Protein AF-A0A5C9CLN5-F1 (afdb_monomer)

Sequence (464 aa):
MQNYGLLRIYGAKKSEPYAGTALLDWLVVFTWIAAVYLNNPNWSYRLQWSIYDMGLPFLPPQAFPTLATLALFAAAGSTLLHVLALIRQIKSGQPVSFLKYALLISNVVFFVVAFSVTNSVVFVAVIVEFLHDLQYYAVGWIFQVRLAEKQRERRPLMSLLFRPQPSMLLVYVGACLFYGVFVSDFGRTFLVAEGVLFKVTRGLLTAATIFHFYSDGFIWKVRQLRVRQYLGIEREATGAAPPVGPDAVTKRRSLVHFCCYAALLAVLLSEHRQRTPRNLEIAEHLVQEFPQLGAAHHTLGFELQSRGQHGQAIRELLLAKEFGVIDPVELRQRLGSSFQVVGEFDRAIAFLRESLAMAPDHKRPRVAGQLALLLAECPNPNLRNAAEAVRLAESALPAEGPLRPLFLDILASSYQSAGRTKEAQKTATLALQEARQLGQEQLCQHIAARLNQLTQSESSRQSP

Foldseek 3Di:
DVLLLVLQLLCLQQPHDNPPCSVLSVQLVVLLLQLLQLPQLLSVLVVQVVCVVLLHDRDALCVSVVSNVVSVVSNVVSVVVNVVVVVVCVVVVHTDRPVSVVSSVVVSVLSNCLSPVDPQPVSSVVSVVVVVCVSVLVLVLLLLLLVCVVCCPPCVPSVVLNHPDVVSVVVSVVVVVVLVCCPDPNVCVVPPDPDPVNVVVVVVSVVVVVVVVVCSVVLSPCVDPVSCSSSVRDDDDPDDDPPPPDDDVVVVVVVVVVVVVVVSVVSSVVSVVVPDCPQLVVLVSSCSSVVLALVSLQSNLVVCVVVVVLVSSLVSLVSSVVSDDPQLLVSLQSNLVSCVSVLVNVSSLVSLVVSLVPDDPVCNLVSLLVNLLCLLDPPDPVSHDLPSSLVSLVSSQDPDDDCNLVSLQSNLSSCVSVVVLVSSLVSLVVSLVSCVVVVVVVSNVVSVVVNVVSVVVVVVVVDD

Structure (mmCIF, N/CA/C/O backbone):
data_AF-A0A5C9CLN5-F1
#
_entry.id   AF-A0A5C9CLN5-F1
#
loop_
_atom_site.group_PDB
_atom_site.id
_atom_site.type_symbol
_atom_site.label_atom_id
_atom_site.label_alt_id
_atom_site.label_comp_id
_atom_site.label_asym_id
_atom_site.label_entity_id
_atom_site.label_seq_id
_atom_site.pdbx_PDB_ins_code
_atom_site.Cartn_x
_atom_site.Cartn_y
_atom_site.Cartn_z
_atom_site.occupancy
_atom_site.B_iso_or_equiv
_atom_site.auth_seq_id
_atom_site.auth_comp_id
_atom_site.auth_asym_id
_atom_site.auth_atom_id
_atom_site.pdbx_PDB_model_num
ATOM 1 N N . MET A 1 1 ? -12.757 -4.612 18.561 1.00 67.56 1 MET A N 1
ATOM 2 C CA . MET A 1 1 ? -13.164 -5.358 19.781 1.00 67.56 1 MET A CA 1
ATOM 3 C C . MET A 1 1 ? -12.349 -4.978 21.018 1.00 67.56 1 MET A C 1
ATOM 5 O O . MET A 1 1 ? -12.954 -4.790 22.067 1.00 67.56 1 MET A O 1
ATOM 9 N N . GLN A 1 2 ? -11.026 -4.809 20.910 1.00 79.06 2 GLN A N 1
ATOM 10 C CA . GLN A 1 2 ? -10.155 -4.394 22.023 1.00 79.06 2 GLN A CA 1
ATOM 11 C C . GLN A 1 2 ? -10.599 -3.108 22.733 1.00 79.06 2 GLN A C 1
ATOM 13 O O . GLN A 1 2 ? -10.821 -3.133 23.939 1.00 79.06 2 GLN A O 1
ATOM 18 N N . ASN A 1 3 ? -10.797 -2.010 21.992 1.00 84.62 3 ASN A N 1
ATOM 19 C CA . ASN A 1 3 ? -11.179 -0.719 22.582 1.00 84.62 3 ASN A CA 1
ATOM 20 C C . ASN A 1 3 ? -12.452 -0.835 23.422 1.00 84.62 3 ASN A C 1
ATOM 22 O O . ASN A 1 3 ? -12.473 -0.418 24.575 1.00 84.62 3 ASN A O 1
ATOM 26 N N . TYR A 1 4 ? -13.475 -1.508 22.889 1.00 87.00 4 TYR A N 1
ATOM 27 C CA . TYR A 1 4 ? -14.680 -1.843 23.644 1.00 87.00 4 TYR A CA 1
ATOM 28 C C . TYR A 1 4 ? -14.349 -2.626 24.926 1.00 87.00 4 TYR A C 1
ATOM 30 O O . TYR A 1 4 ? -14.784 -2.238 26.007 1.00 87.00 4 TYR A O 1
ATOM 38 N N . GLY A 1 5 ? -13.541 -3.688 24.834 1.00 83.62 5 GLY A N 1
ATOM 39 C CA . GLY A 1 5 ? -13.104 -4.479 25.985 1.00 83.62 5 GLY A CA 1
ATOM 40 C C . GLY A 1 5 ? -12.448 -3.637 27.085 1.00 83.62 5 GLY A C 1
ATOM 41 O O . GLY A 1 5 ? -12.822 -3.766 28.251 1.00 83.62 5 GLY A O 1
ATOM 42 N N . LEU A 1 6 ? -11.546 -2.722 26.724 1.00 85.88 6 LEU A N 1
ATOM 43 C CA . LEU A 1 6 ? -10.898 -1.810 27.669 1.00 85.88 6 LEU A CA 1
ATOM 44 C C . LEU A 1 6 ? -11.906 -0.886 28.366 1.00 85.88 6 LEU A C 1
ATOM 46 O O . LEU A 1 6 ? -11.877 -0.780 29.595 1.00 85.88 6 LEU A O 1
ATOM 50 N N . LEU A 1 7 ? -12.850 -0.287 27.626 1.00 88.75 7 LEU A N 1
ATOM 51 C CA . LEU A 1 7 ? -13.920 0.528 28.220 1.00 88.75 7 LEU A CA 1
ATOM 52 C C . LEU A 1 7 ? -14.709 -0.268 29.265 1.00 88.75 7 LEU A C 1
ATOM 54 O O . LEU A 1 7 ? -15.000 0.235 30.353 1.00 88.75 7 LEU A O 1
ATOM 58 N N . ARG A 1 8 ? -15.001 -1.543 28.973 1.00 86.81 8 ARG A N 1
ATOM 59 C CA . ARG A 1 8 ? -15.705 -2.437 29.901 1.00 86.81 8 ARG A CA 1
ATOM 60 C C . ARG A 1 8 ? -14.889 -2.768 31.147 1.00 86.81 8 ARG A C 1
ATOM 62 O O . ARG A 1 8 ? -15.485 -2.905 32.214 1.00 86.81 8 ARG A O 1
ATOM 69 N N . ILE A 1 9 ? -13.565 -2.893 31.045 1.00 84.81 9 ILE A N 1
ATOM 70 C CA . ILE A 1 9 ? -12.681 -3.120 32.202 1.00 84.81 9 ILE A CA 1
ATOM 71 C C . ILE A 1 9 ? -12.681 -1.894 33.118 1.00 84.81 9 ILE A C 1
ATOM 73 O O . ILE A 1 9 ? -12.890 -2.032 34.323 1.00 84.81 9 ILE A O 1
ATOM 77 N N . TYR A 1 10 ? -12.474 -0.698 32.564 1.00 87.62 10 TYR A N 1
ATOM 78 C CA . TYR A 1 10 ? -12.404 0.529 33.361 1.00 87.62 10 TYR A CA 1
ATOM 79 C C . TYR A 1 10 ? -13.754 0.944 33.945 1.00 87.62 10 TYR A C 1
ATOM 81 O O . TYR A 1 10 ? -13.784 1.448 35.068 1.00 87.62 10 TYR A O 1
ATOM 89 N N . GLY A 1 11 ? -14.859 0.685 33.240 1.00 87.06 11 GLY A N 1
ATOM 90 C CA . GLY A 1 11 ? -16.202 0.830 33.805 1.00 87.06 11 GLY A CA 1
ATOM 91 C C . GLY A 1 11 ? -16.438 -0.148 34.959 1.00 87.06 11 GLY A C 1
ATOM 92 O O . GLY A 1 11 ? -16.876 0.250 36.035 1.00 87.06 11 GLY A O 1
ATOM 93 N N . ALA A 1 12 ? -16.052 -1.420 34.793 1.00 84.56 12 ALA A N 1
ATOM 94 C CA . ALA A 1 12 ? -16.212 -2.433 35.838 1.00 84.56 12 ALA A CA 1
ATOM 95 C C . ALA A 1 12 ? -15.407 -2.134 37.111 1.00 84.56 12 ALA A C 1
ATOM 97 O O . ALA A 1 12 ? -15.893 -2.398 38.204 1.00 84.56 12 ALA A O 1
ATOM 98 N N . LYS A 1 13 ? -14.196 -1.574 36.988 1.00 86.31 13 LYS A N 1
ATOM 99 C CA . LYS A 1 13 ? -13.362 -1.165 38.137 1.00 86.31 13 LYS A CA 1
ATOM 100 C C . LYS A 1 13 ? -13.970 -0.033 38.971 1.00 86.31 13 LYS A C 1
ATOM 102 O O . LYS A 1 13 ? -13.522 0.199 40.086 1.00 86.31 13 LYS A O 1
ATOM 107 N N . LYS A 1 14 ? -14.945 0.691 38.423 1.00 87.38 14 LYS A N 1
ATOM 108 C CA . LYS A 1 14 ? -15.695 1.747 39.111 1.00 87.38 14 LYS A CA 1
ATOM 109 C C . LYS A 1 14 ? -17.149 1.353 39.363 1.00 87.38 14 LYS A C 1
ATOM 111 O O . LYS A 1 14 ? -17.960 2.225 39.636 1.00 87.38 14 LYS A O 1
ATOM 116 N N . SER A 1 15 ? -17.475 0.064 39.252 1.00 83.88 15 SER A N 1
ATOM 117 C CA . SER A 1 15 ? -18.830 -0.456 39.456 1.00 83.88 15 SER A CA 1
ATOM 118 C C . SER A 1 15 ? -19.894 0.237 38.592 1.00 83.88 15 SER A C 1
ATOM 120 O O . SER A 1 15 ? -21.042 0.370 39.003 1.00 83.88 15 SER A O 1
ATOM 122 N N . GLU A 1 16 ? -19.541 0.670 37.372 1.00 82.38 16 GLU A N 1
ATOM 123 C CA . GLU A 1 16 ? -20.529 1.237 36.450 1.00 82.38 16 GLU A CA 1
ATOM 124 C C . GLU A 1 16 ? -21.619 0.203 36.097 1.00 82.38 16 GLU A C 1
ATOM 126 O O . GLU A 1 16 ? -21.306 -0.982 35.892 1.00 82.38 16 GLU A O 1
ATOM 131 N N . PRO A 1 17 ? -22.887 0.629 35.932 1.00 71.00 17 PRO A N 1
ATOM 132 C CA . PRO A 1 17 ? -23.992 -0.265 35.606 1.00 71.00 17 PRO A CA 1
ATOM 133 C C . PRO A 1 17 ? -23.736 -1.025 34.297 1.00 71.00 17 PRO A C 1
ATOM 135 O O . PRO A 1 17 ? -23.688 -0.469 33.197 1.00 71.00 17 PRO A O 1
ATOM 138 N N . TYR A 1 18 ? -23.570 -2.344 34.425 1.00 63.19 18 TYR A N 1
ATOM 139 C CA . TYR A 1 18 ? -22.992 -3.169 33.367 1.00 63.19 18 TYR A CA 1
ATOM 140 C C . TYR A 1 18 ? -23.951 -3.413 32.187 1.00 63.19 18 TYR A C 1
ATOM 142 O O . TYR A 1 18 ? -23.502 -3.519 31.047 1.00 63.19 18 TYR A O 1
ATOM 150 N N . ALA A 1 19 ? -25.259 -3.513 32.428 1.00 63.56 19 ALA A N 1
ATOM 151 C CA . ALA A 1 19 ? -26.224 -3.911 31.400 1.00 63.56 19 ALA A CA 1
ATOM 152 C C . ALA A 1 19 ? -26.680 -2.753 30.491 1.00 63.56 19 ALA A C 1
ATOM 154 O O . ALA A 1 19 ? -26.868 -2.969 29.297 1.00 63.56 19 ALA A O 1
ATOM 155 N N . GLY A 1 20 ? -26.813 -1.532 31.026 1.00 67.12 20 GLY A N 1
ATOM 156 C CA . GLY A 1 20 ? -27.420 -0.405 30.302 1.00 67.12 20 GLY A CA 1
ATOM 157 C C . GLY A 1 20 ? -26.505 0.293 29.290 1.00 67.12 20 GLY A C 1
ATOM 158 O O . GLY A 1 20 ? -26.981 0.798 28.280 1.00 67.12 20 GLY A O 1
ATOM 159 N N . THR A 1 21 ? -25.189 0.300 29.522 1.00 79.50 21 THR A N 1
ATOM 160 C CA . THR A 1 21 ? -24.230 1.088 28.719 1.00 79.50 21 THR A CA 1
ATOM 161 C C . THR A 1 21 ? -23.398 0.255 27.748 1.00 79.50 21 THR A C 1
ATOM 163 O O . THR A 1 21 ? -22.732 0.812 26.884 1.00 79.50 21 THR A O 1
ATOM 166 N N . ALA A 1 22 ? -23.438 -1.080 27.841 1.00 83.50 22 ALA A N 1
ATOM 167 C CA . ALA A 1 22 ? -22.580 -1.954 27.036 1.00 83.50 22 ALA A CA 1
ATOM 168 C C . ALA A 1 22 ? -22.837 -1.822 25.529 1.00 83.50 22 ALA A C 1
ATOM 170 O O . ALA A 1 22 ? -21.894 -1.796 24.744 1.00 83.50 22 ALA A O 1
ATOM 171 N N . LEU A 1 23 ? -24.106 -1.714 25.126 1.00 86.88 23 LEU A N 1
ATOM 172 C CA . LEU A 1 23 ? -24.452 -1.496 23.725 1.00 86.88 23 LEU A CA 1
ATOM 173 C C . LEU A 1 23 ? -23.959 -0.128 23.242 1.00 86.88 23 LEU A C 1
ATOM 175 O O . LEU A 1 23 ? -23.413 -0.045 22.151 1.00 86.88 23 LEU A O 1
ATOM 179 N N . LEU A 1 24 ? -24.095 0.918 24.063 1.00 90.06 24 LEU A N 1
ATOM 180 C CA . LEU A 1 24 ? -23.633 2.266 23.724 1.00 90.06 24 LEU A CA 1
ATOM 181 C C . LEU A 1 24 ? -22.106 2.329 23.605 1.00 90.06 24 LEU A C 1
ATOM 183 O O . LEU A 1 24 ? -21.606 2.890 22.637 1.00 90.06 24 LEU A O 1
ATOM 187 N N . ASP A 1 25 ? -21.374 1.704 24.535 1.00 90.56 25 ASP A N 1
ATOM 188 C CA . ASP A 1 25 ? -19.910 1.576 24.480 1.00 90.56 25 ASP A CA 1
ATOM 189 C C . ASP A 1 25 ? -19.460 0.857 23.199 1.00 90.56 25 ASP A C 1
ATOM 191 O O . ASP A 1 25 ? -18.461 1.229 22.586 1.00 90.56 25 ASP A O 1
ATOM 195 N N . TRP A 1 26 ? -20.179 -0.194 22.795 1.00 89.56 26 TRP A N 1
ATOM 196 C CA . TRP A 1 26 ? -19.867 -0.931 21.574 1.00 89.56 26 TRP A CA 1
ATOM 197 C C . TRP A 1 26 ? -20.187 -0.114 20.324 1.00 89.56 26 TRP A C 1
ATOM 199 O O . TRP A 1 26 ? -19.339 -0.016 19.439 1.00 89.56 26 TRP A O 1
ATOM 209 N N . LEU A 1 27 ? -21.379 0.492 20.277 1.00 92.25 27 LEU A N 1
ATOM 210 C CA . LEU A 1 27 ? -21.839 1.303 19.155 1.00 92.25 27 LEU A CA 1
ATOM 211 C C . LEU A 1 27 ? -20.878 2.456 18.908 1.00 92.25 27 LEU A C 1
ATOM 213 O O . LEU A 1 27 ? -20.357 2.534 17.807 1.00 92.25 27 LEU A O 1
ATOM 217 N N . VAL A 1 28 ? -20.572 3.270 19.925 1.00 93.25 28 VAL A N 1
ATOM 218 C CA . VAL A 1 28 ? -19.713 4.450 19.749 1.00 93.25 28 VAL A CA 1
ATOM 219 C C . VAL A 1 28 ? -18.330 4.068 19.221 1.00 93.25 28 VAL A C 1
ATOM 221 O O . VAL A 1 28 ? -17.838 4.680 18.280 1.00 93.25 28 VAL A O 1
ATOM 224 N N . VAL A 1 29 ? -17.723 3.000 19.748 1.00 91.44 29 VAL A N 1
ATOM 225 C CA . VAL A 1 29 ? -16.419 2.521 19.268 1.00 91.44 29 VAL A CA 1
ATOM 226 C C . VAL A 1 29 ? -16.516 2.014 17.831 1.00 91.44 29 VAL A C 1
ATOM 228 O O . VAL A 1 29 ? -15.678 2.360 17.001 1.00 91.44 29 VAL A O 1
ATOM 231 N N . PHE A 1 30 ? -17.516 1.185 17.531 1.00 91.31 30 PHE A N 1
ATOM 232 C CA . PHE A 1 30 ? -17.675 0.582 16.212 1.00 91.31 30 PHE A CA 1
ATOM 233 C C . PHE A 1 30 ? -17.964 1.633 15.137 1.00 91.31 30 PHE A C 1
ATOM 235 O O . PHE A 1 30 ? -17.308 1.639 14.099 1.00 91.31 30 PHE A O 1
ATOM 242 N N . THR A 1 31 ? -18.901 2.545 15.394 1.00 94.19 31 THR A N 1
ATOM 243 C CA . THR A 1 31 ? -19.306 3.564 14.423 1.00 94.19 31 THR A CA 1
ATOM 244 C C . THR A 1 31 ? -18.204 4.579 14.169 1.00 94.19 31 THR A C 1
ATOM 246 O O . THR A 1 31 ? -18.040 4.982 13.026 1.00 94.19 31 THR A O 1
ATOM 249 N N . TRP A 1 32 ? -17.408 4.959 15.178 1.00 93.12 32 TRP A N 1
ATOM 250 C CA . TRP A 1 32 ? -16.262 5.848 14.951 1.00 93.12 32 TRP A CA 1
ATOM 251 C C . TRP A 1 32 ? -15.164 5.180 14.127 1.00 93.12 32 TRP A C 1
ATOM 253 O O . TRP A 1 32 ? -14.640 5.806 13.212 1.00 93.12 32 TRP A O 1
ATOM 263 N N . ILE A 1 33 ? -14.851 3.907 14.390 1.00 88.38 33 ILE A N 1
ATOM 264 C CA . ILE A 1 33 ? -13.896 3.160 13.557 1.00 88.38 33 ILE A CA 1
ATOM 265 C C . ILE A 1 33 ? -14.419 3.064 12.118 1.00 88.38 33 ILE A C 1
ATOM 267 O O . ILE A 1 33 ? -13.688 3.387 11.188 1.00 88.38 33 ILE A O 1
ATOM 271 N N . ALA A 1 34 ? -15.685 2.682 11.929 1.00 90.56 34 ALA A N 1
ATOM 272 C CA . ALA A 1 34 ? -16.292 2.603 10.603 1.00 90.56 34 ALA A CA 1
ATOM 273 C C . ALA A 1 34 ? -16.273 3.960 9.880 1.00 90.56 34 ALA A C 1
ATOM 275 O O . ALA A 1 34 ? -15.892 4.022 8.715 1.00 90.56 34 ALA A O 1
ATOM 276 N N . ALA A 1 35 ? -16.625 5.045 10.575 1.00 92.75 35 ALA A N 1
ATOM 277 C CA . ALA A 1 35 ? -16.622 6.391 10.016 1.00 92.75 35 ALA A CA 1
ATOM 278 C C . ALA A 1 35 ? -15.222 6.807 9.561 1.00 92.75 35 ALA A C 1
ATOM 280 O O . ALA A 1 35 ? -15.067 7.267 8.434 1.00 92.75 35 ALA A O 1
ATOM 281 N N . VAL A 1 36 ? -14.202 6.594 10.394 1.00 88.94 36 VAL A N 1
ATOM 282 C CA . VAL A 1 36 ? -12.812 6.933 10.065 1.00 88.94 36 VAL A CA 1
ATOM 283 C C . VAL A 1 36 ? -12.299 6.129 8.866 1.00 88.94 36 VAL A C 1
ATOM 285 O O . VAL A 1 36 ? -11.694 6.701 7.964 1.00 88.94 36 VAL A O 1
ATOM 288 N N . TYR A 1 37 ? -12.567 4.821 8.822 1.00 85.88 37 TYR A N 1
ATOM 289 C CA . TYR A 1 37 ? -12.132 3.966 7.714 1.00 85.88 37 TYR A CA 1
ATOM 290 C C . TYR A 1 37 ? -12.810 4.338 6.392 1.00 85.88 37 TYR A C 1
ATOM 292 O O . TYR A 1 37 ? -12.130 4.500 5.384 1.00 85.88 37 TYR A O 1
ATOM 300 N N . LEU A 1 38 ? -14.138 4.490 6.396 1.00 88.94 38 LEU A N 1
ATOM 301 C CA . LEU A 1 38 ? -14.917 4.737 5.178 1.00 88.94 38 LEU A CA 1
ATOM 302 C C . LEU A 1 38 ? -14.713 6.149 4.615 1.00 88.94 38 LEU A C 1
ATOM 304 O O . LEU A 1 38 ? -14.831 6.346 3.408 1.00 88.94 38 LEU A O 1
ATOM 308 N N . ASN A 1 39 ? -14.385 7.127 5.467 1.00 88.56 39 ASN A N 1
ATOM 309 C CA . ASN A 1 39 ? -14.077 8.492 5.029 1.00 88.56 39 ASN A CA 1
ATOM 310 C C . ASN A 1 39 ? -12.630 8.665 4.544 1.00 88.56 39 ASN A C 1
ATOM 312 O O . ASN A 1 39 ? -12.284 9.742 4.064 1.00 88.56 39 ASN A O 1
ATOM 316 N N . ASN A 1 40 ? -11.780 7.637 4.634 1.00 86.81 40 ASN A N 1
ATOM 317 C CA . ASN A 1 40 ? -10.442 7.689 4.061 1.00 86.81 40 ASN A CA 1
ATOM 318 C C . ASN A 1 40 ? -10.434 7.036 2.661 1.00 86.81 40 ASN A C 1
ATOM 320 O O . ASN A 1 40 ? -10.612 5.819 2.554 1.00 86.81 40 ASN A O 1
ATOM 324 N N . PRO A 1 41 ? -10.169 7.795 1.580 1.00 86.44 41 PRO A N 1
ATOM 325 C CA . PRO A 1 41 ? -10.266 7.279 0.215 1.00 86.44 41 PRO A CA 1
ATOM 326 C C . PRO A 1 41 ? -9.241 6.178 -0.090 1.00 86.44 41 PRO A C 1
ATOM 328 O O . PRO A 1 41 ? -9.549 5.267 -0.850 1.00 86.44 41 PRO A O 1
ATOM 331 N N . ASN A 1 42 ? -8.056 6.191 0.536 1.00 82.62 42 ASN A N 1
ATOM 332 C CA . ASN A 1 42 ? -7.057 5.131 0.353 1.00 82.62 42 ASN A CA 1
ATOM 333 C C . ASN A 1 42 ? -7.525 3.794 0.944 1.00 82.62 42 ASN A C 1
ATOM 335 O O . ASN A 1 42 ? -7.258 2.733 0.376 1.00 82.62 42 ASN A O 1
ATOM 339 N N . TRP A 1 43 ? -8.210 3.834 2.089 1.00 83.06 43 TRP A N 1
ATOM 340 C CA . TRP A 1 43 ? -8.758 2.636 2.725 1.00 83.06 43 TRP A CA 1
ATOM 341 C C . TRP A 1 43 ? -10.006 2.136 2.010 1.00 83.06 43 TRP A C 1
ATOM 343 O O . TRP A 1 43 ? -10.113 0.934 1.786 1.00 83.06 43 TRP A O 1
ATOM 353 N N . SER A 1 44 ? -10.893 3.036 1.586 1.00 87.44 44 SER A N 1
ATOM 354 C CA . SER A 1 44 ? -12.056 2.697 0.762 1.00 87.44 44 SER A CA 1
ATOM 355 C C . SER A 1 44 ? -11.641 2.047 -0.562 1.00 87.44 44 SER A C 1
ATOM 357 O O . SER A 1 44 ? -12.115 0.959 -0.877 1.00 87.44 44 SER A O 1
ATOM 359 N N . TYR A 1 45 ? -10.649 2.616 -1.256 1.00 86.75 45 TYR A N 1
ATOM 360 C CA . TYR A 1 45 ? -10.039 2.026 -2.452 1.00 86.75 45 TYR A CA 1
ATOM 361 C C . TYR A 1 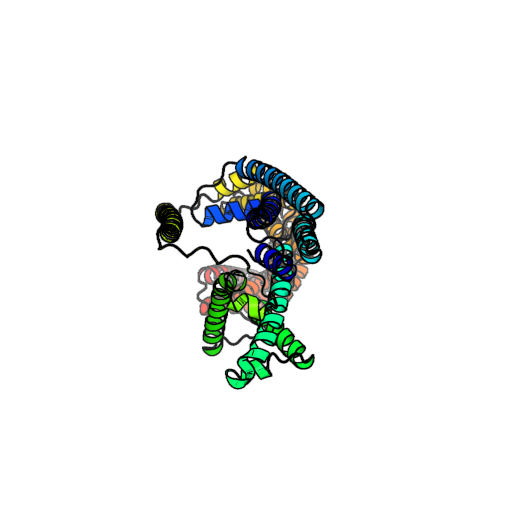45 ? -9.486 0.614 -2.200 1.00 86.75 45 TYR A C 1
ATOM 363 O O . TYR A 1 45 ? -9.766 -0.318 -2.952 1.00 86.75 45 TYR A O 1
ATOM 371 N N . ARG A 1 46 ? -8.733 0.414 -1.110 1.00 80.38 46 ARG A N 1
ATOM 372 C CA . ARG A 1 46 ? -8.197 -0.912 -0.753 1.00 80.38 46 ARG A CA 1
ATOM 373 C C . ARG A 1 46 ? -9.282 -1.900 -0.363 1.00 80.38 46 ARG A C 1
ATOM 375 O O . ARG A 1 46 ? -9.141 -3.083 -0.662 1.00 80.38 46 ARG A O 1
ATOM 382 N N . LEU A 1 47 ? -10.330 -1.447 0.321 1.00 83.56 47 LEU A N 1
ATOM 383 C CA . LEU A 1 47 ? -11.447 -2.303 0.691 1.00 83.56 47 LEU A CA 1
ATOM 384 C C . LEU A 1 47 ? -12.178 -2.764 -0.566 1.00 83.56 47 LEU A C 1
ATOM 386 O O . LEU A 1 47 ? -12.429 -3.955 -0.694 1.00 83.56 47 LEU A O 1
ATOM 390 N N . GLN A 1 48 ? -12.427 -1.858 -1.511 1.00 84.31 48 GLN A N 1
ATOM 391 C CA . GLN A 1 48 ? -13.006 -2.188 -2.810 1.00 84.31 48 GLN A CA 1
ATOM 392 C C . GLN A 1 48 ? -12.132 -3.202 -3.569 1.00 84.31 48 GLN A C 1
ATOM 394 O O . GLN A 1 48 ? -12.632 -4.225 -4.032 1.00 84.31 48 GLN A O 1
ATOM 399 N N . TRP A 1 49 ? -10.811 -2.988 -3.607 1.00 76.12 49 TRP A N 1
ATOM 400 C CA . TRP A 1 49 ? -9.871 -3.949 -4.193 1.00 76.12 49 TRP A CA 1
ATOM 401 C C . TRP A 1 49 ? -9.899 -5.309 -3.482 1.00 76.12 49 TRP A C 1
ATOM 403 O O . TRP A 1 49 ? -9.893 -6.348 -4.126 1.00 76.12 49 TRP A O 1
ATOM 413 N N . SER A 1 50 ? -9.987 -5.322 -2.151 1.00 76.31 50 SER A N 1
ATOM 414 C CA . SER A 1 50 ? -10.045 -6.561 -1.364 1.00 76.31 50 SER A CA 1
ATOM 415 C C . SER A 1 50 ? -11.350 -7.323 -1.588 1.00 76.31 50 SER A C 1
ATOM 417 O O . SER A 1 50 ? -11.335 -8.546 -1.669 1.00 76.31 50 SER A O 1
ATOM 419 N N . ILE A 1 51 ? -12.476 -6.610 -1.695 1.00 76.81 51 ILE A N 1
ATOM 420 C CA . ILE A 1 51 ? -13.783 -7.170 -2.064 1.00 76.81 51 ILE A CA 1
ATOM 421 C C . ILE A 1 51 ? -13.655 -7.863 -3.423 1.00 76.81 51 ILE A C 1
ATOM 423 O O . ILE A 1 51 ? -14.031 -9.028 -3.560 1.00 76.81 51 ILE A O 1
ATOM 427 N N . TYR A 1 52 ? -13.028 -7.195 -4.388 1.00 75.88 52 TYR A N 1
ATOM 428 C CA . TYR A 1 52 ? -12.781 -7.771 -5.700 1.00 75.88 52 TYR A CA 1
ATOM 429 C C . TYR A 1 52 ? -11.818 -8.969 -5.684 1.00 75.88 52 TYR A C 1
ATOM 431 O O . TYR A 1 52 ? -12.114 -9.987 -6.302 1.00 75.88 52 TYR A O 1
ATOM 439 N N . ASP A 1 53 ? -10.708 -8.912 -4.943 1.00 68.38 53 ASP A N 1
ATOM 440 C CA . ASP A 1 53 ? -9.757 -10.029 -4.815 1.00 68.38 53 ASP A CA 1
ATOM 441 C C . ASP A 1 53 ? -10.396 -11.263 -4.156 1.00 68.38 53 ASP A C 1
ATOM 443 O O . ASP A 1 53 ? -10.006 -12.406 -4.421 1.00 68.38 53 ASP A O 1
ATOM 447 N N . MET A 1 54 ? -11.408 -11.046 -3.311 1.00 67.56 54 MET A N 1
ATOM 448 C CA . MET A 1 54 ? -12.249 -12.116 -2.781 1.00 67.56 54 MET A CA 1
ATOM 449 C C . MET A 1 54 ? -13.172 -12.700 -3.870 1.00 67.56 54 MET A C 1
ATOM 451 O O . MET A 1 54 ? -13.609 -13.835 -3.754 1.00 67.56 54 MET A O 1
ATOM 455 N N . GLY A 1 55 ? -13.422 -12.010 -4.977 1.00 67.50 55 GLY A N 1
ATOM 456 C CA . GLY A 1 55 ? -14.380 -12.427 -6.005 1.00 67.50 55 GLY A CA 1
ATOM 457 C C . GLY A 1 55 ? -15.800 -11.972 -5.682 1.00 67.50 55 GLY A C 1
ATOM 458 O O . GLY A 1 55 ? -16.766 -12.624 -6.063 1.00 67.50 55 GLY A O 1
ATOM 459 N N . LEU A 1 56 ? -15.940 -10.891 -4.914 1.00 72.38 56 LEU A N 1
ATOM 460 C CA . LEU A 1 56 ? -17.204 -10.181 -4.762 1.00 72.38 56 LEU A CA 1
ATOM 461 C C . LEU A 1 56 ? -17.287 -9.066 -5.818 1.00 72.38 56 LEU A C 1
ATOM 463 O O . LEU A 1 56 ? -16.255 -8.504 -6.196 1.00 72.38 56 LEU A O 1
ATOM 467 N N . PRO A 1 57 ? -18.498 -8.708 -6.285 1.00 75.12 57 PRO A N 1
ATOM 468 C CA . PRO A 1 57 ? -18.656 -7.627 -7.248 1.00 75.12 57 PRO A CA 1
ATOM 469 C C . PRO A 1 57 ? -18.207 -6.288 -6.654 1.00 75.12 57 PRO A C 1
ATOM 471 O O . PRO A 1 57 ? -18.367 -6.042 -5.454 1.00 75.12 57 PRO A O 1
ATOM 474 N N . PHE A 1 58 ? -17.701 -5.404 -7.519 1.00 78.38 58 PHE A N 1
ATOM 475 C CA . PHE A 1 58 ? -17.435 -4.012 -7.160 1.00 78.38 58 PHE A CA 1
ATOM 476 C C . PHE A 1 58 ? -18.708 -3.357 -6.622 1.00 78.38 58 PHE A C 1
ATOM 478 O O . PHE A 1 58 ? -19.794 -3.489 -7.195 1.00 78.38 58 PHE A O 1
ATOM 485 N N . LEU A 1 59 ? -18.575 -2.636 -5.509 1.00 82.56 59 LEU A N 1
ATOM 486 C CA . LEU A 1 59 ? -19.651 -1.783 -5.025 1.00 82.56 59 LEU A CA 1
ATOM 487 C C . LEU A 1 59 ? -19.887 -0.630 -6.016 1.00 82.56 59 LEU A C 1
ATOM 489 O O . LEU A 1 59 ? -18.925 -0.151 -6.612 1.00 82.56 59 LEU A O 1
ATOM 493 N N . PRO A 1 60 ? -21.134 -0.155 -6.189 1.00 81.94 60 PRO A N 1
ATOM 494 C CA . PRO A 1 60 ? -21.418 0.937 -7.116 1.00 81.94 60 PRO A CA 1
ATOM 495 C C . PRO A 1 60 ? -20.684 2.229 -6.705 1.00 81.94 60 PRO A C 1
ATOM 497 O O . PRO A 1 60 ? -20.466 2.426 -5.509 1.00 81.94 60 PRO A O 1
ATOM 500 N N . PRO A 1 61 ? -20.399 3.168 -7.632 1.00 74.19 61 PRO A N 1
ATOM 501 C CA . PRO A 1 61 ? -19.568 4.352 -7.357 1.00 74.19 61 PRO A CA 1
ATOM 502 C C . PRO A 1 61 ? -20.033 5.232 -6.181 1.00 74.19 61 PRO A C 1
ATOM 504 O O . PRO A 1 61 ? -19.239 5.918 -5.546 1.00 74.19 61 PRO A O 1
ATOM 507 N N . GLN A 1 62 ? -21.330 5.213 -5.852 1.00 83.12 62 GLN A N 1
ATOM 508 C CA . GLN A 1 62 ? -21.891 5.969 -4.724 1.00 83.12 62 GLN A CA 1
ATOM 509 C C . GLN A 1 62 ? -21.895 5.198 -3.396 1.00 83.12 62 GLN A C 1
ATOM 511 O O . GLN A 1 62 ? -22.263 5.765 -2.366 1.00 83.12 62 GLN A O 1
ATOM 516 N N . ALA A 1 63 ? -21.496 3.925 -3.382 1.00 87.06 63 ALA A N 1
ATOM 517 C CA . ALA A 1 63 ? -21.555 3.084 -2.195 1.00 87.06 63 ALA A CA 1
ATOM 518 C C . ALA A 1 63 ? -20.663 3.620 -1.078 1.00 87.06 63 ALA A C 1
ATOM 520 O O . ALA A 1 63 ? -21.164 3.872 0.013 1.00 87.06 63 ALA A O 1
ATOM 521 N N . PHE A 1 64 ? -19.372 3.845 -1.333 1.00 88.50 64 PHE A N 1
ATOM 522 C CA . PHE A 1 64 ? -18.457 4.324 -0.296 1.00 88.50 64 PHE A CA 1
ATOM 523 C C . PHE A 1 64 ? -18.802 5.724 0.218 1.00 88.50 64 PHE A C 1
ATOM 525 O O . PHE A 1 64 ? -18.891 5.861 1.437 1.00 88.50 64 PHE A O 1
ATOM 532 N N . PRO A 1 65 ? -19.094 6.737 -0.624 1.00 88.50 65 PRO A N 1
ATOM 533 C CA . PRO A 1 65 ? -19.569 8.036 -0.140 1.00 88.50 65 PRO A CA 1
ATOM 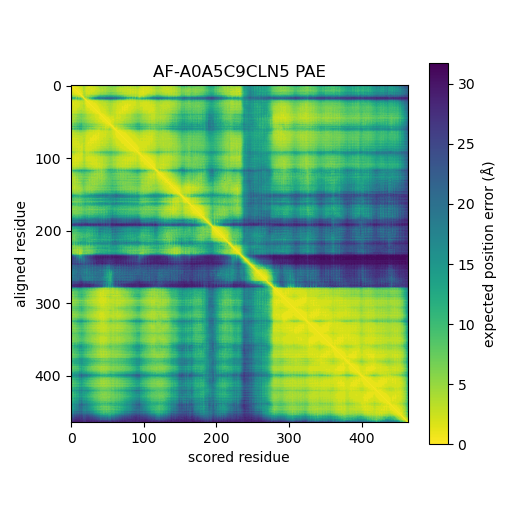534 C C . PRO A 1 65 ? -20.842 7.937 0.718 1.00 88.50 65 PRO A C 1
ATOM 536 O O . PRO A 1 65 ? -20.953 8.585 1.765 1.00 88.50 65 PRO A O 1
ATOM 539 N N . THR A 1 66 ? -21.790 7.082 0.320 1.00 91.50 66 THR A N 1
ATOM 540 C CA . THR A 1 66 ? -23.031 6.857 1.076 1.00 91.50 66 THR A CA 1
ATOM 541 C C . THR A 1 66 ? -22.743 6.173 2.410 1.00 91.50 66 THR A C 1
ATOM 543 O O . THR A 1 66 ? -23.187 6.644 3.455 1.00 91.50 66 THR A O 1
ATOM 546 N N . LEU A 1 67 ? -21.960 5.093 2.403 1.00 92.38 67 LEU A N 1
ATOM 547 C CA . LEU A 1 67 ? -21.562 4.358 3.603 1.00 92.38 67 LEU A CA 1
ATOM 548 C C . LEU A 1 67 ? -20.753 5.238 4.561 1.00 92.38 67 LEU A C 1
ATOM 550 O O . LEU A 1 67 ? -20.993 5.196 5.764 1.00 92.38 67 LEU A O 1
ATOM 554 N N . ALA A 1 68 ? -19.845 6.064 4.044 1.00 92.00 68 ALA A N 1
ATOM 555 C CA . ALA A 1 68 ? -19.056 7.022 4.810 1.00 92.00 68 ALA A CA 1
ATOM 556 C C . ALA A 1 68 ? -19.946 8.056 5.512 1.00 92.00 68 ALA A C 1
ATOM 558 O O . ALA A 1 68 ? -19.781 8.311 6.708 1.00 92.00 68 ALA A O 1
ATOM 559 N N . THR A 1 69 ? -20.941 8.586 4.797 1.00 95.00 69 THR A N 1
ATOM 560 C CA . THR A 1 69 ? -21.927 9.532 5.337 1.00 95.00 69 THR A CA 1
ATOM 561 C C . THR A 1 69 ? -22.801 8.878 6.406 1.00 95.00 69 THR A C 1
ATOM 563 O O . THR A 1 69 ? -22.952 9.406 7.509 1.00 95.00 69 THR A O 1
ATOM 566 N N . LEU A 1 70 ? -23.336 7.687 6.124 1.00 96.06 70 LEU A N 1
ATOM 567 C CA . LEU A 1 70 ? -24.126 6.915 7.084 1.00 96.06 70 LEU A CA 1
ATOM 568 C C . LEU A 1 70 ? -23.314 6.570 8.336 1.00 96.06 70 LEU A C 1
ATOM 570 O O . LEU A 1 70 ? -23.830 6.666 9.449 1.00 96.06 70 LEU A O 1
ATOM 574 N N . ALA A 1 71 ? -22.040 6.211 8.176 1.00 95.31 71 ALA A N 1
ATOM 575 C CA . ALA A 1 71 ? -21.148 5.918 9.287 1.00 95.31 71 ALA A CA 1
ATOM 576 C C . ALA A 1 71 ? -20.882 7.160 10.152 1.00 95.31 71 ALA A C 1
ATOM 578 O O . ALA A 1 71 ? -20.883 7.040 11.376 1.00 95.31 71 ALA A O 1
ATOM 579 N N . LEU A 1 72 ? -20.738 8.350 9.555 1.00 95.38 72 LEU A N 1
ATOM 580 C CA . LEU A 1 72 ? -20.630 9.613 10.297 1.00 95.38 72 LEU A CA 1
ATOM 581 C C . LEU A 1 72 ? -21.905 9.933 11.083 1.00 95.38 72 LEU A C 1
ATOM 583 O O . LEU A 1 72 ? -21.819 10.253 12.268 1.00 95.38 72 LEU A O 1
ATOM 587 N N . PHE A 1 73 ? -23.087 9.791 10.475 1.00 97.50 73 PHE A N 1
ATOM 588 C CA . PHE A 1 73 ? -24.353 9.972 11.192 1.00 97.50 73 PHE A CA 1
ATOM 589 C C . PHE A 1 73 ? -24.514 8.962 12.332 1.00 97.50 73 PHE A C 1
ATOM 591 O O . PHE A 1 73 ? -24.926 9.330 13.433 1.00 97.50 73 PHE A O 1
ATOM 598 N N . ALA A 1 74 ? -24.139 7.701 12.108 1.00 96.50 74 ALA A N 1
ATOM 599 C CA . ALA A 1 74 ? -24.149 6.674 13.143 1.00 96.50 74 ALA A CA 1
ATOM 600 C C . ALA A 1 74 ? -23.142 6.978 14.269 1.00 96.50 74 ALA A C 1
ATOM 602 O O . ALA A 1 74 ? -23.446 6.749 15.443 1.00 96.50 74 ALA A O 1
ATOM 603 N N . ALA A 1 75 ? -21.968 7.527 13.943 1.00 95.50 75 ALA A N 1
ATOM 604 C CA . ALA A 1 75 ? -20.969 7.961 14.917 1.00 95.50 75 ALA A CA 1
ATOM 605 C C . ALA A 1 75 ? -21.468 9.146 15.752 1.00 95.50 75 ALA A C 1
ATOM 607 O O . ALA A 1 75 ? -21.440 9.081 16.979 1.00 95.50 75 ALA A O 1
ATOM 608 N N . ALA A 1 76 ? -22.019 10.178 15.113 1.00 96.50 76 ALA A N 1
ATOM 609 C CA . ALA A 1 76 ? -22.607 11.323 15.801 1.00 96.50 76 ALA A CA 1
ATOM 610 C C . ALA A 1 76 ? -23.789 10.907 16.695 1.00 96.50 76 ALA A C 1
ATOM 612 O O . ALA A 1 76 ? -23.853 11.284 17.867 1.00 96.50 76 ALA A O 1
ATOM 613 N N . GLY A 1 77 ? -24.698 10.079 16.170 1.00 97.00 77 GLY A N 1
ATOM 614 C CA . GLY A 1 77 ? -25.862 9.582 16.900 1.00 97.00 77 GLY A CA 1
ATOM 615 C C . GLY A 1 77 ? -25.482 8.710 18.096 1.00 97.00 77 GLY A C 1
ATOM 616 O O . GLY A 1 77 ? -25.992 8.914 19.198 1.00 97.00 77 GLY A O 1
ATOM 617 N N . SER A 1 78 ? -24.548 7.771 17.922 1.00 95.31 78 SER A N 1
ATOM 618 C CA . SER A 1 78 ? -24.073 6.934 19.029 1.00 95.31 78 SER A CA 1
ATOM 619 C C . SER A 1 78 ? -23.315 7.745 20.083 1.00 95.31 78 SER A C 1
ATOM 621 O O . SER A 1 78 ? -23.518 7.500 21.272 1.00 95.31 78 SER A O 1
ATOM 623 N N . THR A 1 79 ? -22.523 8.752 19.693 1.00 95.12 79 THR A N 1
ATOM 624 C CA . THR A 1 79 ? -21.886 9.688 20.630 1.00 95.12 79 THR A CA 1
ATOM 625 C C . THR A 1 79 ? -22.918 10.495 21.407 1.00 95.12 79 THR A C 1
ATOM 627 O O . THR A 1 79 ? -22.804 10.578 22.627 1.00 95.12 79 THR A O 1
ATOM 630 N N . LEU A 1 80 ? -23.952 11.033 20.753 1.00 95.94 80 LEU A N 1
ATOM 631 C CA . LEU A 1 80 ? -25.023 11.761 21.437 1.00 95.94 80 LEU A CA 1
ATOM 632 C C . LEU A 1 80 ? -25.735 10.870 22.462 1.00 95.94 80 LEU A C 1
ATOM 634 O O . LEU A 1 80 ? -25.905 11.267 23.613 1.00 95.94 80 LEU A O 1
ATOM 638 N N . LEU A 1 81 ? -26.103 9.645 22.077 1.00 94.38 81 LEU A N 1
ATOM 639 C CA . LEU A 1 81 ? -26.716 8.682 22.994 1.00 94.38 81 LEU A CA 1
ATOM 640 C C . LEU A 1 81 ? -25.789 8.334 24.166 1.00 94.38 81 LEU A C 1
ATOM 642 O O . LEU A 1 81 ? -26.258 8.208 25.298 1.00 94.38 81 LEU A O 1
ATOM 646 N N . HIS A 1 82 ? -24.483 8.215 23.913 1.00 92.88 82 HIS A N 1
ATOM 647 C CA . HIS A 1 82 ? -23.475 7.953 24.942 1.00 92.88 82 HIS A CA 1
ATOM 648 C C . HIS A 1 82 ? -23.357 9.120 25.930 1.00 92.88 82 HIS A C 1
ATOM 650 O O . HIS A 1 82 ? -23.426 8.913 27.140 1.00 92.88 82 HIS A O 1
ATOM 656 N N . VAL A 1 83 ? -23.305 10.359 25.432 1.00 93.31 83 VAL A N 1
ATOM 657 C CA . VAL A 1 83 ? -23.284 11.580 26.254 1.00 93.31 83 VAL A CA 1
ATOM 658 C C . VAL A 1 83 ? -24.568 11.719 27.073 1.00 93.31 83 VAL A C 1
ATOM 660 O O . VAL A 1 83 ? -24.505 11.992 28.269 1.00 93.31 83 VAL A O 1
ATOM 663 N N . LEU A 1 84 ? -25.740 11.478 26.480 1.00 94.06 84 LEU A N 1
ATOM 664 C CA . LEU A 1 84 ? -27.015 11.504 27.204 1.00 94.06 84 LEU A CA 1
ATOM 665 C C . LEU A 1 84 ? -27.076 10.429 28.298 1.00 94.06 84 LEU A C 1
ATOM 667 O O . LEU A 1 84 ? -27.602 10.686 29.385 1.00 94.06 84 LEU A O 1
ATOM 671 N N . ALA A 1 85 ? -26.528 9.239 28.038 1.00 90.44 85 ALA A N 1
ATOM 672 C CA . ALA A 1 85 ? -26.411 8.184 29.039 1.00 90.44 85 ALA A CA 1
ATOM 673 C C . ALA A 1 85 ? -25.459 8.583 30.174 1.00 90.44 85 ALA A C 1
ATOM 675 O O . ALA A 1 85 ? -25.806 8.384 31.337 1.00 90.44 85 ALA A O 1
ATOM 676 N N . LEU A 1 86 ? -24.325 9.214 29.859 1.00 91.56 86 LEU A N 1
ATOM 677 C CA . LEU A 1 86 ? -23.397 9.749 30.854 1.00 91.56 86 LEU A CA 1
ATOM 678 C C . LEU A 1 86 ? -24.051 10.848 31.707 1.00 91.56 86 LEU A C 1
ATOM 680 O O . LEU A 1 86 ? -23.959 10.806 32.931 1.00 91.56 86 LEU A O 1
ATOM 684 N N . ILE A 1 87 ? -24.767 11.796 31.094 1.00 93.19 87 ILE A N 1
ATOM 685 C CA . ILE A 1 87 ? -25.496 12.849 31.819 1.00 93.19 87 ILE A CA 1
ATOM 686 C C . ILE A 1 87 ? -26.543 12.230 32.749 1.00 93.19 87 ILE A C 1
ATOM 688 O O . ILE A 1 87 ? -26.650 12.637 33.905 1.00 93.19 87 ILE A O 1
ATOM 692 N N . ARG A 1 88 ? -27.306 11.234 32.275 1.00 91.62 88 ARG A N 1
ATOM 693 C CA . ARG A 1 88 ? -28.257 10.495 33.122 1.00 91.62 88 ARG A CA 1
ATOM 694 C C . ARG A 1 88 ? -27.552 9.799 34.282 1.00 91.62 88 ARG A C 1
ATOM 696 O O . ARG A 1 88 ? -28.029 9.906 35.405 1.00 91.62 88 ARG A O 1
ATOM 703 N N . GLN A 1 89 ? -26.423 9.142 34.026 1.00 89.81 89 GLN A N 1
ATOM 704 C CA . GLN A 1 89 ? -25.624 8.452 35.038 1.00 89.81 89 GLN A CA 1
ATOM 705 C C . GLN A 1 89 ? -25.164 9.423 36.135 1.00 89.81 89 GLN A C 1
ATOM 707 O O . GLN A 1 89 ? -25.438 9.174 37.309 1.00 89.81 89 GLN A O 1
ATOM 712 N N . ILE A 1 90 ? -24.594 10.571 35.749 1.00 91.25 90 ILE A N 1
ATOM 713 C CA . ILE A 1 90 ? -24.182 11.643 36.670 1.00 91.25 90 ILE A CA 1
ATOM 714 C C . ILE A 1 90 ? -25.381 12.158 37.476 1.00 91.25 90 ILE A C 1
ATOM 716 O O . ILE A 1 90 ? -25.319 12.208 38.702 1.00 91.25 90 ILE A O 1
ATOM 720 N N . LYS A 1 91 ? -26.499 12.490 36.813 1.00 93.31 91 LYS A N 1
ATOM 721 C CA . LYS A 1 91 ? -27.717 12.987 37.483 1.00 93.31 91 LYS A CA 1
ATOM 722 C C . LYS A 1 91 ? -28.325 11.973 38.453 1.00 93.31 91 LYS A C 1
ATOM 724 O O . LYS A 1 91 ? -28.926 12.369 39.442 1.00 93.31 91 LYS A O 1
ATOM 729 N N . SER A 1 92 ? -28.173 10.681 38.175 1.00 91.00 92 SER A N 1
ATOM 730 C CA . SER A 1 92 ? -28.655 9.593 39.032 1.00 91.00 92 SER A CA 1
ATOM 731 C C . SER A 1 92 ? -27.713 9.234 40.189 1.00 91.00 92 SER A C 1
ATOM 733 O O . SER A 1 92 ? -27.997 8.285 40.914 1.00 91.00 92 SER A O 1
ATOM 735 N N . GLY A 1 93 ? -26.583 9.937 40.351 1.00 89.69 93 GLY A N 1
ATOM 736 C CA . GLY A 1 93 ? -25.594 9.654 41.400 1.00 89.69 93 GLY A CA 1
ATOM 737 C C . GLY A 1 93 ? -24.841 8.330 41.218 1.00 89.69 93 GLY A C 1
ATOM 738 O O . GLY A 1 93 ? -24.194 7.854 42.146 1.00 89.69 93 GLY A O 1
ATOM 739 N N . GLN A 1 94 ? -24.927 7.717 40.035 1.00 88.00 94 GLN A N 1
ATOM 740 C CA . GLN A 1 94 ? -24.241 6.464 39.722 1.00 88.00 94 GLN A CA 1
ATOM 741 C C . GLN A 1 94 ? -22.737 6.718 39.533 1.00 88.00 94 GLN A C 1
ATOM 743 O O . GLN A 1 94 ? -22.355 7.765 39.002 1.00 88.00 94 GLN A O 1
ATOM 748 N N . PRO A 1 95 ? -21.862 5.769 39.912 1.00 88.12 95 PRO A N 1
ATOM 749 C CA . PRO A 1 95 ? -20.422 5.959 39.801 1.00 88.12 95 PRO A CA 1
ATOM 750 C C . PRO A 1 95 ? -20.001 6.062 38.333 1.00 88.12 95 PRO A C 1
ATOM 752 O O . PRO A 1 95 ? -20.525 5.340 37.488 1.00 88.12 95 PRO A O 1
ATOM 755 N N . VAL A 1 96 ? -19.046 6.945 38.029 1.00 90.00 96 VAL A N 1
ATOM 756 C CA . VAL A 1 96 ? -18.544 7.210 36.669 1.00 90.00 96 VAL A CA 1
ATOM 757 C C . VAL A 1 96 ? -17.033 6.994 36.618 1.00 90.00 96 VAL A C 1
ATOM 759 O O . VAL A 1 96 ? -16.283 7.479 37.466 1.00 90.00 96 VAL A O 1
ATOM 762 N N . SER A 1 97 ? -16.561 6.277 35.601 1.00 90.94 97 SER A N 1
ATOM 763 C CA . SER A 1 97 ? -15.144 6.013 35.379 1.00 90.94 97 SER A CA 1
ATOM 764 C C . SER A 1 97 ? -14.514 7.063 34.473 1.00 90.94 97 SER A C 1
ATOM 766 O O . SER A 1 97 ? -14.572 6.951 33.253 1.00 90.94 97 SER A O 1
ATOM 768 N N . PHE A 1 98 ? -13.834 8.057 35.051 1.00 90.75 98 PHE A N 1
ATOM 769 C CA . PHE A 1 98 ? -13.075 9.053 34.277 1.00 90.75 98 PHE A CA 1
ATOM 770 C C . PHE A 1 98 ? -12.144 8.406 33.234 1.00 90.75 98 PHE A C 1
ATOM 772 O O . PHE A 1 98 ? -12.129 8.801 32.071 1.00 90.75 98 PHE A O 1
ATOM 779 N N . LEU A 1 99 ? -11.427 7.349 33.630 1.00 90.19 99 LEU A N 1
ATOM 780 C CA . LEU A 1 99 ? -10.445 6.680 32.776 1.00 90.19 99 LEU A CA 1
ATOM 781 C C . LEU A 1 99 ? -11.083 5.968 31.572 1.00 90.19 99 LEU A C 1
ATOM 783 O O . LEU A 1 99 ? -10.462 5.885 30.517 1.00 90.19 99 LEU A O 1
ATOM 787 N N . LYS A 1 100 ? -12.336 5.506 31.694 1.00 91.00 100 LYS A N 1
ATOM 788 C CA . LYS A 1 100 ? -13.108 4.962 30.567 1.00 91.00 100 LYS A CA 1
ATOM 789 C C . LYS A 1 100 ? -13.333 6.032 29.497 1.00 91.00 100 LYS A C 1
ATOM 791 O O . LYS A 1 100 ? -13.052 5.789 28.329 1.00 91.00 100 LYS A O 1
ATOM 796 N N . TYR A 1 101 ? -13.826 7.206 29.887 1.00 92.06 101 TYR A N 1
ATOM 797 C CA . TYR A 1 101 ? -14.129 8.282 28.939 1.00 92.06 101 TYR A CA 1
ATOM 798 C C . TYR A 1 101 ? -12.861 8.917 28.369 1.00 92.06 101 TYR A C 1
ATOM 800 O O . TYR A 1 101 ? -12.805 9.162 27.168 1.00 92.06 101 TYR A O 1
ATOM 808 N N . ALA A 1 102 ? -11.817 9.088 29.186 1.00 92.69 102 ALA A N 1
ATOM 809 C CA . ALA A 1 102 ? -10.507 9.524 28.710 1.00 92.69 102 ALA A CA 1
ATOM 810 C C . ALA A 1 102 ? -9.953 8.572 27.636 1.00 92.69 102 ALA A C 1
ATOM 812 O O . ALA A 1 102 ? -9.483 9.033 26.601 1.00 92.69 102 ALA A O 1
ATOM 813 N N . LEU A 1 103 ? -10.077 7.253 27.842 1.00 90.69 103 LEU A N 1
ATOM 814 C CA . LEU A 1 103 ? -9.660 6.246 26.866 1.00 90.69 103 LEU A CA 1
ATOM 815 C C . LEU A 1 103 ? -10.532 6.236 25.602 1.00 90.69 103 LEU A C 1
ATOM 817 O O . LEU A 1 103 ? -10.022 6.024 24.505 1.00 90.69 103 LEU A O 1
ATOM 821 N N . LEU A 1 104 ? -11.848 6.425 25.733 1.00 91.69 104 LEU A N 1
ATOM 822 C CA . LEU A 1 104 ? -12.737 6.528 24.575 1.00 91.69 104 LEU A CA 1
ATOM 823 C C . LEU A 1 104 ? -12.341 7.725 23.704 1.00 91.69 104 LEU A C 1
ATOM 825 O O . LEU A 1 104 ? -12.145 7.562 22.503 1.00 91.69 104 LEU A O 1
ATOM 829 N N . ILE A 1 105 ? -12.189 8.900 24.319 1.00 92.19 105 ILE A N 1
ATOM 830 C CA . ILE A 1 105 ? -11.823 10.137 23.624 1.00 92.19 105 ILE A CA 1
ATOM 831 C C . ILE A 1 105 ? -10.439 9.996 22.996 1.00 92.19 105 ILE A C 1
ATOM 833 O O . ILE A 1 105 ? -10.293 10.270 21.809 1.00 92.19 105 ILE A O 1
ATOM 837 N N . SER A 1 106 ? -9.439 9.524 23.749 1.00 90.88 106 SER A N 1
ATOM 838 C CA . SER A 1 106 ? -8.081 9.382 23.220 1.00 90.88 106 SER A CA 1
ATOM 839 C C . SER A 1 106 ? -8.017 8.397 22.056 1.00 90.88 106 SER A C 1
ATOM 841 O O . SER A 1 106 ? -7.352 8.692 21.071 1.00 90.88 106 SER A O 1
ATOM 843 N N . ASN A 1 107 ? -8.754 7.281 22.112 1.00 88.88 107 ASN A N 1
ATOM 844 C CA . ASN A 1 107 ? -8.842 6.346 20.993 1.00 88.88 107 ASN A CA 1
ATOM 845 C C . ASN A 1 107 ? -9.511 6.991 19.775 1.00 88.88 107 ASN A C 1
ATOM 847 O O . ASN A 1 107 ? -8.965 6.906 18.682 1.00 88.88 107 ASN A O 1
ATOM 851 N N . VAL A 1 108 ? -10.668 7.641 19.933 1.00 89.56 108 VAL A N 1
ATOM 852 C CA . VAL A 1 108 ? -11.360 8.286 18.801 1.00 89.56 108 VAL A CA 1
ATOM 853 C C . VAL A 1 108 ? -10.475 9.357 18.166 1.00 89.56 108 VAL A C 1
ATOM 855 O O . VAL A 1 108 ? -10.283 9.337 16.954 1.00 89.56 108 VAL A O 1
ATOM 858 N N . VAL A 1 109 ? -9.877 10.237 18.975 1.00 90.06 109 VAL A N 1
ATOM 859 C CA . VAL A 1 109 ? -8.939 11.267 18.504 1.00 90.06 109 VAL A CA 1
ATOM 860 C C . VAL A 1 109 ? -7.756 10.628 17.793 1.00 90.06 109 VAL A C 1
ATOM 862 O O . VAL A 1 109 ? -7.408 11.054 16.698 1.00 90.06 109 VAL A O 1
ATOM 865 N N . PHE A 1 110 ? -7.172 9.581 18.368 1.00 88.62 110 PHE A N 1
ATOM 866 C CA . PHE A 1 110 ? -6.074 8.858 17.747 1.00 88.62 110 PHE A CA 1
ATOM 867 C C . PHE A 1 110 ? -6.457 8.295 16.377 1.00 88.62 110 PHE A C 1
ATOM 869 O O . PHE A 1 110 ? -5.712 8.505 15.430 1.00 88.62 110 PHE A O 1
ATOM 876 N N . PHE A 1 111 ? -7.604 7.622 16.242 1.00 86.44 111 PHE A N 1
ATOM 877 C CA . PHE A 1 111 ? -8.038 7.078 14.951 1.00 86.44 111 PHE A CA 1
ATOM 878 C C . PHE A 1 111 ? -8.294 8.193 13.938 1.00 86.44 111 PHE A C 1
ATOM 880 O O . PHE A 1 111 ? -7.826 8.097 12.808 1.00 86.44 111 PHE A O 1
ATOM 887 N N . VAL A 1 112 ? -8.967 9.274 14.337 1.00 87.38 112 VAL A N 1
ATOM 888 C CA . VAL A 1 112 ? -9.185 10.429 13.455 1.00 87.38 112 VAL A CA 1
ATOM 889 C C . VAL A 1 112 ? -7.849 11.006 12.992 1.00 87.38 112 VAL A C 1
ATOM 891 O O . VAL A 1 112 ? -7.637 11.155 11.793 1.00 87.38 112 VAL A O 1
ATOM 894 N N . VAL A 1 113 ? -6.921 11.273 13.912 1.00 85.94 113 VAL A N 1
ATOM 895 C CA . VAL A 1 113 ? -5.603 11.842 13.599 1.00 85.94 113 VAL A CA 1
ATOM 896 C C . VAL A 1 113 ? -4.791 10.884 12.731 1.00 85.94 113 VAL A C 1
ATOM 898 O O . VAL A 1 113 ? -4.309 11.289 11.679 1.00 85.94 113 VAL A O 1
ATOM 901 N N . ALA A 1 114 ? -4.679 9.612 13.115 1.00 82.50 114 ALA A N 1
ATOM 902 C CA . ALA A 1 114 ? -3.903 8.616 12.384 1.00 82.50 114 ALA A CA 1
ATOM 903 C C . ALA A 1 114 ? -4.366 8.509 10.926 1.00 82.50 114 ALA A C 1
ATOM 905 O O . ALA A 1 114 ? -3.537 8.509 10.025 1.00 82.50 114 ALA A O 1
ATOM 906 N N . PHE A 1 115 ? -5.677 8.504 10.681 1.00 82.00 115 PHE A N 1
ATOM 907 C CA . PHE A 1 115 ? -6.238 8.367 9.337 1.00 82.00 115 PHE A CA 1
ATOM 908 C C . PHE A 1 115 ? -6.405 9.695 8.582 1.00 82.00 115 PHE A C 1
ATOM 910 O O . PHE A 1 115 ? -6.685 9.649 7.386 1.00 82.00 115 PHE A O 1
ATOM 917 N N . SER A 1 116 ? -6.239 10.852 9.235 1.00 77.94 116 SER A N 1
ATOM 918 C CA . SER A 1 116 ? -6.353 12.175 8.591 1.00 77.94 116 SER A CA 1
ATOM 919 C C . SER A 1 116 ? -5.002 12.844 8.331 1.00 77.94 116 SER A C 1
ATOM 921 O O . SER A 1 116 ? -4.886 13.644 7.411 1.00 77.94 116 SER A O 1
ATOM 923 N N . VAL A 1 117 ? -3.972 12.546 9.131 1.00 71.56 117 VAL A N 1
ATOM 924 C CA . VAL A 1 117 ? -2.656 13.209 9.045 1.00 71.56 117 VAL A CA 1
ATOM 925 C C . VAL A 1 117 ? -1.798 12.654 7.911 1.00 71.56 117 VAL A C 1
ATOM 927 O O . VAL A 1 117 ? -0.880 13.324 7.442 1.00 71.56 117 VAL A O 1
ATOM 930 N N . THR A 1 118 ? -2.068 11.434 7.451 1.00 68.44 118 THR A N 1
ATOM 931 C CA . THR A 1 118 ? -1.255 10.800 6.416 1.00 68.44 118 THR A CA 1
ATOM 932 C C . THR A 1 118 ? -2.078 9.944 5.466 1.00 68.44 118 THR A C 1
ATOM 934 O O . THR A 1 118 ? -2.978 9.207 5.861 1.00 68.44 118 THR A O 1
ATOM 937 N N . ASN A 1 119 ? -1.701 9.998 4.191 1.00 67.06 119 ASN A N 1
ATOM 938 C CA . ASN A 1 119 ? -2.196 9.086 3.161 1.00 67.06 119 ASN A CA 1
ATOM 939 C C . ASN A 1 119 ? -1.398 7.770 3.125 1.00 67.06 119 ASN A C 1
ATOM 941 O O . ASN A 1 119 ? -1.736 6.850 2.379 1.00 67.06 119 ASN A O 1
ATOM 945 N N . SER A 1 120 ? -0.332 7.651 3.930 1.00 68.25 120 SER A N 1
ATOM 946 C CA . SER A 1 120 ? 0.459 6.427 4.019 1.00 68.25 120 SER A CA 1
ATOM 947 C C . SER A 1 120 ? -0.285 5.371 4.827 1.00 68.25 120 SER A C 1
ATOM 949 O O . SER A 1 120 ? -0.201 5.321 6.052 1.00 68.25 120 SER A O 1
ATOM 951 N N . VAL A 1 121 ? -0.970 4.472 4.123 1.00 65.69 121 VAL A N 1
ATOM 952 C CA . VAL A 1 121 ? -1.657 3.317 4.722 1.00 65.69 121 VAL A CA 1
ATOM 953 C C . VAL A 1 121 ? -0.717 2.490 5.601 1.00 65.69 121 VAL A C 1
ATOM 955 O O . VAL A 1 121 ? -1.127 2.025 6.658 1.00 65.69 121 VAL A O 1
ATOM 958 N N . VAL A 1 122 ? 0.550 2.343 5.199 1.00 62.94 122 VAL A N 1
ATOM 959 C CA . VAL A 1 122 ? 1.561 1.616 5.982 1.00 62.94 122 VAL A CA 1
ATOM 960 C C . VAL A 1 122 ? 1.823 2.318 7.306 1.00 62.94 122 VAL A C 1
ATOM 962 O O . VAL A 1 122 ? 1.828 1.672 8.345 1.00 62.94 122 VAL A O 1
ATOM 965 N N . PHE A 1 123 ? 2.001 3.637 7.289 1.00 69.06 123 PHE A N 1
ATOM 966 C CA . PHE A 1 123 ? 2.222 4.398 8.513 1.00 69.06 123 PHE A CA 1
ATOM 967 C C . PHE A 1 123 ? 1.006 4.340 9.440 1.00 69.06 123 PHE A C 1
ATOM 969 O O . PHE A 1 123 ? 1.166 4.119 10.638 1.00 69.06 123 PHE A O 1
ATOM 976 N N . VAL A 1 124 ? -0.206 4.470 8.885 1.00 70.88 124 VAL A N 1
ATOM 977 C CA . VAL A 1 124 ? -1.451 4.319 9.650 1.00 70.88 124 VAL A CA 1
ATOM 978 C C . VAL A 1 124 ? -1.535 2.932 10.277 1.00 70.88 124 VAL A C 1
ATOM 980 O O . VAL A 1 124 ? -1.788 2.832 11.473 1.00 70.88 124 VAL A O 1
ATOM 983 N N . ALA A 1 125 ? -1.278 1.876 9.501 1.00 66.69 125 ALA A N 1
ATOM 984 C CA . ALA A 1 125 ? -1.260 0.509 10.004 1.00 66.69 125 ALA A CA 1
ATOM 985 C C . ALA A 1 125 ? -0.237 0.360 11.137 1.00 66.69 125 ALA A C 1
ATOM 987 O O . ALA A 1 125 ? -0.612 -0.040 12.228 1.00 66.69 125 ALA A O 1
ATOM 988 N N . VAL A 1 126 ? 1.015 0.782 10.936 1.00 68.94 126 VAL A N 1
ATOM 989 C CA . VAL A 1 126 ? 2.074 0.700 11.957 1.00 68.94 126 VAL A CA 1
ATOM 990 C C . VAL A 1 126 ? 1.685 1.425 13.242 1.00 68.94 126 VAL A C 1
ATOM 992 O O . VAL A 1 126 ? 1.876 0.886 14.326 1.00 68.94 126 VAL A O 1
ATOM 995 N N . ILE A 1 127 ? 1.129 2.632 13.144 1.00 76.50 127 ILE A N 1
ATOM 996 C CA . ILE A 1 127 ? 0.728 3.402 14.322 1.00 76.50 127 ILE A CA 1
ATOM 997 C C . ILE A 1 127 ? -0.456 2.748 15.042 1.00 76.50 127 ILE A C 1
ATOM 999 O O . ILE A 1 127 ? -0.443 2.662 16.270 1.00 76.50 127 ILE A O 1
ATOM 1003 N N . VAL A 1 128 ? -1.461 2.265 14.306 1.00 77.06 128 VAL A N 1
ATOM 1004 C CA . VAL A 1 128 ? -2.621 1.565 14.879 1.00 77.06 128 VAL A CA 1
ATOM 1005 C C . VAL A 1 128 ? -2.199 0.264 15.555 1.00 77.06 128 VAL A C 1
ATOM 1007 O O . VAL A 1 128 ? -2.607 0.036 16.692 1.00 77.06 128 VAL A O 1
ATOM 1010 N N . GLU A 1 129 ? -1.368 -0.544 14.895 1.00 74.88 129 GLU A N 1
ATOM 1011 C CA . GLU A 1 129 ? -0.796 -1.774 15.453 1.00 74.88 129 GLU A CA 1
ATOM 1012 C C . GLU A 1 129 ? 0.046 -1.457 16.692 1.00 74.88 129 GLU A C 1
ATOM 1014 O O . GLU A 1 129 ? -0.122 -2.083 17.729 1.00 74.88 129 GLU A O 1
ATOM 1019 N N . PHE A 1 130 ? 0.865 -0.402 16.656 1.00 78.44 130 PHE A N 1
ATOM 1020 C CA . PHE A 1 130 ? 1.642 0.023 17.819 1.00 78.44 130 PHE A CA 1
ATOM 1021 C C . PHE A 1 130 ? 0.753 0.392 19.013 1.00 78.44 130 PHE A C 1
ATOM 1023 O O . PHE A 1 130 ? 1.019 -0.036 20.137 1.00 78.44 130 PHE A O 1
ATOM 1030 N N . LEU A 1 131 ? -0.313 1.174 18.800 1.00 81.69 131 LEU A N 1
ATOM 1031 C CA . LEU A 1 131 ? -1.244 1.511 19.879 1.00 81.69 131 LEU A CA 1
ATOM 1032 C C . LEU A 1 131 ? -1.978 0.262 20.389 1.00 81.69 131 LEU A C 1
ATOM 1034 O O . LEU A 1 131 ? -2.150 0.108 21.601 1.00 81.69 131 LEU A O 1
ATOM 1038 N N . HIS A 1 132 ? -2.410 -0.607 19.474 1.00 78.31 132 HIS A N 1
ATOM 1039 C CA . HIS A 1 132 ? -3.070 -1.871 19.780 1.00 78.31 132 HIS A CA 1
ATOM 1040 C C . HIS A 1 132 ? -2.187 -2.744 20.679 1.00 78.31 132 HIS A C 1
ATOM 1042 O O . HIS A 1 132 ? -2.604 -3.107 21.784 1.00 78.31 132 HIS A O 1
ATOM 1048 N N . ASP A 1 133 ? -0.951 -2.974 20.251 1.00 77.75 133 ASP A N 1
ATOM 1049 C CA . ASP A 1 133 ? 0.064 -3.760 20.940 1.00 77.75 133 ASP A CA 1
ATOM 1050 C C . ASP A 1 133 ? 0.419 -3.160 22.294 1.00 77.75 133 ASP A C 1
ATOM 1052 O O . ASP A 1 133 ? 0.433 -3.862 23.303 1.00 77.75 133 ASP A O 1
ATOM 1056 N N . LEU A 1 134 ? 0.651 -1.847 22.363 1.00 81.44 134 LEU A N 1
ATOM 1057 C CA . LEU A 1 134 ? 1.001 -1.176 23.613 1.00 81.44 134 LEU A CA 1
ATOM 1058 C C . LEU A 1 134 ? -0.097 -1.355 24.667 1.00 81.44 134 LEU A C 1
ATOM 1060 O O . LEU A 1 134 ? 0.177 -1.720 25.813 1.00 81.44 134 LEU A O 1
ATOM 1064 N N . GLN A 1 135 ? -1.352 -1.119 24.279 1.00 80.56 135 GLN A N 1
ATOM 1065 C CA . GLN A 1 135 ? -2.503 -1.315 25.157 1.00 80.56 135 GLN A CA 1
ATOM 1066 C C . GLN A 1 135 ? -2.649 -2.785 25.570 1.00 80.56 135 GLN A C 1
ATOM 1068 O O . GLN A 1 135 ? -2.935 -3.075 26.737 1.00 80.56 135 GLN A O 1
ATOM 1073 N N . TYR A 1 136 ? -2.448 -3.711 24.631 1.00 77.50 136 TYR A N 1
ATOM 1074 C CA . TYR A 1 136 ? -2.607 -5.139 24.864 1.00 77.50 136 TYR A CA 1
ATOM 1075 C C . TYR A 1 136 ? -1.515 -5.692 25.781 1.00 77.50 136 TYR A C 1
ATOM 1077 O O . TYR A 1 136 ? -1.826 -6.286 26.815 1.00 77.50 136 TYR A O 1
ATOM 1085 N N . TYR A 1 137 ? -0.242 -5.449 25.465 1.00 80.25 137 TYR A N 1
ATOM 1086 C CA . TYR A 1 137 ? 0.900 -5.907 26.253 1.00 80.25 137 TYR A CA 1
ATOM 1087 C C . TYR A 1 137 ? 0.901 -5.309 27.661 1.00 80.25 137 TYR A C 1
ATOM 1089 O O . TYR A 1 137 ? 1.206 -6.016 28.621 1.00 80.25 137 TYR A O 1
ATOM 1097 N N . ALA A 1 138 ? 0.466 -4.057 27.833 1.00 81.81 138 ALA A N 1
ATOM 1098 C CA . ALA A 1 138 ? 0.312 -3.466 29.162 1.00 81.81 138 ALA A CA 1
ATOM 1099 C C . ALA A 1 138 ? -0.742 -4.202 30.011 1.00 81.81 138 ALA A C 1
ATOM 1101 O O . ALA A 1 138 ? -0.497 -4.532 31.176 1.00 81.81 138 ALA A O 1
ATOM 1102 N N . VAL A 1 139 ? -1.916 -4.501 29.440 1.00 79.06 139 VAL A N 1
ATOM 1103 C CA . VAL A 1 139 ? -2.965 -5.259 30.144 1.00 79.06 139 VAL A CA 1
ATOM 1104 C C . VAL A 1 139 ? -2.539 -6.707 30.378 1.00 79.06 139 VAL A C 1
ATOM 1106 O O . VAL A 1 139 ? -2.761 -7.234 31.470 1.00 79.06 139 VAL A O 1
ATOM 1109 N N . GLY A 1 140 ? -1.898 -7.329 29.388 1.00 78.25 140 GLY A N 1
ATOM 1110 C CA . GLY A 1 140 ? -1.339 -8.674 29.466 1.00 78.25 140 GLY A CA 1
ATOM 1111 C C . GLY A 1 140 ? -0.320 -8.797 30.594 1.00 78.25 140 GLY A C 1
ATOM 1112 O O . GLY A 1 140 ? -0.444 -9.692 31.425 1.00 78.25 140 GLY A O 1
ATO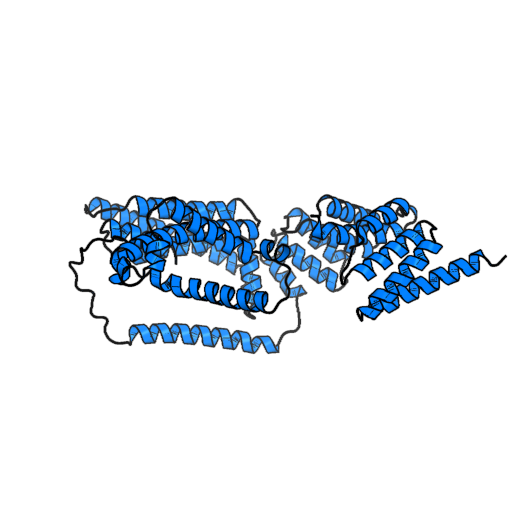M 1113 N N . TRP A 1 141 ? 0.615 -7.853 30.702 1.00 83.50 141 TRP A N 1
ATOM 1114 C CA . TRP A 1 141 ? 1.574 -7.787 31.804 1.00 83.50 141 TRP A CA 1
ATOM 1115 C C . TRP A 1 141 ? 0.876 -7.734 33.167 1.00 83.50 141 TRP A C 1
ATOM 1117 O O . TRP A 1 141 ? 1.113 -8.591 34.017 1.00 83.50 141 TRP A O 1
ATOM 1127 N N . ILE A 1 142 ? -0.049 -6.785 33.367 1.00 82.00 142 ILE A N 1
ATOM 1128 C CA . ILE A 1 142 ? -0.779 -6.633 34.639 1.00 82.00 142 ILE A CA 1
ATOM 1129 C C . ILE A 1 142 ? -1.553 -7.910 34.989 1.00 82.00 142 ILE A C 1
ATOM 1131 O O . ILE A 1 142 ? -1.575 -8.336 36.148 1.00 82.00 142 ILE A O 1
ATOM 1135 N N . PHE A 1 143 ? -2.202 -8.519 33.997 1.00 81.62 143 PHE A N 1
ATOM 1136 C CA . PHE A 1 143 ? -2.938 -9.763 34.174 1.00 81.62 143 PHE A CA 1
ATOM 1137 C C . PHE A 1 143 ? -2.009 -10.900 34.608 1.00 81.62 143 PHE A C 1
ATOM 1139 O O . PHE A 1 143 ? -2.315 -11.607 35.570 1.00 81.62 143 PHE A O 1
ATOM 1146 N N . GLN A 1 144 ? -0.867 -11.051 33.936 1.00 82.50 144 GLN A N 1
ATOM 1147 C CA . GLN A 1 144 ? 0.082 -12.129 34.194 1.00 82.50 144 GLN A CA 1
ATOM 1148 C C . GLN A 1 144 ? 0.797 -11.967 35.534 1.00 82.50 144 GLN A C 1
ATOM 1150 O O . GLN A 1 144 ? 0.953 -12.963 36.234 1.00 82.50 144 GLN A O 1
ATOM 1155 N N . VAL A 1 145 ? 1.136 -10.741 35.949 1.00 84.25 145 VAL A N 1
ATOM 1156 C CA . VAL A 1 145 ? 1.689 -10.459 37.287 1.00 84.25 145 VAL A CA 1
ATOM 1157 C C . VAL A 1 145 ? 0.719 -10.918 38.377 1.00 84.25 145 VAL A C 1
ATOM 1159 O O . VAL A 1 145 ? 1.076 -11.684 39.269 1.00 84.25 145 VAL A O 1
ATOM 1162 N N . ARG A 1 146 ? -0.557 -10.544 38.263 1.00 82.88 146 ARG A N 1
ATOM 1163 C CA . ARG A 1 146 ? -1.581 -10.927 39.248 1.00 82.88 146 ARG A CA 1
ATOM 1164 C C . ARG A 1 146 ? -1.915 -12.414 39.212 1.00 82.88 146 ARG A C 1
ATOM 1166 O O . ARG A 1 146 ? -2.265 -13.003 40.236 1.00 82.88 146 ARG A O 1
ATOM 1173 N N . LEU A 1 147 ? -1.843 -13.036 38.037 1.00 80.56 147 LEU A N 1
ATOM 1174 C CA . LEU A 1 147 ? -1.986 -14.482 37.907 1.00 80.56 147 LEU A CA 1
ATOM 1175 C C . LEU A 1 147 ? -0.813 -15.207 38.580 1.00 80.56 147 LEU A C 1
ATOM 1177 O O . LEU A 1 147 ? -1.038 -16.168 39.317 1.00 80.56 147 LEU A O 1
ATOM 1181 N N . ALA A 1 148 ? 0.410 -14.724 38.363 1.00 82.69 148 ALA A N 1
ATOM 1182 C CA . ALA A 1 148 ? 1.639 -15.238 38.952 1.00 82.69 148 ALA A CA 1
ATOM 1183 C C . ALA A 1 148 ? 1.653 -15.135 40.482 1.00 82.69 148 ALA A C 1
ATOM 1185 O O . ALA A 1 148 ? 2.108 -16.074 41.137 1.00 82.69 148 ALA A O 1
ATOM 1186 N N . GLU A 1 149 ? 1.128 -14.046 41.045 1.00 81.75 149 GLU A N 1
ATOM 1187 C CA . GLU A 1 149 ? 0.952 -13.875 42.492 1.00 81.75 149 GLU A CA 1
ATOM 1188 C C . GLU A 1 149 ? -0.024 -14.910 43.067 1.00 81.75 149 GLU A C 1
ATOM 1190 O O . GLU A 1 149 ? 0.271 -15.555 44.070 1.00 81.75 149 GLU A O 1
ATOM 1195 N N . LYS A 1 150 ? -1.168 -15.130 42.403 1.00 79.19 150 LYS A N 1
ATOM 1196 C CA . LYS A 1 150 ? -2.216 -16.047 42.889 1.00 79.19 150 LYS A CA 1
ATOM 1197 C C . LYS A 1 150 ? -1.934 -17.531 42.638 1.00 79.19 150 LYS A C 1
ATOM 1199 O O . LYS A 1 150 ? -2.543 -18.372 43.291 1.00 79.19 150 LYS A O 1
ATOM 1204 N N . GLN A 1 151 ? -1.084 -17.876 41.671 1.00 80.19 151 GLN A N 1
ATOM 1205 C CA . GLN A 1 151 ? -0.782 -19.267 41.289 1.00 80.19 151 GLN A CA 1
ATOM 1206 C C . GLN A 1 151 ? 0.699 -19.625 41.457 1.00 80.19 151 GLN A C 1
ATOM 1208 O O . GLN A 1 151 ? 1.203 -20.511 40.762 1.00 80.19 151 GLN A O 1
ATOM 1213 N N . ARG A 1 152 ? 1.387 -18.956 42.390 1.00 73.06 152 ARG A N 1
ATOM 1214 C CA . ARG A 1 152 ? 2.841 -19.054 42.577 1.00 73.06 152 ARG A CA 1
ATOM 1215 C C . ARG A 1 152 ? 3.362 -20.486 42.696 1.00 73.06 152 ARG A C 1
ATOM 1217 O O . ARG A 1 152 ? 4.375 -20.817 42.090 1.00 73.06 152 ARG A O 1
ATOM 1224 N N . GLU A 1 153 ? 2.630 -21.335 43.408 1.00 73.69 153 GLU A N 1
ATOM 1225 C CA . GLU A 1 153 ? 2.993 -22.740 43.638 1.00 73.69 153 GLU A CA 1
ATOM 1226 C C . GLU A 1 153 ? 2.741 -23.643 42.423 1.00 73.69 153 GLU A C 1
ATOM 1228 O O . GLU A 1 153 ? 3.436 -24.633 42.227 1.00 73.69 153 GLU A O 1
ATOM 1233 N N . ARG A 1 154 ? 1.767 -23.302 41.569 1.00 77.44 154 ARG A N 1
ATOM 1234 C CA . ARG A 1 154 ? 1.379 -24.135 40.417 1.00 77.44 154 ARG A CA 1
ATOM 1235 C C . ARG A 1 154 ? 2.169 -23.819 39.149 1.00 77.44 154 ARG A C 1
ATOM 1237 O O . ARG A 1 154 ? 2.162 -24.623 38.221 1.00 77.44 154 ARG A O 1
ATOM 1244 N N . ARG A 1 155 ? 2.782 -22.632 39.058 1.00 78.50 155 ARG A N 1
ATOM 1245 C CA . ARG A 1 155 ? 3.466 -22.143 37.846 1.00 78.50 155 ARG A CA 1
ATOM 1246 C C . ARG A 1 155 ? 4.770 -21.402 38.181 1.00 78.50 155 ARG A C 1
ATOM 1248 O O . ARG A 1 155 ? 4.865 -20.201 37.929 1.00 78.50 155 ARG A O 1
ATOM 1255 N N . PRO A 1 156 ? 5.801 -22.097 38.691 1.00 81.62 156 PRO A N 1
ATOM 1256 C CA . PRO A 1 156 ? 7.005 -21.463 39.236 1.00 81.62 156 PRO A CA 1
ATOM 1257 C C . PRO A 1 156 ? 7.759 -20.600 38.214 1.00 81.62 156 PRO A C 1
ATOM 1259 O O . PRO A 1 156 ? 8.201 -19.504 38.548 1.00 81.62 156 PRO A O 1
ATOM 1262 N N . LEU A 1 157 ? 7.845 -21.050 36.956 1.00 82.75 157 LEU A N 1
ATOM 1263 C CA . LEU A 1 157 ? 8.500 -20.307 35.875 1.00 82.75 157 LEU A CA 1
ATOM 1264 C C . LEU A 1 157 ? 7.739 -19.026 35.500 1.00 82.75 157 LEU A C 1
ATOM 1266 O O . LEU A 1 157 ? 8.335 -17.958 35.404 1.00 82.75 157 LEU A O 1
ATOM 1270 N N . MET A 1 158 ? 6.413 -19.096 35.356 1.00 78.88 158 MET A N 1
ATOM 1271 C CA . MET A 1 158 ? 5.606 -17.900 35.068 1.00 78.88 158 MET A CA 1
ATOM 1272 C C . MET A 1 158 ? 5.652 -16.916 36.238 1.00 78.88 158 MET A C 1
ATOM 1274 O O . MET A 1 158 ? 5.746 -15.711 36.033 1.00 78.88 158 MET A O 1
ATOM 1278 N N . SER A 1 159 ? 5.680 -17.423 37.469 1.00 84.12 159 SER A N 1
ATOM 1279 C CA . SER A 1 159 ? 5.834 -16.603 38.667 1.00 84.12 159 SER A CA 1
ATOM 1280 C C . SER A 1 159 ? 7.254 -16.103 38.921 1.00 84.12 159 SER A C 1
ATOM 1282 O O . SER A 1 159 ? 7.458 -15.337 39.861 1.00 84.12 159 SER A O 1
ATOM 1284 N N . LEU A 1 160 ? 8.241 -16.526 38.130 1.00 86.06 160 LEU A N 1
ATOM 1285 C CA . LEU A 1 160 ? 9.558 -15.900 38.049 1.00 86.06 160 LEU A CA 1
ATOM 1286 C C . LEU A 1 160 ? 9.539 -14.763 37.023 1.00 86.06 160 LEU A C 1
ATOM 1288 O O . LEU A 1 160 ? 9.924 -13.647 37.356 1.00 86.06 160 LEU A O 1
ATOM 1292 N N . LEU A 1 161 ? 9.040 -15.051 35.817 1.00 84.00 161 LEU A N 1
ATOM 1293 C CA . LEU A 1 161 ? 9.030 -14.123 34.683 1.00 84.00 161 LEU A CA 1
ATOM 1294 C C . LEU A 1 161 ? 8.108 -12.916 34.886 1.00 84.00 161 LEU A C 1
ATOM 1296 O O . LEU A 1 161 ? 8.438 -11.820 34.456 1.00 84.00 161 LEU A O 1
ATOM 1300 N N . PHE A 1 162 ? 6.967 -13.092 35.553 1.00 85.00 162 PHE A N 1
ATOM 1301 C CA . PHE A 1 162 ? 5.978 -12.029 35.772 1.00 85.00 162 PHE A CA 1
ATOM 1302 C C . PHE A 1 162 ? 5.986 -11.511 37.212 1.00 85.00 162 PHE A C 1
ATOM 1304 O O . PHE A 1 162 ? 4.943 -11.214 37.790 1.00 85.00 162 PHE A O 1
ATOM 1311 N N . ARG A 1 163 ? 7.163 -11.414 37.836 1.00 85.06 163 ARG A N 1
ATOM 1312 C CA . ARG A 1 163 ? 7.282 -10.712 39.122 1.00 85.06 163 ARG A CA 1
ATOM 1313 C C . ARG A 1 163 ? 7.175 -9.204 38.896 1.00 85.06 163 ARG A C 1
ATOM 1315 O O . ARG A 1 163 ? 7.693 -8.720 37.890 1.00 85.06 163 ARG A O 1
ATOM 1322 N N . PRO A 1 164 ? 6.582 -8.441 39.831 1.00 80.81 164 PRO A N 1
ATOM 1323 C CA . PRO A 1 164 ? 6.500 -6.984 39.748 1.00 80.81 164 PRO A CA 1
ATOM 1324 C C . PRO A 1 164 ? 7.864 -6.332 40.053 1.00 80.81 164 PRO A C 1
ATOM 1326 O O . PRO A 1 164 ? 8.015 -5.580 41.009 1.00 80.81 164 PRO A O 1
ATOM 1329 N N . GLN A 1 165 ? 8.886 -6.660 39.261 1.00 87.56 165 GLN A N 1
ATOM 1330 C CA . GLN A 1 165 ? 10.236 -6.107 39.338 1.00 87.56 165 GLN A CA 1
ATOM 1331 C C . GLN A 1 165 ? 10.572 -5.388 38.023 1.00 87.56 165 GLN A C 1
ATOM 1333 O O . GLN A 1 165 ? 10.277 -5.932 36.955 1.00 87.56 165 GLN A O 1
ATOM 1338 N N . PRO A 1 166 ? 11.232 -4.212 38.059 1.00 87.00 166 PRO A N 1
ATOM 1339 C CA . PRO A 1 166 ? 11.595 -3.475 36.846 1.00 87.00 166 PRO A CA 1
ATOM 1340 C C . PRO A 1 166 ? 12.444 -4.292 35.864 1.00 87.00 166 PRO A C 1
ATOM 1342 O O . PRO A 1 166 ? 12.261 -4.186 34.657 1.00 87.00 166 PRO A O 1
ATOM 1345 N N . SER A 1 167 ? 13.324 -5.161 36.370 1.00 89.94 167 SER A N 1
ATOM 1346 C CA . SER A 1 167 ? 14.140 -6.059 35.545 1.00 89.94 167 SER A CA 1
ATOM 1347 C C . SER A 1 167 ? 13.294 -7.038 34.730 1.00 89.94 167 SER A C 1
ATOM 1349 O O . SER A 1 167 ? 13.565 -7.247 33.553 1.00 89.94 167 SER A O 1
ATOM 1351 N N . MET A 1 168 ? 12.239 -7.603 35.318 1.00 89.44 168 MET A N 1
ATOM 1352 C CA . MET A 1 168 ? 11.334 -8.511 34.612 1.00 89.44 168 MET A CA 1
ATOM 1353 C C . MET A 1 168 ? 10.456 -7.771 33.600 1.00 89.44 168 MET A C 1
ATOM 1355 O O . MET A 1 168 ? 10.191 -8.301 32.523 1.00 89.44 168 MET A O 1
ATOM 1359 N N . LEU A 1 169 ? 10.068 -6.525 33.895 1.00 86.62 169 LEU A N 1
ATOM 1360 C CA . LEU A 1 169 ? 9.403 -5.666 32.914 1.00 86.62 169 LEU A CA 1
ATOM 1361 C C . LEU A 1 169 ? 10.317 -5.400 31.708 1.00 86.62 169 LEU A C 1
ATOM 1363 O O . LEU A 1 169 ? 9.860 -5.498 30.574 1.00 86.62 169 LEU A O 1
ATOM 1367 N N . LEU A 1 170 ? 11.608 -5.128 31.934 1.00 88.69 170 LEU A N 1
ATOM 1368 C CA . LEU A 1 170 ? 12.587 -4.970 30.853 1.00 88.69 170 LEU A CA 1
ATOM 1369 C C . LEU A 1 170 ? 12.763 -6.258 30.041 1.00 88.69 170 LEU A C 1
ATOM 1371 O O . LEU A 1 170 ? 12.799 -6.191 28.817 1.00 88.69 170 LEU A O 1
ATOM 1375 N N . VAL A 1 171 ? 12.813 -7.426 30.692 1.00 88.50 171 VAL A N 1
ATOM 1376 C CA . VAL A 1 171 ? 12.848 -8.728 30.000 1.00 88.50 171 VAL A CA 1
ATOM 1377 C C . VAL A 1 171 ? 11.597 -8.922 29.141 1.00 88.50 171 VAL A C 1
ATOM 1379 O O . VAL A 1 171 ? 11.702 -9.351 27.996 1.00 88.50 171 VAL A O 1
ATOM 1382 N N . TYR A 1 172 ? 10.417 -8.571 29.655 1.00 85.38 172 TYR A N 1
ATOM 1383 C CA . TYR A 1 172 ? 9.160 -8.670 28.917 1.00 85.38 172 TYR A CA 1
ATOM 1384 C C . TYR A 1 172 ? 9.107 -7.724 27.713 1.00 85.38 172 TYR A C 1
ATOM 1386 O O . TYR A 1 172 ? 8.778 -8.158 26.610 1.00 85.38 172 TYR A O 1
ATOM 1394 N N . VAL A 1 173 ? 9.483 -6.456 27.899 1.00 85.25 173 VAL A N 1
ATOM 1395 C CA . VAL A 1 173 ? 9.582 -5.475 26.807 1.00 85.25 173 VAL A CA 1
ATOM 1396 C C . VAL A 1 173 ? 10.602 -5.943 25.768 1.00 85.25 173 VAL A C 1
ATOM 1398 O O . VAL A 1 173 ? 10.304 -5.930 24.578 1.00 85.25 173 VAL A O 1
ATOM 1401 N N . GLY A 1 174 ? 11.763 -6.437 26.207 1.00 86.31 174 GLY A N 1
ATOM 1402 C CA . GLY A 1 174 ? 12.784 -7.013 25.334 1.00 86.31 174 GLY A CA 1
ATOM 1403 C C . GLY A 1 174 ? 12.270 -8.208 24.531 1.00 86.31 174 GLY A C 1
ATOM 1404 O O . GLY A 1 174 ? 12.515 -8.282 23.332 1.00 86.31 174 GLY A O 1
ATOM 1405 N N . ALA A 1 175 ? 11.494 -9.102 25.149 1.00 83.00 175 ALA A N 1
ATOM 1406 C CA . ALA A 1 175 ? 10.872 -10.232 24.461 1.00 83.00 175 ALA A CA 1
ATOM 1407 C C . ALA A 1 175 ? 9.818 -9.787 23.430 1.00 83.00 175 ALA A C 1
ATOM 1409 O O . ALA A 1 175 ? 9.769 -10.350 22.337 1.00 83.00 175 ALA A O 1
ATOM 1410 N N . CYS A 1 176 ? 9.010 -8.765 23.739 1.00 79.00 176 CYS A N 1
ATOM 1411 C CA . CYS A 1 176 ? 8.034 -8.203 22.798 1.00 79.00 176 CYS A CA 1
ATOM 1412 C C . CYS A 1 176 ? 8.728 -7.537 21.601 1.00 79.00 176 CYS A C 1
ATOM 1414 O O . CYS A 1 176 ? 8.352 -7.783 20.457 1.00 79.00 176 CYS A O 1
ATOM 1416 N N . LEU A 1 177 ? 9.778 -6.744 21.849 1.00 80.69 177 LEU A N 1
ATOM 1417 C CA . LEU A 1 177 ? 10.585 -6.122 20.795 1.00 80.69 177 LEU A CA 1
ATOM 1418 C C . LEU A 1 177 ? 11.293 -7.173 19.937 1.00 80.69 177 LEU A C 1
ATOM 1420 O O . LEU A 1 177 ? 11.272 -7.074 18.714 1.00 80.69 177 LEU A O 1
ATOM 1424 N N . PHE A 1 178 ? 11.872 -8.201 20.564 1.00 78.44 178 PHE A N 1
ATOM 1425 C CA . PHE A 1 178 ? 12.490 -9.321 19.860 1.00 78.44 178 PHE A CA 1
ATOM 1426 C C . PHE A 1 178 ? 11.478 -10.037 18.962 1.00 78.44 178 PHE A C 1
ATOM 1428 O O . PHE A 1 178 ? 11.760 -10.253 17.788 1.00 78.44 178 PHE A O 1
ATOM 1435 N N . TYR A 1 179 ? 10.284 -10.344 19.479 1.00 74.56 179 TYR A N 1
ATOM 1436 C CA . TYR A 1 179 ? 9.199 -10.930 18.693 1.00 74.56 179 TYR A CA 1
ATOM 1437 C C . TYR A 1 179 ? 8.822 -10.038 17.501 1.00 74.56 179 TYR A C 1
ATOM 1439 O O . TYR A 1 179 ? 8.789 -10.520 16.370 1.00 74.56 179 TYR A O 1
ATOM 1447 N N . GLY A 1 180 ? 8.614 -8.737 17.728 1.00 70.56 180 GLY A N 1
ATOM 1448 C CA . GLY A 1 180 ? 8.275 -7.780 16.671 1.00 70.56 180 GLY A CA 1
ATOM 1449 C C . GLY A 1 180 ? 9.343 -7.703 15.577 1.00 70.56 180 GLY A C 1
ATOM 1450 O O . GLY A 1 180 ? 9.031 -7.837 14.395 1.00 70.56 180 GLY A O 1
ATOM 1451 N N . VAL A 1 181 ? 10.617 -7.574 15.960 1.00 69.81 181 VAL A N 1
ATOM 1452 C CA . VAL A 1 181 ? 11.752 -7.565 15.024 1.00 69.81 181 VAL A CA 1
ATOM 1453 C C . VAL A 1 181 ? 11.832 -8.875 14.241 1.00 69.81 181 VAL A C 1
ATOM 1455 O O . VAL A 1 181 ? 11.987 -8.841 13.023 1.00 69.81 181 VAL A O 1
ATOM 1458 N N . PHE A 1 182 ? 11.673 -10.019 14.906 1.00 67.12 182 PHE A N 1
ATOM 1459 C CA . PHE A 1 182 ? 11.790 -11.340 14.289 1.00 67.12 182 PHE A CA 1
ATOM 1460 C C . PHE A 1 182 ? 10.670 -11.634 13.278 1.00 67.12 182 PHE A C 1
ATOM 1462 O O . PHE A 1 182 ? 10.922 -12.245 12.241 1.00 67.12 182 PHE A O 1
ATOM 1469 N N . VAL A 1 183 ? 9.435 -11.201 13.558 1.00 62.66 183 VAL A N 1
ATOM 1470 C CA . VAL A 1 183 ? 8.296 -11.347 12.630 1.00 62.66 183 VAL A CA 1
ATOM 1471 C C . VAL A 1 183 ? 8.388 -10.352 11.464 1.00 62.66 183 VAL A C 1
ATOM 1473 O O . VAL A 1 183 ? 7.896 -10.639 10.369 1.00 62.66 183 VAL A O 1
ATOM 1476 N N . SER A 1 184 ? 9.007 -9.188 11.683 1.00 62.81 184 SER A N 1
ATOM 1477 C CA . SER A 1 184 ? 9.096 -8.121 10.682 1.00 62.81 184 SER A CA 1
ATOM 1478 C C . SER A 1 184 ? 10.006 -8.458 9.497 1.00 62.81 184 SER A C 1
ATOM 1480 O O . SER A 1 184 ? 10.917 -9.286 9.582 1.00 62.81 184 SER A O 1
ATOM 1482 N N . ASP A 1 185 ? 9.816 -7.729 8.395 1.00 52.72 185 ASP A N 1
ATOM 1483 C CA . ASP A 1 185 ? 10.697 -7.789 7.223 1.00 52.72 185 ASP A CA 1
ATOM 1484 C C . ASP A 1 185 ? 12.157 -7.437 7.560 1.00 52.72 185 ASP A C 1
ATOM 1486 O O . ASP A 1 185 ? 13.067 -7.944 6.914 1.00 52.72 185 ASP A O 1
ATOM 1490 N N . PHE A 1 186 ? 12.404 -6.652 8.616 1.00 52.44 186 PHE A N 1
ATOM 1491 C CA . PHE A 1 186 ? 13.752 -6.344 9.104 1.00 52.44 186 PHE A CA 1
ATOM 1492 C C . PHE A 1 186 ? 14.460 -7.578 9.693 1.00 52.44 186 PHE A C 1
ATOM 1494 O O . PHE A 1 186 ? 15.650 -7.787 9.452 1.00 52.44 186 PHE A O 1
ATOM 1501 N N . GLY A 1 187 ? 13.729 -8.451 10.397 1.00 52.03 187 GLY A N 1
ATOM 1502 C CA . GLY A 1 187 ? 14.252 -9.730 10.886 1.00 52.03 187 GLY A CA 1
ATOM 1503 C C . GLY A 1 187 ? 14.636 -10.689 9.755 1.00 52.03 187 GLY A C 1
ATOM 1504 O O . GLY A 1 187 ? 15.590 -11.452 9.901 1.00 52.03 187 GLY A O 1
ATOM 1505 N N . ARG A 1 188 ? 13.959 -10.601 8.598 1.00 53.25 188 ARG A N 1
ATOM 1506 C CA . ARG A 1 188 ? 14.251 -11.432 7.412 1.00 53.25 188 ARG A CA 1
ATOM 1507 C C . ARG A 1 188 ? 15.650 -11.189 6.850 1.00 53.25 188 ARG A C 1
ATOM 1509 O O . ARG A 1 188 ? 16.266 -12.126 6.359 1.00 53.25 188 ARG A O 1
ATOM 1516 N N . THR A 1 189 ? 16.147 -9.957 6.938 1.00 54.00 189 THR A N 1
ATOM 1517 C CA . THR A 1 189 ? 17.452 -9.564 6.384 1.00 54.00 189 THR A CA 1
ATOM 1518 C C . THR A 1 189 ? 18.617 -9.918 7.311 1.00 54.00 189 THR A C 1
ATOM 1520 O O . THR A 1 189 ? 19.717 -10.172 6.837 1.00 54.00 189 THR A O 1
ATOM 1523 N N . PHE A 1 190 ? 18.391 -9.954 8.630 1.00 51.47 190 PHE A N 1
ATOM 1524 C CA . PHE A 1 190 ? 19.427 -10.282 9.621 1.00 51.47 190 PHE A CA 1
ATOM 1525 C C . PHE A 1 190 ? 19.529 -11.780 9.932 1.00 51.47 190 PHE A C 1
ATOM 1527 O O . PHE A 1 190 ? 20.597 -12.261 10.300 1.00 51.47 190 PHE A O 1
ATOM 1534 N N . LEU A 1 191 ? 18.432 -12.528 9.789 1.00 53.34 191 LEU A N 1
ATOM 1535 C CA . LEU A 1 191 ? 18.356 -13.955 10.109 1.00 53.34 191 LEU A CA 1
ATOM 1536 C C . LEU A 1 191 ? 18.265 -14.803 8.837 1.00 53.34 191 LEU A C 1
ATOM 1538 O O . LEU A 1 191 ? 17.414 -15.686 8.722 1.00 53.34 191 LEU A O 1
ATOM 1542 N N . VAL A 1 192 ? 19.150 -14.525 7.876 1.00 46.34 192 VAL A N 1
ATOM 1543 C CA . VAL A 1 192 ? 19.310 -15.319 6.651 1.00 46.34 192 VAL A CA 1
ATOM 1544 C C . VAL A 1 192 ? 19.912 -16.677 7.019 1.00 46.34 192 VAL A C 1
ATOM 1546 O O . VAL A 1 192 ? 21.113 -16.908 6.936 1.00 46.34 192 VAL A O 1
ATOM 1549 N N . ALA A 1 193 ? 19.058 -17.589 7.464 1.00 52.19 193 ALA A N 1
ATOM 1550 C CA . ALA A 1 193 ? 19.348 -19.009 7.499 1.00 52.19 193 ALA A CA 1
ATOM 1551 C C . ALA A 1 193 ? 18.139 -19.736 6.907 1.00 52.19 193 ALA A C 1
ATOM 1553 O O . ALA A 1 193 ? 17.135 -19.945 7.586 1.00 52.19 193 ALA A O 1
ATOM 1554 N N . GLU A 1 194 ? 18.228 -20.152 5.642 1.00 53.22 194 GLU A N 1
ATOM 1555 C CA . GLU A 1 194 ? 17.214 -20.983 4.971 1.00 53.22 194 GLU A CA 1
ATOM 1556 C C . GLU A 1 194 ? 17.209 -22.444 5.484 1.00 53.22 194 GLU A C 1
ATOM 1558 O O . GLU A 1 194 ? 17.146 -23.410 4.727 1.00 53.22 194 GLU A O 1
ATOM 1563 N N . GLY A 1 195 ? 17.293 -22.635 6.801 1.00 60.72 195 GLY A N 1
ATOM 1564 C CA . GLY A 1 195 ? 17.318 -23.943 7.451 1.00 60.72 195 GLY A CA 1
ATOM 1565 C C . GLY A 1 195 ? 15.940 -24.422 7.914 1.00 60.72 195 GLY A C 1
ATOM 1566 O O . GLY A 1 195 ? 14.995 -23.649 8.087 1.00 60.72 195 GLY A O 1
ATOM 1567 N N . VAL A 1 196 ? 15.832 -25.720 8.209 1.00 65.06 196 VAL A N 1
ATOM 1568 C CA . VAL A 1 196 ? 14.633 -26.331 8.821 1.00 65.06 196 VAL A CA 1
ATOM 1569 C C . VAL A 1 196 ? 14.242 -25.616 10.120 1.00 65.06 196 VAL A C 1
ATOM 1571 O O . VAL A 1 196 ? 13.060 -25.374 10.351 1.00 65.06 196 VAL A O 1
ATOM 1574 N N . LEU A 1 197 ? 15.225 -25.192 10.924 1.00 59.75 197 LEU A N 1
ATOM 1575 C CA . LEU A 1 197 ? 14.999 -24.447 12.167 1.00 59.75 197 LEU A CA 1
ATOM 1576 C C . LEU A 1 197 ? 14.251 -23.124 11.934 1.00 59.75 197 LEU A C 1
ATOM 1578 O O . LEU A 1 197 ? 13.351 -22.792 12.704 1.00 59.75 197 LEU A O 1
ATOM 1582 N N . PHE A 1 198 ? 14.558 -22.404 10.851 1.00 61.66 198 PHE A N 1
ATOM 1583 C CA . PHE A 1 198 ? 13.861 -21.170 10.487 1.00 61.66 198 PHE A CA 1
ATOM 1584 C C . PHE A 1 198 ? 12.411 -21.451 10.080 1.00 61.66 198 PHE A C 1
ATOM 1586 O O . PHE A 1 198 ? 11.491 -20.802 10.575 1.00 61.66 198 PHE A O 1
ATOM 1593 N N . LYS A 1 199 ? 12.184 -22.477 9.246 1.00 58.22 199 LYS A N 1
ATOM 1594 C CA . LYS A 1 199 ? 10.834 -22.891 8.818 1.00 58.22 199 LYS A CA 1
ATOM 1595 C C . LYS A 1 199 ? 9.964 -23.327 10.003 1.00 58.22 199 LYS A C 1
ATOM 1597 O O . LYS A 1 199 ? 8.813 -22.906 10.094 1.00 58.22 199 LYS A O 1
ATOM 1602 N N . VAL A 1 200 ? 10.520 -24.116 10.926 1.00 65.75 200 VAL A N 1
ATOM 1603 C CA . VAL A 1 200 ? 9.833 -24.559 12.152 1.00 65.75 200 VAL A CA 1
ATOM 1604 C C . VAL A 1 200 ? 9.529 -23.373 13.064 1.00 65.75 200 VAL A C 1
ATOM 1606 O O . VAL A 1 200 ? 8.383 -23.204 13.473 1.00 65.75 200 VAL A O 1
ATOM 1609 N N . THR A 1 201 ? 10.518 -22.515 13.332 1.00 58.94 201 THR A N 1
ATOM 1610 C CA . THR A 1 201 ? 10.330 -21.320 14.173 1.00 58.94 201 THR A CA 1
ATOM 1611 C C . THR A 1 201 ? 9.249 -20.413 13.599 1.00 58.94 201 THR A C 1
ATOM 1613 O O . THR A 1 201 ? 8.350 -19.998 14.322 1.00 58.94 201 THR A O 1
ATOM 1616 N N . ARG A 1 202 ? 9.266 -20.172 12.284 1.00 59.41 202 ARG A N 1
ATOM 1617 C CA . ARG A 1 202 ? 8.240 -19.387 11.593 1.00 59.41 202 ARG A CA 1
ATOM 1618 C C . ARG A 1 202 ? 6.856 -20.029 11.695 1.00 59.41 202 ARG A C 1
ATOM 1620 O O . ARG A 1 202 ? 5.896 -19.323 11.980 1.00 59.41 202 ARG A O 1
ATOM 1627 N N . GLY A 1 203 ? 6.748 -21.343 11.498 1.00 62.12 203 GLY A N 1
ATOM 1628 C CA . GLY A 1 203 ? 5.484 -22.069 11.655 1.00 62.12 203 GLY A CA 1
ATOM 1629 C C . GLY A 1 203 ? 4.902 -21.925 13.064 1.00 62.12 203 GLY A C 1
ATOM 1630 O O . GLY A 1 203 ? 3.722 -21.611 13.214 1.00 62.12 203 GLY A O 1
ATOM 1631 N N . LEU A 1 204 ? 5.744 -22.065 14.092 1.00 63.59 204 LEU A N 1
ATOM 1632 C CA . LEU A 1 204 ? 5.359 -21.848 15.490 1.00 63.59 204 LEU A CA 1
ATOM 1633 C C . LEU A 1 204 ? 4.923 -20.403 15.749 1.00 63.59 204 LEU A C 1
ATOM 1635 O O . LEU A 1 204 ? 3.946 -20.174 16.457 1.00 63.59 204 LEU A O 1
ATOM 1639 N N . LEU A 1 205 ? 5.611 -19.431 15.152 1.00 59.28 205 LEU A N 1
ATOM 1640 C CA . LEU A 1 205 ? 5.313 -18.013 15.322 1.00 59.28 205 LEU A CA 1
ATOM 1641 C C . LEU A 1 205 ? 3.998 -17.616 14.651 1.00 59.28 205 LEU A C 1
ATOM 1643 O O . LEU A 1 205 ? 3.175 -16.948 15.266 1.00 59.28 205 LEU A O 1
ATOM 1647 N N . THR A 1 206 ? 3.750 -18.091 13.428 1.00 57.25 206 THR A N 1
ATOM 1648 C CA . THR A 1 206 ? 2.463 -17.914 12.744 1.00 57.25 206 THR A CA 1
ATOM 1649 C C . THR A 1 206 ? 1.329 -18.563 13.536 1.00 57.25 206 THR A C 1
ATOM 1651 O O . THR A 1 206 ? 0.283 -17.944 13.725 1.00 57.25 206 THR A O 1
ATOM 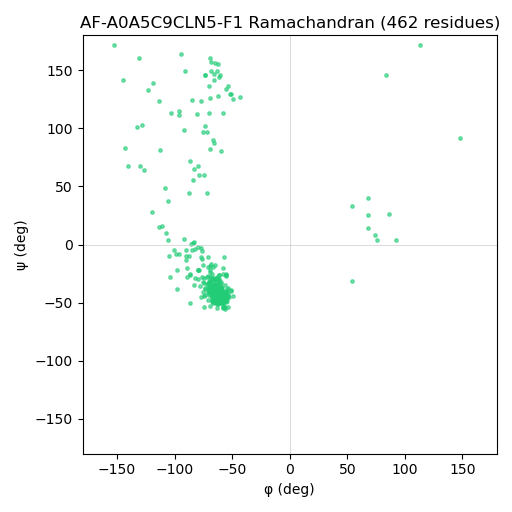1654 N N . ALA A 1 207 ? 1.539 -19.772 14.066 1.00 61.78 207 ALA A N 1
ATOM 1655 C CA . ALA A 1 207 ? 0.572 -20.413 14.951 1.00 61.78 207 ALA A CA 1
ATOM 1656 C C . ALA A 1 207 ? 0.322 -19.580 16.221 1.00 61.78 207 ALA A C 1
ATOM 1658 O O . ALA A 1 207 ? -0.830 -19.417 16.620 1.00 61.78 207 ALA A O 1
ATOM 1659 N N . ALA A 1 208 ? 1.367 -18.994 16.815 1.00 61.88 208 ALA A N 1
ATOM 1660 C CA . ALA A 1 208 ? 1.246 -18.090 17.957 1.00 61.88 208 ALA A CA 1
ATOM 1661 C C . ALA A 1 208 ? 0.477 -16.801 17.608 1.00 61.88 208 ALA A C 1
ATOM 1663 O O . ALA A 1 208 ? -0.369 -16.382 18.392 1.00 61.88 208 ALA A O 1
ATOM 1664 N N . THR A 1 209 ? 0.694 -16.214 16.425 1.00 59.31 209 THR A N 1
ATOM 1665 C CA . THR A 1 209 ? -0.059 -15.043 15.936 1.00 59.31 209 THR A CA 1
ATOM 1666 C C . THR A 1 209 ? -1.544 -15.367 15.747 1.00 59.31 209 THR A C 1
ATOM 1668 O O . THR A 1 209 ? -2.412 -14.625 16.199 1.00 59.31 209 THR A O 1
ATOM 1671 N N . ILE A 1 210 ? -1.869 -16.510 15.136 1.00 60.22 210 ILE A N 1
ATOM 1672 C CA . ILE A 1 210 ? -3.264 -16.956 14.980 1.00 60.22 210 ILE A CA 1
ATOM 1673 C C . ILE A 1 210 ? -3.896 -17.218 16.354 1.00 60.22 210 ILE A C 1
ATOM 1675 O O . ILE A 1 210 ? -5.035 -16.823 16.618 1.00 60.22 210 ILE A O 1
ATOM 1679 N N . PHE A 1 211 ? -3.149 -17.860 17.254 1.00 63.12 211 PHE A N 1
ATOM 1680 C CA . PHE A 1 211 ? -3.601 -18.128 18.613 1.00 63.12 211 PHE A CA 1
ATOM 1681 C C . PHE A 1 211 ? -3.819 -16.841 19.418 1.00 63.12 211 PHE A C 1
ATOM 1683 O O . PHE A 1 211 ? -4.754 -16.792 20.217 1.00 63.12 211 PHE A O 1
ATOM 1690 N N . HIS A 1 212 ? -3.017 -15.798 19.195 1.00 66.56 212 HIS A N 1
ATOM 1691 C CA . HIS A 1 212 ? -3.208 -14.472 19.780 1.00 66.56 212 HIS A CA 1
ATOM 1692 C C . HIS A 1 212 ? -4.581 -13.900 19.401 1.00 66.56 212 HIS A C 1
ATOM 1694 O O . HIS A 1 212 ? -5.398 -13.691 20.297 1.00 66.56 212 HIS A O 1
ATOM 1700 N N . PHE A 1 213 ? -4.917 -13.829 18.108 1.00 64.50 213 PHE A N 1
ATOM 1701 C CA . PHE A 1 213 ? -6.233 -13.344 17.663 1.00 64.50 213 PHE A CA 1
ATOM 1702 C C . PHE A 1 213 ? -7.410 -14.169 18.210 1.00 64.50 213 PHE A C 1
ATOM 1704 O O . PHE A 1 213 ? -8.463 -13.623 18.549 1.00 64.50 213 PHE A O 1
ATOM 1711 N N . TYR A 1 214 ? -7.251 -15.491 18.336 1.00 63.75 214 TYR 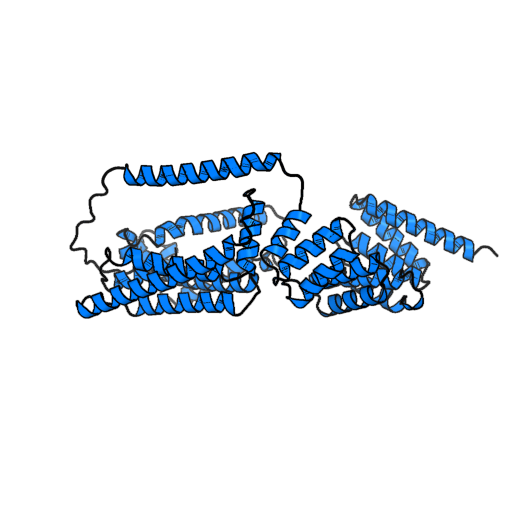A N 1
ATOM 1712 C CA . TYR A 1 214 ? -8.261 -16.341 18.974 1.00 63.75 214 TYR A CA 1
ATOM 1713 C C . TYR A 1 214 ? -8.411 -16.025 20.472 1.00 63.75 214 TYR A C 1
ATOM 1715 O O . TYR A 1 214 ? -9.529 -15.912 20.987 1.00 63.75 214 TYR A O 1
ATOM 1723 N N . SER A 1 215 ? -7.285 -15.861 21.167 1.00 59.56 215 SER A N 1
ATOM 1724 C CA . SER A 1 215 ? -7.207 -15.610 22.610 1.00 59.56 215 SER A CA 1
ATOM 1725 C C . SER A 1 215 ? -7.738 -14.233 23.001 1.00 59.56 215 SER A C 1
ATOM 1727 O O . SER A 1 215 ? -8.350 -14.096 24.067 1.00 59.56 215 SER A O 1
ATOM 1729 N N . ASP A 1 216 ? -7.598 -13.239 22.125 1.00 63.53 216 ASP A N 1
ATOM 1730 C CA . ASP A 1 216 ? -8.129 -11.891 22.321 1.00 63.53 216 ASP A CA 1
ATOM 1731 C C . ASP A 1 216 ? -9.628 -11.920 22.605 1.00 63.53 216 ASP A C 1
ATOM 1733 O O . ASP A 1 216 ? -10.119 -11.265 23.528 1.00 63.53 216 ASP A O 1
ATOM 1737 N N . GLY A 1 217 ? -10.374 -12.773 21.899 1.00 61.03 217 GLY A N 1
ATOM 1738 C CA . GLY A 1 217 ? -11.804 -12.963 22.129 1.00 61.03 217 GLY A CA 1
ATOM 1739 C C . GLY A 1 217 ? -12.161 -13.400 23.558 1.00 61.03 217 GLY A C 1
ATOM 1740 O O . GLY A 1 217 ? -13.310 -13.228 23.974 1.00 61.03 217 GLY A O 1
ATOM 1741 N N . PHE A 1 218 ? -11.215 -13.953 24.326 1.00 56.84 218 PHE A N 1
ATOM 1742 C CA . PHE A 1 218 ? -11.425 -14.448 25.689 1.00 56.84 218 PHE A CA 1
ATOM 1743 C C . PHE A 1 218 ? -11.009 -13.455 26.777 1.00 56.84 218 PHE A C 1
ATOM 1745 O O . PHE A 1 218 ? -11.744 -13.328 27.758 1.00 56.84 218 PHE A O 1
ATOM 1752 N N . ILE A 1 219 ? -9.908 -12.714 26.608 1.00 56.59 219 ILE A N 1
ATOM 1753 C CA . ILE A 1 219 ? -9.437 -11.731 27.608 1.00 56.59 219 ILE A CA 1
ATOM 1754 C C . ILE A 1 219 ? -10.472 -10.620 27.811 1.00 56.59 219 ILE A C 1
ATOM 1756 O O . ILE A 1 219 ? -10.747 -10.205 28.939 1.00 56.59 219 ILE A O 1
ATOM 1760 N N . TRP A 1 220 ? -11.140 -10.199 26.736 1.00 62.75 220 TRP A N 1
ATOM 1761 C CA . TRP A 1 220 ? -12.158 -9.148 26.797 1.00 62.75 220 TRP A CA 1
ATOM 1762 C C . TRP A 1 220 ? -13.508 -9.621 27.365 1.00 62.75 220 TRP A C 1
ATOM 1764 O O . TRP A 1 220 ? -14.416 -8.809 27.569 1.00 62.75 220 TRP A O 1
ATOM 1774 N N . LYS A 1 221 ? -13.672 -10.914 27.692 1.00 67.06 221 LYS A N 1
ATOM 1775 C CA . LYS A 1 221 ? -14.878 -11.436 28.358 1.00 67.06 221 LYS A CA 1
ATOM 1776 C C . LYS A 1 221 ? -14.829 -11.155 29.859 1.00 67.06 221 LYS A C 1
ATOM 1778 O O . LYS A 1 221 ? -14.848 -12.067 30.679 1.00 67.06 221 LYS A O 1
ATOM 1783 N N . VAL A 1 222 ? -14.922 -9.879 30.227 1.00 63.47 222 VAL A N 1
ATOM 1784 C CA . VAL A 1 222 ? -15.064 -9.395 31.616 1.00 63.47 222 VAL A CA 1
ATOM 1785 C C . VAL A 1 222 ? -16.297 -9.991 32.329 1.00 63.47 222 VAL A C 1
ATOM 1787 O O . VAL A 1 222 ? -16.421 -9.908 33.543 1.00 63.47 222 VAL A O 1
ATOM 1790 N N . ARG A 1 223 ? -17.204 -10.668 31.614 1.00 65.06 223 ARG A N 1
ATOM 1791 C CA . ARG A 1 223 ? -18.281 -11.478 32.211 1.00 65.06 223 ARG A C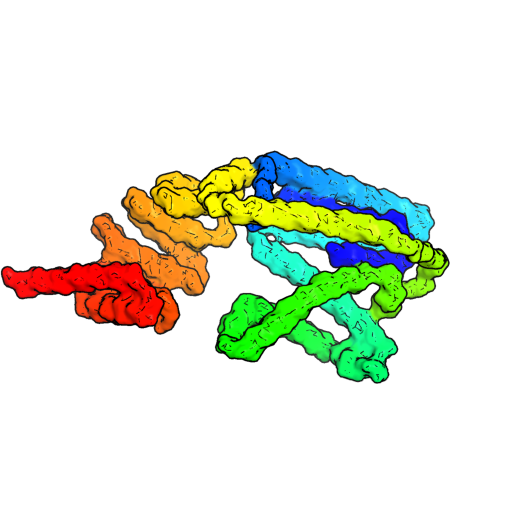A 1
ATOM 1792 C C . ARG A 1 223 ? -17.771 -12.730 32.941 1.00 65.06 223 ARG A C 1
ATOM 1794 O O . ARG A 1 223 ? -18.450 -13.219 33.836 1.00 65.06 223 ARG A O 1
ATOM 1801 N N . GLN A 1 224 ? -16.603 -13.260 32.576 1.00 72.12 224 GLN A N 1
ATOM 1802 C CA . GLN A 1 224 ? -16.039 -14.452 33.205 1.00 72.12 224 GLN A CA 1
ATOM 1803 C C . GLN A 1 224 ? -15.426 -14.112 34.569 1.00 72.12 224 GLN A C 1
ATOM 1805 O O . GLN A 1 224 ? -14.510 -13.298 34.673 1.00 72.12 224 GLN A O 1
ATOM 1810 N N . LEU A 1 225 ? -15.895 -14.794 35.617 1.00 68.56 225 LEU A N 1
ATOM 1811 C CA . LEU A 1 225 ? -15.461 -14.591 37.006 1.00 68.56 225 LEU A CA 1
ATOM 1812 C C . LEU A 1 225 ? -13.939 -14.671 37.187 1.00 68.56 225 LEU A C 1
ATOM 1814 O O . LEU A 1 225 ? -13.358 -13.798 37.827 1.00 68.56 225 LEU A O 1
ATOM 1818 N N . ARG A 1 226 ? -13.288 -15.674 36.584 1.00 70.94 226 ARG A N 1
ATOM 1819 C CA . ARG A 1 226 ? -11.825 -15.836 36.658 1.00 70.94 226 ARG A CA 1
ATOM 1820 C C . ARG A 1 226 ? -11.097 -14.620 36.077 1.00 70.94 226 ARG A C 1
ATOM 1822 O O . ARG A 1 226 ? -10.193 -14.095 36.710 1.00 70.94 226 ARG A O 1
ATOM 1829 N N . VAL A 1 227 ? -11.537 -14.118 34.923 1.00 71.56 227 VAL A N 1
ATOM 1830 C CA . VAL A 1 227 ? -10.932 -12.948 34.264 1.00 71.56 227 VAL A CA 1
ATOM 1831 C C . VAL A 1 227 ? -11.078 -11.688 35.131 1.00 71.56 227 VAL A C 1
ATOM 1833 O O . VAL A 1 227 ? -10.104 -10.965 35.328 1.00 71.56 227 VAL A O 1
ATOM 1836 N N . ARG A 1 228 ? -12.249 -11.461 35.748 1.00 76.12 228 ARG A N 1
ATOM 1837 C CA . ARG A 1 228 ? -12.478 -10.320 36.666 1.00 76.12 228 ARG A CA 1
ATOM 1838 C C . ARG A 1 228 ? -11.535 -10.328 37.868 1.00 76.12 228 ARG A C 1
ATOM 1840 O O . ARG A 1 228 ? -10.991 -9.285 38.227 1.00 76.12 228 ARG A O 1
ATOM 1847 N N . GLN A 1 229 ? -11.314 -11.506 38.455 1.00 75.50 229 GLN A N 1
ATOM 1848 C CA . GLN A 1 229 ? -10.447 -11.677 39.623 1.00 75.50 229 GLN A CA 1
ATOM 1849 C C . GLN A 1 229 ? -8.988 -11.307 39.347 1.00 75.50 229 GLN A C 1
ATOM 1851 O O . GLN A 1 229 ? -8.308 -10.830 40.257 1.00 75.50 229 GLN A O 1
ATOM 1856 N N . TYR A 1 230 ? -8.490 -11.544 38.134 1.00 75.19 230 TYR A N 1
ATOM 1857 C CA . TYR A 1 230 ? -7.123 -11.183 37.745 1.00 75.19 230 TYR A CA 1
ATOM 1858 C C . TYR A 1 230 ? -7.036 -9.740 37.222 1.00 75.19 230 TYR A C 1
ATOM 1860 O O . TYR A 1 230 ? -6.021 -9.074 37.395 1.00 75.19 230 TYR A O 1
ATOM 1868 N N . LEU A 1 231 ? -8.128 -9.178 36.696 1.00 76.81 231 LEU A N 1
ATOM 1869 C CA . LEU A 1 231 ? -8.203 -7.761 36.312 1.00 76.81 231 LEU A CA 1
ATOM 1870 C C . LEU A 1 231 ? -8.450 -6.800 37.488 1.00 76.81 231 LEU A C 1
ATOM 1872 O O . LEU A 1 231 ? -8.379 -5.580 37.303 1.00 76.81 231 LEU A O 1
ATOM 1876 N N . GLY A 1 232 ? -8.612 -7.317 38.711 1.00 73.50 232 GLY A N 1
ATOM 1877 C CA . GLY A 1 232 ? -8.768 -6.508 39.927 1.00 73.50 232 GLY A CA 1
ATOM 1878 C C . GLY A 1 232 ? -10.087 -5.742 39.932 1.00 73.50 232 GLY A C 1
ATOM 1879 O O . GLY A 1 232 ? -10.115 -4.561 40.251 1.00 73.50 232 GLY A O 1
ATOM 1880 N N . ILE A 1 233 ? -11.149 -6.403 39.475 1.00 77.81 233 ILE A N 1
ATOM 1881 C CA . ILE A 1 233 ? -12.523 -5.910 39.540 1.00 77.81 233 ILE A CA 1
ATOM 1882 C C . ILE A 1 233 ? -13.141 -6.540 40.794 1.00 77.81 233 ILE A C 1
ATOM 1884 O O . ILE A 1 233 ? -13.303 -7.763 40.839 1.00 77.81 233 ILE A O 1
ATOM 1888 N N . GLU A 1 234 ? -13.418 -5.724 41.814 1.00 63.88 234 GLU A N 1
ATOM 1889 C CA . GLU A 1 234 ? -13.954 -6.168 43.107 1.00 63.88 234 GLU A CA 1
ATOM 1890 C C . GLU A 1 234 ? -15.397 -6.688 42.998 1.00 63.88 234 GLU A C 1
ATOM 1892 O O . GLU A 1 234 ? -16.126 -6.415 42.039 1.00 63.88 234 GLU A O 1
ATOM 1897 N N . ARG A 1 235 ? -15.790 -7.530 43.961 1.00 57.06 235 ARG A N 1
ATOM 1898 C CA . ARG A 1 235 ? -17.121 -8.142 44.013 1.00 57.06 235 ARG A CA 1
ATOM 1899 C C . ARG A 1 235 ? -18.159 -7.096 44.425 1.00 57.06 235 ARG A C 1
ATOM 1901 O O . ARG A 1 235 ? -18.388 -6.910 45.607 1.00 57.06 235 ARG A O 1
ATOM 1908 N N . GLU A 1 236 ? -18.903 -6.587 43.455 1.00 47.81 236 GLU A N 1
ATOM 1909 C CA . GLU A 1 236 ? -20.334 -6.339 43.631 1.00 47.81 236 GLU A CA 1
ATOM 1910 C C . GLU A 1 236 ? -21.078 -6.993 42.467 1.00 47.81 236 GLU A C 1
ATOM 1912 O O . GLU A 1 236 ? -21.052 -6.550 41.319 1.00 47.81 236 GLU A O 1
ATOM 1917 N N . ALA A 1 237 ? -21.686 -8.136 42.761 1.00 44.06 237 ALA A N 1
ATOM 1918 C CA . ALA A 1 237 ? -22.712 -8.730 41.921 1.00 44.06 237 ALA A CA 1
ATOM 1919 C C . ALA A 1 237 ? -23.897 -9.064 42.827 1.00 44.06 237 ALA A C 1
ATOM 1921 O O . ALA A 1 237 ? -24.207 -10.226 43.079 1.00 44.06 237 ALA A O 1
ATOM 1922 N N . THR A 1 238 ? -24.544 -8.026 43.352 1.00 40.94 238 THR A N 1
ATOM 1923 C CA . THR A 1 238 ? -25.966 -8.089 43.692 1.00 40.94 238 THR A CA 1
ATOM 1924 C C . THR A 1 238 ? -26.724 -8.232 42.374 1.00 40.94 238 THR A C 1
ATOM 1926 O O . THR A 1 238 ? -27.014 -7.278 41.662 1.00 40.94 238 THR A O 1
ATOM 1929 N N . GLY A 1 239 ? -26.921 -9.484 41.980 1.00 40.38 239 GLY A N 1
ATOM 1930 C CA . GLY A 1 239 ? -27.527 -9.853 40.713 1.00 40.38 239 GLY A CA 1
ATOM 1931 C C . GLY A 1 239 ? -26.920 -11.158 40.246 1.00 40.38 239 GLY A C 1
ATOM 1932 O O . GLY A 1 239 ? -25.880 -11.164 39.585 1.00 40.38 239 GLY A O 1
ATOM 1933 N N . ALA A 1 240 ? -27.560 -12.264 40.628 1.00 37.22 240 ALA A N 1
ATOM 1934 C CA . ALA A 1 240 ? -27.304 -13.562 40.028 1.00 37.22 240 ALA A CA 1
ATOM 1935 C C . ALA A 1 240 ? -27.207 -13.380 38.507 1.00 37.22 240 ALA A C 1
ATOM 1937 O O . ALA A 1 240 ? -28.082 -12.764 37.894 1.00 37.22 240 ALA A O 1
ATOM 1938 N N . ALA A 1 241 ? -26.116 -13.863 37.906 1.00 42.50 241 ALA A N 1
ATOM 1939 C CA . ALA A 1 241 ? -26.044 -13.945 36.456 1.00 42.50 241 ALA A CA 1
ATOM 1940 C C . ALA A 1 241 ? -27.320 -14.664 35.987 1.00 42.50 241 ALA A C 1
ATOM 1942 O O . ALA A 1 241 ? -27.639 -15.708 36.568 1.00 42.50 241 ALA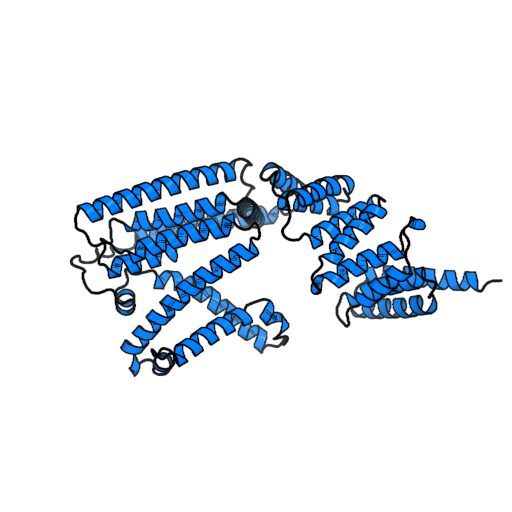 A O 1
ATOM 1943 N N . PRO A 1 242 ? -28.069 -14.124 35.006 1.00 41.69 242 PRO A N 1
ATOM 1944 C CA . PRO A 1 242 ? -29.234 -14.830 34.505 1.00 41.69 242 PRO A CA 1
ATOM 1945 C C . PRO A 1 242 ? -28.768 -16.229 34.097 1.00 41.69 242 PRO A C 1
ATOM 1947 O O . PRO A 1 242 ? -27.672 -16.346 33.526 1.00 41.69 242 PRO A O 1
ATOM 1950 N N . PRO A 1 243 ? -29.530 -17.283 34.435 1.00 40.69 243 PRO A N 1
ATOM 1951 C CA . PRO A 1 243 ? -29.154 -18.634 34.066 1.00 40.69 243 PRO A CA 1
ATOM 1952 C C . PRO A 1 243 ? -28.871 -18.631 32.568 1.00 40.69 243 PRO A C 1
ATOM 1954 O O . PRO A 1 243 ? -29.648 -18.087 31.778 1.00 40.69 243 PRO A O 1
ATOM 1957 N N . VAL A 1 244 ? -27.714 -19.168 32.180 1.00 49.41 244 VAL A N 1
ATOM 1958 C CA . VAL A 1 244 ? -27.416 -19.433 30.775 1.00 49.41 244 VAL A CA 1
ATOM 1959 C C . VAL A 1 244 ? -28.403 -20.517 30.355 1.00 49.41 244 VAL A C 1
ATOM 1961 O O . VAL A 1 244 ? -28.145 -21.704 30.520 1.00 49.41 244 VAL A O 1
ATOM 1964 N N . GLY A 1 245 ? -29.588 -20.085 29.922 1.00 42.25 245 GLY A N 1
ATOM 1965 C CA . GLY A 1 245 ? -30.620 -20.952 29.382 1.00 42.25 245 GLY A CA 1
ATOM 1966 C C . GLY A 1 245 ? -30.083 -21.668 28.141 1.00 42.25 245 GLY A C 1
ATOM 1967 O O . GLY A 1 245 ? -29.255 -21.101 27.417 1.00 42.25 245 GLY A O 1
ATOM 1968 N N . PRO A 1 246 ? -30.510 -22.915 27.907 1.00 45.16 246 PRO A N 1
ATOM 1969 C CA . PRO A 1 246 ? -29.856 -23.817 26.976 1.00 45.16 246 PRO A CA 1
ATOM 1970 C C . PRO A 1 246 ? -29.887 -23.267 25.546 1.00 45.16 246 PRO A C 1
ATOM 1972 O O . PRO A 1 246 ? -30.943 -22.931 25.016 1.00 45.16 246 PRO A O 1
ATOM 1975 N N . ASP A 1 247 ? -28.700 -23.218 24.937 1.00 52.44 247 ASP A N 1
ATOM 1976 C CA . ASP A 1 247 ? -28.364 -23.486 23.535 1.00 52.44 247 ASP A CA 1
ATOM 1977 C C . ASP A 1 247 ? -29.065 -22.768 22.367 1.00 52.44 247 ASP A C 1
ATOM 1979 O O . ASP A 1 247 ? -28.412 -22.552 21.349 1.00 52.44 247 ASP A O 1
ATOM 1983 N N . ALA A 1 248 ? -30.333 -22.371 22.433 1.00 46.16 248 ALA A N 1
ATOM 1984 C CA . ALA A 1 248 ? -31.098 -21.969 21.249 1.00 46.16 248 ALA A CA 1
ATOM 1985 C C . ALA A 1 248 ? -30.654 -20.618 20.656 1.00 46.16 248 ALA A C 1
ATOM 1987 O O . ALA A 1 248 ? -30.528 -20.486 19.440 1.00 46.16 248 ALA A O 1
ATOM 1988 N N . VAL A 1 249 ? -30.355 -19.618 21.495 1.00 48.50 249 VAL A N 1
ATOM 1989 C CA . VAL A 1 249 ? -29.894 -18.286 21.044 1.00 48.50 249 VAL A CA 1
ATOM 1990 C C . VAL A 1 249 ? -28.451 -18.341 20.538 1.00 48.50 249 VAL A C 1
ATOM 1992 O O . VAL A 1 249 ? -28.108 -17.692 19.548 1.00 48.50 249 VAL A O 1
ATOM 1995 N N . THR A 1 250 ? -27.608 -19.148 21.183 1.00 51.28 250 THR A N 1
ATOM 1996 C CA . THR A 1 250 ? -26.214 -19.371 20.783 1.00 51.28 250 THR A CA 1
ATOM 1997 C C . THR A 1 250 ? -26.146 -20.159 19.474 1.00 51.28 250 THR A C 1
ATOM 1999 O O . THR A 1 250 ? -25.402 -19.754 18.585 1.00 51.28 250 THR A O 1
ATOM 2002 N N . LYS A 1 251 ? -26.994 -21.190 19.310 1.00 49.78 251 LYS A N 1
ATOM 2003 C CA . LYS A 1 251 ? -27.155 -21.963 18.066 1.00 49.78 251 LYS A CA 1
ATOM 2004 C C . LYS A 1 251 ? -27.735 -21.126 16.926 1.00 49.78 251 LYS A C 1
ATOM 2006 O O . LYS A 1 251 ? -27.238 -21.214 15.811 1.00 49.78 251 LYS A O 1
ATOM 2011 N N . ARG A 1 252 ? -28.726 -20.256 17.182 1.00 53.16 252 ARG A N 1
ATOM 2012 C CA . ARG A 1 252 ? -29.240 -19.314 16.162 1.00 53.16 252 ARG A CA 1
ATOM 2013 C C . ARG A 1 252 ? -28.159 -18.352 15.695 1.00 53.16 252 ARG A C 1
ATOM 2015 O O . ARG A 1 252 ? -28.020 -18.125 14.500 1.00 53.16 252 ARG A O 1
ATOM 2022 N N . ARG A 1 253 ? -27.371 -17.804 16.626 1.00 51.47 253 ARG A N 1
ATOM 2023 C CA . ARG A 1 253 ? -26.245 -16.933 16.280 1.00 51.47 253 ARG A CA 1
ATOM 2024 C C . ARG A 1 253 ? -25.188 -17.703 15.497 1.00 51.47 253 ARG A C 1
ATOM 2026 O O . ARG A 1 253 ? -24.787 -17.215 14.452 1.00 51.47 253 ARG A O 1
ATOM 2033 N N . SER A 1 254 ? -24.766 -18.891 15.924 1.00 53.78 254 SER A N 1
ATOM 2034 C CA . SER A 1 254 ? -23.761 -19.673 15.188 1.00 53.78 254 SER A CA 1
ATOM 2035 C C . SER A 1 254 ? -24.250 -20.127 13.811 1.00 53.78 254 SER A C 1
ATOM 2037 O O . SER A 1 254 ? -23.457 -20.124 12.879 1.00 53.78 254 SER A O 1
ATOM 2039 N N . LEU A 1 255 ? -25.542 -20.438 13.658 1.00 63.75 255 LEU A N 1
ATOM 2040 C CA . LEU A 1 255 ? -26.155 -20.775 12.372 1.00 63.75 255 LEU A CA 1
ATOM 2041 C C . LEU A 1 255 ? -26.169 -19.574 11.419 1.00 63.75 255 LEU A C 1
ATOM 2043 O O . LEU A 1 255 ? -25.813 -19.730 10.261 1.00 63.75 255 LEU A O 1
ATOM 2047 N N . VAL A 1 256 ? -26.500 -18.371 11.903 1.00 67.62 256 VAL A N 1
ATOM 2048 C CA . VAL A 1 256 ? -26.421 -17.145 11.088 1.00 67.62 256 VAL A CA 1
ATOM 2049 C C . VAL A 1 256 ? -24.988 -16.903 10.613 1.00 67.62 256 VAL A C 1
ATOM 2051 O O . VAL A 1 256 ? -24.780 -16.672 9.428 1.00 67.62 256 VAL A O 1
ATOM 2054 N N . HIS A 1 257 ? -23.990 -17.025 11.496 1.00 56.47 257 HIS A N 1
ATOM 2055 C CA . HIS A 1 257 ? -22.587 -16.889 11.091 1.00 56.47 257 HIS A CA 1
ATOM 2056 C C . HIS A 1 257 ? -22.185 -17.980 10.086 1.00 56.47 257 HIS A C 1
ATOM 2058 O O . HIS A 1 257 ? -21.569 -17.663 9.077 1.00 56.47 257 HIS A O 1
ATOM 2064 N N . PHE A 1 258 ? -22.573 -19.240 10.315 1.00 70.19 258 PHE A N 1
ATOM 2065 C CA . PHE A 1 258 ? -22.312 -20.349 9.394 1.00 70.19 258 PHE A CA 1
ATOM 2066 C C . PHE A 1 258 ? -22.933 -20.109 8.013 1.00 70.19 258 PHE A C 1
ATOM 2068 O O . PHE A 1 258 ? -22.243 -20.263 7.013 1.00 70.19 258 PHE A O 1
ATOM 2075 N N . CYS A 1 259 ? -24.191 -19.665 7.947 1.00 68.50 259 CYS A N 1
ATOM 2076 C CA . CYS A 1 259 ? -24.855 -19.330 6.690 1.00 68.50 259 CYS A CA 1
ATOM 2077 C C . CYS A 1 259 ? -24.181 -18.147 5.983 1.00 68.50 259 CYS A C 1
ATOM 2079 O O . CYS A 1 259 ? -23.999 -18.208 4.773 1.00 68.50 259 CYS A O 1
ATOM 2081 N N . CYS A 1 260 ? -23.753 -17.109 6.713 1.00 63.00 260 CYS A N 1
ATOM 2082 C CA . CYS A 1 260 ? -22.993 -16.001 6.127 1.00 63.00 260 CYS A CA 1
ATOM 2083 C C . CYS A 1 260 ? -21.644 -16.469 5.561 1.00 63.00 260 CYS A C 1
ATOM 2085 O O . CYS A 1 260 ? -21.288 -16.085 4.451 1.00 63.00 260 CYS A O 1
ATOM 2087 N N . TYR A 1 261 ? -20.911 -17.325 6.282 1.00 60.03 261 TYR A N 1
ATOM 2088 C CA . TYR A 1 261 ? -19.638 -17.872 5.805 1.00 60.03 261 TYR A CA 1
ATOM 2089 C C . TYR A 1 261 ? -19.819 -18.839 4.628 1.00 60.03 261 TYR A C 1
ATOM 2091 O O . TYR A 1 261 ? -19.019 -18.812 3.700 1.00 60.03 261 TYR A O 1
ATOM 2099 N N . ALA A 1 262 ? -20.873 -19.659 4.634 1.00 67.25 262 ALA A N 1
ATOM 2100 C CA . ALA A 1 262 ? -21.194 -20.577 3.544 1.00 67.25 262 ALA A CA 1
ATOM 2101 C C . ALA A 1 262 ? -21.652 -19.831 2.280 1.00 67.25 262 ALA A C 1
ATOM 2103 O O . ALA A 1 262 ? -21.240 -20.193 1.182 1.00 67.25 262 ALA A O 1
ATOM 2104 N N . ALA A 1 263 ? -22.450 -18.769 2.430 1.00 69.06 263 ALA A N 1
ATOM 2105 C CA . ALA A 1 263 ? -22.852 -17.901 1.327 1.00 69.06 263 ALA A CA 1
ATOM 2106 C C . ALA A 1 263 ? -21.654 -17.142 0.747 1.00 69.06 263 ALA A C 1
ATOM 2108 O O . ALA A 1 263 ? -21.489 -17.120 -0.468 1.00 69.06 263 ALA A O 1
ATOM 2109 N N . LEU A 1 264 ? -20.781 -16.596 1.606 1.00 61.22 264 LEU A N 1
ATOM 2110 C CA . LEU A 1 264 ? -19.525 -15.984 1.176 1.00 61.22 264 LEU A CA 1
ATOM 2111 C C . LEU A 1 264 ? -18.706 -17.000 0.373 1.00 61.22 264 LEU A C 1
ATOM 2113 O O . LEU A 1 264 ? -18.427 -16.750 -0.791 1.00 61.22 264 LEU A O 1
ATOM 2117 N N . LEU A 1 265 ? -18.425 -18.179 0.939 1.00 61.16 265 LEU A N 1
ATOM 2118 C CA . LEU A 1 265 ? -17.664 -19.248 0.285 1.00 61.16 265 LEU A CA 1
ATOM 2119 C C . LEU A 1 265 ? -18.270 -19.682 -1.060 1.00 61.16 265 LEU A C 1
ATOM 2121 O O . LEU A 1 265 ? -17.526 -19.906 -2.009 1.00 61.16 265 LEU A O 1
ATOM 2125 N N . ALA A 1 266 ? -19.597 -19.776 -1.167 1.00 64.44 266 ALA A N 1
ATOM 2126 C CA . ALA A 1 266 ? -20.273 -20.111 -2.419 1.00 64.44 266 ALA A CA 1
ATOM 2127 C C . ALA A 1 266 ? -20.052 -19.044 -3.506 1.00 64.44 266 ALA A C 1
ATOM 2129 O O . ALA A 1 266 ? -19.804 -19.405 -4.656 1.00 64.44 266 ALA A O 1
ATOM 2130 N N . VAL A 1 267 ? -20.067 -17.754 -3.144 1.00 61.88 267 VAL A N 1
ATOM 2131 C CA . VAL A 1 267 ? -19.736 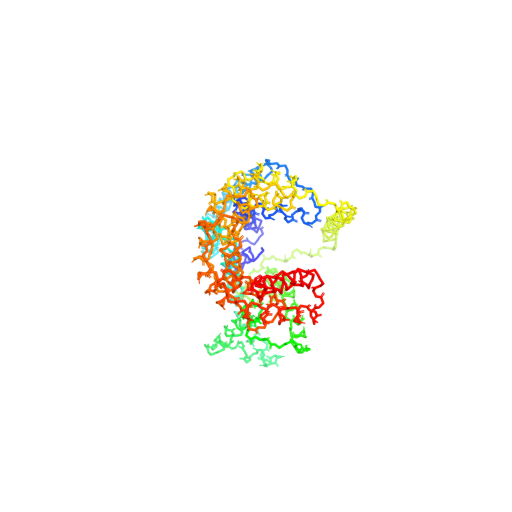-16.661 -4.072 1.00 61.88 267 VAL A CA 1
ATOM 2132 C C . VAL A 1 267 ? -18.266 -16.746 -4.498 1.00 61.88 267 VAL A C 1
ATOM 2134 O O . VAL A 1 267 ? -18.007 -16.815 -5.701 1.00 61.88 267 VAL A O 1
ATOM 2137 N N . LEU A 1 268 ? -17.328 -16.895 -3.544 1.00 53.00 268 LEU A N 1
ATOM 2138 C CA . LEU A 1 268 ? -15.887 -17.042 -3.836 1.00 53.00 268 LEU A CA 1
ATOM 2139 C C . LEU A 1 268 ? -15.617 -18.214 -4.810 1.00 53.00 268 LEU A C 1
ATOM 2141 O O . LEU A 1 268 ? -14.792 -18.113 -5.721 1.00 53.00 268 LEU A O 1
ATOM 2145 N N . LEU A 1 269 ? -16.311 -19.346 -4.624 1.00 57.75 269 LEU A N 1
ATOM 2146 C CA . LEU A 1 269 ? -16.153 -20.553 -5.446 1.00 57.75 269 LEU A CA 1
ATOM 2147 C C . LEU A 1 269 ? -16.803 -20.430 -6.833 1.00 57.75 269 LEU A C 1
ATOM 2149 O O . LEU A 1 269 ? -16.294 -21.013 -7.792 1.00 57.75 269 LEU A O 1
ATOM 2153 N N . SER A 1 270 ? -17.907 -19.688 -6.957 1.00 55.41 270 SER A N 1
ATOM 2154 C CA . SER A 1 270 ? -18.585 -19.470 -8.242 1.00 55.41 270 SER A CA 1
ATOM 2155 C C . SER A 1 270 ? -17.782 -18.571 -9.192 1.00 55.41 270 SER A C 1
ATOM 2157 O O . SER A 1 270 ? -17.749 -18.818 -10.398 1.00 55.41 270 SER A O 1
ATOM 2159 N N . GLU A 1 271 ? -17.051 -17.604 -8.639 1.00 49.88 271 GLU A N 1
ATOM 2160 C CA . GLU A 1 271 ? -16.282 -16.589 -9.372 1.00 49.88 271 GLU A CA 1
ATOM 2161 C C . GLU A 1 271 ? -14.863 -17.049 -9.741 1.00 49.88 271 GLU A C 1
ATOM 2163 O O . GLU A 1 271 ? -14.335 -16.668 -10.786 1.00 49.88 271 GLU A O 1
ATOM 2168 N N . HIS A 1 272 ? -14.264 -17.983 -8.987 1.00 44.44 272 HIS A N 1
ATOM 2169 C CA . HIS A 1 272 ? -12.994 -18.615 -9.383 1.00 44.44 272 HIS A CA 1
ATOM 2170 C C . HIS A 1 272 ? -13.071 -19.257 -10.788 1.00 44.44 272 HIS A C 1
ATOM 2172 O O . HIS A 1 272 ? -12.053 -19.375 -11.474 1.00 44.44 272 HIS A O 1
ATOM 2178 N N . ARG A 1 273 ? -14.267 -19.656 -11.248 1.00 44.81 273 ARG A N 1
ATOM 2179 C CA . ARG A 1 273 ? -14.492 -20.206 -12.596 1.00 44.81 273 ARG A CA 1
ATOM 2180 C C . ARG A 1 273 ? -14.478 -19.167 -13.723 1.00 44.81 273 ARG A C 1
ATOM 2182 O O . ARG A 1 273 ? -14.318 -19.577 -14.866 1.00 44.81 273 ARG A O 1
ATOM 2189 N N . GLN A 1 274 ? -14.625 -17.871 -13.436 1.00 45.34 274 GLN A N 1
ATOM 2190 C CA . GLN A 1 274 ? -14.725 -16.812 -14.455 1.00 45.34 274 GLN A CA 1
ATOM 2191 C C . GLN A 1 274 ? -13.480 -15.920 -14.562 1.00 45.34 274 GLN A C 1
ATOM 2193 O O . GLN A 1 274 ? -13.512 -14.919 -15.275 1.00 45.34 274 GLN A O 1
ATOM 2198 N N . ARG A 1 275 ? -12.373 -16.284 -13.894 1.00 49.00 275 ARG A N 1
ATOM 2199 C CA . ARG A 1 275 ? -11.108 -15.528 -13.846 1.00 49.00 275 ARG A CA 1
ATOM 2200 C C . ARG A 1 275 ? -10.476 -15.330 -15.230 1.00 49.00 275 ARG A C 1
ATOM 2202 O O . ARG A 1 275 ? -9.522 -16.005 -15.605 1.00 49.00 275 ARG A O 1
ATOM 2209 N N . THR A 1 276 ? -10.984 -14.346 -15.953 1.00 44.28 276 THR A N 1
ATOM 2210 C CA . THR A 1 276 ? -10.336 -13.713 -17.096 1.00 44.28 276 THR A CA 1
ATOM 2211 C C . THR A 1 276 ? -10.039 -12.280 -16.656 1.00 44.28 276 THR A C 1
ATOM 2213 O O . THR A 1 276 ? -10.959 -11.594 -16.212 1.00 44.28 276 THR A O 1
ATOM 2216 N N . PRO A 1 277 ? -8.783 -11.808 -16.704 1.00 50.00 277 PRO A N 1
ATOM 2217 C CA . PRO A 1 277 ? -8.414 -10.512 -16.154 1.00 50.00 277 PRO A CA 1
ATOM 2218 C C . PRO A 1 277 ? -8.979 -9.397 -17.036 1.00 50.00 277 PRO A C 1
ATOM 2220 O O . PRO A 1 277 ? -8.379 -8.991 -18.033 1.00 50.00 277 PRO A O 1
ATOM 2223 N N . ARG A 1 278 ? -10.139 -8.853 -16.663 1.00 54.72 278 ARG A N 1
ATOM 2224 C CA . ARG A 1 278 ? -10.639 -7.587 -17.215 1.00 54.72 278 ARG A CA 1
ATOM 2225 C C . ARG A 1 278 ? -10.100 -6.411 -16.396 1.00 54.72 278 ARG A C 1
ATOM 2227 O O . ARG A 1 278 ? -10.824 -5.478 -16.079 1.00 54.72 278 ARG A O 1
ATOM 2234 N N . ASN A 1 279 ? -8.803 -6.459 -16.074 1.00 71.56 279 ASN A N 1
ATOM 2235 C CA . ASN A 1 279 ? -8.134 -5.514 -15.177 1.00 71.56 279 ASN A CA 1
ATOM 2236 C C . ASN A 1 279 ? -8.298 -4.045 -15.606 1.00 71.56 279 ASN A C 1
ATOM 2238 O O . ASN A 1 279 ? -8.289 -3.163 -14.756 1.00 71.56 279 ASN A O 1
ATOM 2242 N N . LEU A 1 280 ? -8.490 -3.786 -16.907 1.00 82.88 280 LEU A N 1
ATOM 2243 C CA . LEU A 1 280 ? -8.717 -2.434 -17.416 1.00 82.88 280 LEU A CA 1
ATOM 2244 C C . LEU A 1 280 ? -10.062 -1.854 -16.967 1.00 82.88 280 LEU A C 1
ATOM 2246 O O . LEU A 1 280 ? -10.082 -0.754 -16.439 1.00 82.88 280 LEU A O 1
ATOM 2250 N N . GLU A 1 281 ? -11.163 -2.590 -17.113 1.00 82.19 281 GLU A N 1
ATOM 2251 C CA . GLU A 1 281 ? -12.493 -2.085 -16.726 1.00 82.19 281 GLU A CA 1
ATOM 2252 C C . GLU A 1 281 ? -12.603 -1.853 -15.227 1.00 82.19 281 GLU A C 1
ATOM 2254 O O . GLU A 1 281 ? -13.238 -0.912 -14.762 1.00 82.19 281 GLU A O 1
ATOM 2259 N N . ILE A 1 282 ? -11.932 -2.708 -14.464 1.00 79.88 282 ILE A N 1
ATOM 2260 C CA . ILE A 1 282 ? -11.804 -2.561 -13.022 1.00 79.88 282 ILE A CA 1
ATOM 2261 C C . ILE A 1 282 ? -11.036 -1.286 -12.686 1.00 79.88 282 ILE A C 1
ATOM 2263 O O . ILE A 1 282 ? -11.466 -0.505 -11.840 1.00 79.88 282 ILE A O 1
ATOM 2267 N N . ALA A 1 283 ? -9.912 -1.052 -13.360 1.00 86.81 283 ALA A N 1
ATOM 2268 C CA . ALA A 1 283 ? -9.130 0.152 -13.152 1.00 86.81 283 ALA A CA 1
ATOM 2269 C C . ALA A 1 283 ? -9.889 1.426 -13.577 1.00 86.81 283 ALA A C 1
ATOM 2271 O O . ALA A 1 283 ? -9.802 2.440 -12.889 1.00 86.81 283 ALA A O 1
ATOM 2272 N N . GLU A 1 284 ? -10.689 1.365 -14.645 1.00 89.81 284 GLU A N 1
ATOM 2273 C CA . GLU A 1 284 ? -11.587 2.448 -15.065 1.00 89.81 284 GLU A CA 1
ATOM 2274 C C . GLU A 1 284 ? -12.669 2.723 -14.012 1.00 89.81 284 GLU A C 1
ATOM 2276 O O . GLU A 1 284 ? -12.881 3.876 -13.633 1.00 89.81 284 GLU A O 1
ATOM 2281 N N . HIS A 1 285 ? -13.311 1.678 -13.479 1.00 85.06 285 HIS A N 1
ATOM 2282 C CA . HIS A 1 285 ? -14.300 1.814 -12.407 1.00 85.06 285 HIS A CA 1
ATOM 2283 C C . HIS A 1 285 ? -13.688 2.445 -11.148 1.00 85.06 285 HIS A C 1
ATOM 2285 O O . HIS A 1 285 ? -14.285 3.328 -10.537 1.00 85.06 285 HIS A O 1
ATOM 2291 N N . LEU A 1 286 ? -12.470 2.043 -10.776 1.00 87.06 286 LEU A N 1
ATOM 2292 C CA . LEU A 1 286 ? -11.758 2.614 -9.631 1.00 87.06 286 LEU A CA 1
ATOM 2293 C C . LEU A 1 286 ? -11.469 4.106 -9.803 1.00 87.06 286 LEU A C 1
ATOM 2295 O O . LEU A 1 286 ? -11.549 4.848 -8.828 1.00 87.06 286 LEU A O 1
ATOM 2299 N N . VAL A 1 287 ? -11.157 4.560 -11.017 1.00 91.88 287 VAL A N 1
ATOM 2300 C CA . VAL A 1 287 ? -10.988 5.993 -11.302 1.00 91.88 287 VAL A CA 1
ATOM 2301 C C . VAL A 1 287 ? -12.327 6.732 -11.245 1.00 91.88 287 VAL A C 1
ATOM 2303 O O . VAL A 1 287 ? -12.379 7.841 -10.724 1.00 91.88 287 VAL A O 1
ATOM 2306 N N . GLN A 1 288 ? -13.428 6.130 -11.705 1.00 89.12 288 GLN A N 1
ATOM 2307 C CA . GLN A 1 288 ? -14.764 6.735 -11.579 1.00 89.12 288 GLN A CA 1
ATOM 2308 C C . GLN A 1 288 ? -15.200 6.887 -10.117 1.00 89.12 288 GLN A C 1
ATOM 2310 O O . GLN A 1 288 ? -15.823 7.881 -9.748 1.00 89.12 288 GLN A O 1
ATOM 2315 N N . GLU A 1 289 ? -14.876 5.900 -9.288 1.00 85.38 289 GLU A N 1
ATOM 2316 C CA . GLU A 1 289 ? -15.223 5.873 -7.871 1.00 85.38 289 GLU A CA 1
ATOM 2317 C C . GLU A 1 289 ? -14.300 6.763 -7.023 1.00 85.38 289 GLU A C 1
ATOM 2319 O O . GLU A 1 289 ? -14.752 7.425 -6.086 1.00 85.38 289 GLU A O 1
ATOM 2324 N N . PHE A 1 290 ? -13.014 6.830 -7.377 1.00 90.12 290 PHE A N 1
ATOM 2325 C CA . PHE A 1 290 ? -11.987 7.586 -6.661 1.00 90.12 290 PHE A CA 1
ATOM 2326 C C . PHE A 1 290 ? -11.216 8.544 -7.599 1.00 90.12 290 PHE A C 1
ATOM 2328 O O . PHE A 1 290 ? -9.997 8.415 -7.743 1.00 90.12 290 PHE A O 1
ATOM 2335 N N . PRO A 1 291 ? -11.878 9.557 -8.199 1.00 91.25 291 PRO A N 1
ATOM 2336 C CA . PRO A 1 291 ? -11.313 10.378 -9.283 1.00 91.25 291 PRO A CA 1
ATOM 2337 C C . PRO A 1 291 ? -10.198 11.340 -8.860 1.00 91.25 291 PRO A C 1
ATOM 2339 O O . PRO A 1 291 ? -9.559 11.951 -9.703 1.00 91.25 291 PRO A O 1
ATOM 2342 N N . GLN A 1 292 ? -9.986 11.526 -7.557 1.00 91.94 292 GLN A N 1
ATOM 2343 C CA . GLN A 1 292 ? -8.911 12.365 -7.011 1.00 91.94 292 GLN A CA 1
ATOM 2344 C C . GLN A 1 292 ? -7.875 11.533 -6.251 1.00 91.94 292 GLN A C 1
ATOM 2346 O O . GLN A 1 292 ? -7.097 12.060 -5.458 1.00 91.94 292 GLN A O 1
ATOM 2351 N N . LEU A 1 293 ? -7.890 10.209 -6.435 1.00 90.31 293 LEU A N 1
ATOM 2352 C CA . LEU A 1 293 ? -6.965 9.310 -5.769 1.00 90.31 293 LEU A CA 1
ATOM 2353 C C . LEU A 1 293 ? -5.876 8.871 -6.744 1.00 90.31 293 LEU A C 1
ATOM 2355 O O . LEU A 1 293 ? -6.124 8.092 -7.665 1.00 90.31 293 LEU A O 1
ATOM 2359 N N . GLY A 1 294 ? -4.634 9.291 -6.496 1.00 92.56 294 GLY A N 1
ATOM 2360 C CA . GLY A 1 294 ? -3.521 8.943 -7.381 1.00 92.56 294 GLY A CA 1
ATOM 2361 C C . GLY A 1 294 ? -3.269 7.436 -7.488 1.00 92.56 294 GLY A C 1
ATOM 2362 O O . GLY A 1 294 ? -2.816 6.967 -8.527 1.00 92.56 294 GLY A O 1
ATOM 2363 N N . ALA A 1 295 ? -3.634 6.647 -6.470 1.00 89.19 295 ALA A N 1
ATOM 2364 C CA . ALA A 1 295 ? -3.571 5.186 -6.532 1.00 89.19 295 ALA A CA 1
ATOM 2365 C C . ALA A 1 295 ? -4.502 4.584 -7.604 1.00 89.19 295 ALA A C 1
ATOM 2367 O O . ALA A 1 295 ? -4.097 3.639 -8.275 1.00 89.19 295 ALA A O 1
ATOM 2368 N N . ALA A 1 296 ? -5.705 5.138 -7.803 1.00 91.62 296 ALA A N 1
ATOM 2369 C CA . ALA A 1 296 ? -6.636 4.660 -8.827 1.00 91.62 296 ALA A CA 1
ATOM 2370 C C . ALA A 1 296 ? -6.090 4.938 -10.235 1.00 91.62 296 ALA A C 1
ATOM 2372 O O . ALA A 1 296 ? -5.985 4.027 -11.057 1.00 91.62 296 ALA A O 1
ATOM 2373 N N . HIS A 1 297 ? -5.621 6.166 -10.466 1.00 96.00 297 HIS A N 1
ATOM 2374 C CA . HIS A 1 297 ? -4.970 6.557 -11.716 1.00 96.00 297 HIS A CA 1
ATOM 2375 C C . HIS A 1 297 ? -3.671 5.780 -11.984 1.00 96.00 297 HIS A C 1
ATOM 2377 O O . HIS A 1 297 ? -3.387 5.413 -13.122 1.00 96.00 297 HIS A O 1
ATOM 2383 N N . HIS A 1 298 ? -2.886 5.464 -10.949 1.00 93.81 298 HIS A N 1
ATOM 2384 C CA . HIS A 1 298 ? -1.686 4.638 -11.096 1.00 93.81 298 HIS A CA 1
ATOM 2385 C C . HIS A 1 298 ? -2.030 3.218 -11.561 1.00 93.81 298 HIS A C 1
ATOM 2387 O O . HIS A 1 298 ? -1.371 2.692 -12.457 1.00 93.81 298 HIS A O 1
ATOM 2393 N N . THR A 1 299 ? -3.072 2.615 -10.983 1.00 90.94 299 THR A N 1
ATOM 2394 C CA . THR A 1 299 ? -3.564 1.287 -11.372 1.00 90.94 299 THR A CA 1
ATOM 2395 C C . THR A 1 299 ? -4.056 1.279 -12.815 1.00 90.94 299 THR A C 1
ATOM 2397 O O . THR A 1 299 ? -3.650 0.412 -13.587 1.00 90.94 299 THR A O 1
ATOM 2400 N N . LEU A 1 300 ? -4.847 2.278 -13.219 1.00 94.50 300 LEU A N 1
ATOM 2401 C CA . LEU A 1 300 ? -5.293 2.406 -14.608 1.00 94.50 300 LEU A CA 1
ATOM 2402 C C . LEU A 1 300 ? -4.120 2.627 -15.565 1.00 94.50 300 LEU A C 1
ATOM 2404 O O . LEU A 1 300 ? -4.008 1.943 -16.581 1.00 94.50 300 LEU A O 1
ATOM 2408 N N . GLY A 1 301 ? -3.186 3.504 -15.203 1.00 95.62 301 GLY A N 1
ATOM 2409 C CA . GLY A 1 301 ? -1.956 3.720 -15.953 1.00 95.62 301 GLY A CA 1
ATOM 2410 C C . GLY A 1 301 ? -1.141 2.439 -16.137 1.00 95.62 301 GLY A C 1
ATOM 2411 O O . GLY A 1 301 ? -0.674 2.163 -17.241 1.00 95.62 301 GLY A O 1
ATOM 2412 N N . PHE A 1 302 ? -1.004 1.624 -15.090 1.00 92.06 302 PHE A N 1
ATOM 2413 C CA . PHE A 1 302 ? -0.320 0.333 -15.161 1.00 92.06 302 PHE A CA 1
ATOM 2414 C C . PHE A 1 302 ? -1.016 -0.655 -16.106 1.00 92.06 302 PHE A C 1
ATOM 2416 O O . PHE A 1 302 ? -0.351 -1.288 -16.927 1.00 92.06 302 PHE A O 1
ATOM 2423 N N . GLU A 1 303 ? -2.340 -0.767 -16.034 1.00 92.38 303 GLU A N 1
ATOM 2424 C CA . GLU A 1 303 ? -3.098 -1.677 -16.900 1.00 92.38 303 GLU A CA 1
ATOM 2425 C C . GLU A 1 303 ? -3.125 -1.220 -18.363 1.00 92.38 303 GLU A C 1
ATOM 2427 O O . GLU A 1 303 ? -3.089 -2.031 -19.288 1.00 92.38 303 GLU A O 1
ATOM 2432 N N . LEU A 1 304 ? -3.098 0.088 -18.607 1.00 94.88 304 LEU A N 1
ATOM 2433 C CA . LEU A 1 304 ? -2.914 0.632 -19.950 1.00 94.88 304 LEU A CA 1
ATOM 2434 C C . LEU A 1 304 ? -1.504 0.329 -20.484 1.00 94.88 304 LEU A C 1
ATOM 2436 O O . LEU A 1 304 ? -1.363 -0.027 -21.656 1.00 94.88 304 LEU A O 1
ATOM 2440 N N . GLN A 1 305 ? -0.464 0.405 -19.640 1.00 93.50 305 GLN A N 1
ATOM 2441 C CA . GLN A 1 305 ? 0.899 0.003 -20.019 1.00 93.50 305 GLN A CA 1
ATOM 2442 C C . GLN A 1 305 ? 0.986 -1.476 -20.389 1.00 93.50 305 GLN A C 1
ATOM 2444 O O . GLN A 1 305 ? 1.599 -1.802 -21.403 1.00 93.50 305 GLN A O 1
ATOM 2449 N N . SER A 1 306 ? 0.387 -2.368 -19.593 1.00 90.12 306 SER A N 1
ATOM 2450 C CA . SER A 1 306 ? 0.440 -3.819 -19.835 1.00 90.12 306 SER A CA 1
ATOM 2451 C C . SER A 1 306 ? -0.194 -4.207 -21.178 1.00 90.12 306 SER A C 1
ATOM 2453 O O . SER A 1 306 ? 0.207 -5.190 -21.799 1.00 90.12 306 SER A O 1
ATOM 2455 N N . ARG A 1 307 ? -1.132 -3.386 -21.666 1.00 91.56 307 ARG A N 1
ATOM 2456 C CA . ARG A 1 307 ? -1.807 -3.517 -22.965 1.00 91.56 307 ARG A CA 1
ATOM 2457 C C . ARG A 1 307 ? -1.126 -2.754 -24.106 1.00 91.56 307 ARG A C 1
ATOM 2459 O O . ARG A 1 307 ? -1.682 -2.684 -25.199 1.00 91.56 307 ARG A O 1
ATOM 2466 N N . GLY A 1 308 ? 0.033 -2.142 -23.861 1.00 93.12 308 GLY A N 1
ATOM 2467 C CA . GLY A 1 308 ? 0.771 -1.350 -24.850 1.00 93.12 308 GLY A CA 1
ATOM 2468 C C . GLY A 1 308 ? 0.158 0.021 -25.162 1.00 93.12 308 GLY A C 1
ATOM 2469 O O . GLY A 1 308 ? 0.625 0.723 -26.057 1.00 93.12 308 GLY A O 1
ATOM 2470 N N . GLN A 1 309 ? -0.867 0.458 -24.425 1.00 96.25 309 GLN A N 1
ATOM 2471 C CA . GLN A 1 309 ? -1.554 1.737 -24.634 1.00 96.25 309 GLN A CA 1
ATOM 2472 C C . GLN A 1 309 ? -0.814 2.894 -23.939 1.00 96.25 309 GLN A C 1
ATOM 2474 O O . GLN A 1 309 ? -1.377 3.637 -23.132 1.00 96.25 309 GLN A O 1
ATOM 2479 N N . HIS A 1 310 ? 0.472 3.067 -24.256 1.00 96.75 310 HIS A N 1
ATOM 2480 C CA . HIS A 1 310 ? 1.377 3.971 -23.536 1.00 96.75 310 HIS A CA 1
ATOM 2481 C C . HIS A 1 310 ? 0.942 5.442 -23.547 1.00 96.75 310 HIS A C 1
ATOM 2483 O O . HIS A 1 310 ? 1.111 6.126 -22.541 1.00 96.75 310 HIS A O 1
ATOM 2489 N N . GLY A 1 311 ? 0.324 5.922 -24.632 1.00 97.50 311 GLY A N 1
ATOM 2490 C CA . GLY A 1 311 ? -0.189 7.295 -24.701 1.00 97.50 311 GLY A CA 1
ATOM 2491 C C . GLY A 1 311 ? -1.328 7.569 -23.711 1.00 97.50 311 GLY A C 1
ATOM 2492 O O . GLY A 1 311 ? -1.377 8.641 -23.113 1.00 97.50 311 GLY A O 1
ATOM 2493 N N . GLN A 1 312 ? -2.223 6.596 -23.499 1.00 97.19 312 GLN A N 1
ATOM 2494 C CA . GLN A 1 312 ? -3.272 6.710 -22.480 1.00 97.19 312 GLN A CA 1
ATOM 2495 C C . GLN A 1 312 ? -2.680 6.553 -21.080 1.00 97.19 312 GLN A C 1
ATOM 2497 O O . GLN A 1 312 ? -2.960 7.363 -20.201 1.00 97.19 312 GLN A O 1
ATOM 2502 N N . ALA A 1 313 ? -1.780 5.580 -20.909 1.00 97.44 313 ALA A N 1
ATOM 2503 C CA . ALA A 1 313 ? -1.097 5.349 -19.645 1.00 97.44 313 ALA A CA 1
ATOM 2504 C C . ALA A 1 313 ? -0.366 6.596 -19.132 1.00 97.44 313 ALA A C 1
ATOM 2506 O O . ALA A 1 313 ? -0.416 6.880 -17.944 1.00 97.44 313 ALA A O 1
ATOM 2507 N N . ILE A 1 314 ? 0.293 7.363 -20.008 1.00 98.50 314 ILE A N 1
ATOM 2508 C CA . ILE A 1 314 ? 0.974 8.609 -19.624 1.00 98.50 314 ILE A CA 1
ATOM 2509 C C . ILE A 1 314 ? 0.000 9.602 -18.987 1.00 98.50 314 ILE A C 1
ATOM 2511 O O . ILE A 1 314 ? 0.348 10.197 -17.971 1.00 98.50 314 ILE A O 1
ATOM 2515 N N . ARG A 1 315 ? -1.204 9.777 -19.547 1.00 98.00 315 ARG A N 1
ATOM 2516 C CA . ARG A 1 315 ? -2.199 10.711 -18.993 1.00 98.00 315 ARG A CA 1
ATOM 2517 C C . ARG A 1 315 ? -2.599 10.309 -17.579 1.00 98.00 315 ARG A C 1
ATOM 2519 O O . ARG A 1 315 ? -2.519 11.126 -16.668 1.00 98.00 315 ARG A O 1
ATOM 2526 N N . GLU A 1 316 ? -2.926 9.036 -17.391 1.00 97.75 316 GLU A N 1
ATOM 2527 C CA . GLU A 1 316 ? -3.320 8.498 -16.087 1.00 97.75 316 GLU A CA 1
ATOM 2528 C C . GLU A 1 316 ? -2.168 8.548 -15.076 1.00 97.75 316 GLU A C 1
ATOM 2530 O O . GLU A 1 316 ? -2.333 8.998 -13.949 1.00 97.75 316 GLU A O 1
ATOM 2535 N N . LEU A 1 317 ? -0.949 8.189 -15.477 1.00 97.81 317 LEU A N 1
ATOM 2536 C CA . LEU A 1 317 ? 0.216 8.259 -14.593 1.00 97.81 317 LEU A CA 1
ATOM 2537 C C . LEU A 1 317 ? 0.600 9.712 -14.235 1.00 97.81 317 LEU A C 1
ATOM 2539 O O . LEU A 1 317 ? 1.128 9.955 -13.150 1.00 97.81 317 LEU A O 1
ATOM 2543 N N . LEU A 1 318 ? 0.333 10.695 -15.100 1.00 98.12 318 LEU A N 1
ATOM 2544 C CA . LEU A 1 318 ? 0.518 12.111 -14.764 1.00 98.12 318 LEU A CA 1
ATOM 2545 C C . LEU A 1 318 ? -0.520 12.588 -13.738 1.00 98.12 318 LEU A C 1
ATOM 2547 O O . LEU A 1 318 ? -0.131 13.249 -12.776 1.00 98.12 318 LEU A O 1
ATOM 2551 N N . LEU A 1 319 ? -1.788 12.182 -13.870 1.00 97.81 319 LEU A N 1
ATOM 2552 C CA . LEU A 1 319 ? -2.818 12.422 -12.846 1.00 97.81 319 LEU A CA 1
ATOM 2553 C C . LEU A 1 319 ? -2.454 11.741 -11.521 1.00 97.81 319 LEU A C 1
ATOM 2555 O O . LEU A 1 319 ? -2.566 12.337 -10.452 1.00 97.81 319 LEU A O 1
ATOM 2559 N N . ALA A 1 320 ? -1.914 10.521 -11.575 1.00 96.50 320 ALA A N 1
ATOM 2560 C CA . ALA A 1 320 ? -1.393 9.841 -10.394 1.00 96.50 320 ALA A CA 1
ATOM 2561 C C . ALA A 1 320 ? -0.261 10.632 -9.715 1.00 96.50 320 ALA A C 1
ATOM 2563 O O . ALA A 1 320 ? -0.196 10.687 -8.487 1.00 96.50 320 ALA A O 1
ATOM 2564 N N . LYS A 1 321 ? 0.622 11.273 -10.497 1.00 95.50 321 LYS A N 1
ATOM 2565 C CA . LYS A 1 321 ? 1.682 12.153 -9.973 1.00 95.50 321 LYS A CA 1
ATOM 2566 C C . LYS A 1 321 ? 1.094 13.393 -9.297 1.00 95.50 321 LYS A C 1
ATOM 2568 O O . LYS A 1 321 ? 1.603 13.777 -8.249 1.00 95.50 321 LYS A O 1
ATOM 2573 N N . GLU A 1 322 ? 0.054 13.989 -9.878 1.00 95.31 322 GLU A N 1
ATOM 2574 C CA . GLU A 1 322 ? -0.624 15.185 -9.361 1.00 95.31 322 GLU A CA 1
ATOM 2575 C C . GLU A 1 322 ? -1.359 14.916 -8.042 1.00 95.31 322 GLU A C 1
ATOM 2577 O O . GLU A 1 322 ? -1.125 15.608 -7.053 1.00 95.31 322 GLU A O 1
ATOM 2582 N N . PHE A 1 323 ? -2.181 13.865 -7.991 1.00 92.19 323 PHE A N 1
ATOM 2583 C CA . PHE A 1 323 ? -2.922 13.485 -6.783 1.00 92.19 323 PHE A CA 1
ATOM 2584 C C . PHE A 1 323 ? -2.056 12.795 -5.718 1.00 92.19 323 PHE A C 1
ATOM 2586 O O . PHE A 1 323 ? -2.476 12.637 -4.570 1.00 92.19 323 PHE A O 1
ATOM 2593 N N . GLY A 1 324 ? -0.840 12.392 -6.084 1.00 89.38 324 GLY A N 1
ATOM 2594 C CA . GLY A 1 324 ? 0.115 11.739 -5.202 1.00 89.38 324 GLY A CA 1
ATOM 2595 C C . GLY A 1 324 ? -0.107 10.230 -5.068 1.00 89.38 324 GLY A C 1
ATOM 2596 O O . GLY A 1 324 ? -1.224 9.714 -5.054 1.00 89.38 324 GLY A O 1
ATOM 2597 N N . VAL A 1 325 ? 1.002 9.503 -4.924 1.00 86.38 325 VAL A N 1
ATOM 2598 C CA . VAL A 1 325 ? 1.029 8.043 -4.759 1.00 86.38 325 VAL A CA 1
ATOM 2599 C C . VAL A 1 325 ? 1.908 7.640 -3.583 1.00 86.38 325 VAL A C 1
ATOM 2601 O O . VAL A 1 325 ? 2.796 8.381 -3.163 1.00 86.38 325 VAL A O 1
ATOM 2604 N N . ILE A 1 326 ? 1.693 6.418 -3.094 1.00 77.50 326 ILE A N 1
ATOM 2605 C CA . ILE A 1 326 ? 2.514 5.811 -2.039 1.00 77.50 326 ILE A CA 1
ATOM 2606 C C . ILE A 1 326 ? 3.940 5.538 -2.540 1.00 77.50 326 ILE A C 1
ATOM 2608 O O . ILE A 1 326 ? 4.891 5.734 -1.787 1.00 77.50 326 ILE A O 1
ATOM 2612 N N . ASP A 1 327 ? 4.094 5.102 -3.797 1.00 83.75 327 ASP A N 1
ATOM 2613 C CA . ASP A 1 327 ? 5.394 4.782 -4.398 1.00 83.75 327 ASP A CA 1
ATOM 2614 C C . ASP A 1 327 ? 5.768 5.762 -5.529 1.00 83.75 327 ASP A C 1
ATOM 2616 O O . ASP A 1 327 ? 5.578 5.475 -6.716 1.00 83.75 327 ASP A O 1
ATOM 2620 N N . PRO A 1 328 ? 6.301 6.950 -5.184 1.00 89.94 328 PRO A N 1
ATOM 2621 C CA . PRO A 1 328 ? 6.693 7.959 -6.165 1.00 89.94 328 PRO A CA 1
ATOM 2622 C C . PRO A 1 328 ? 7.874 7.530 -7.049 1.00 89.94 328 PRO A C 1
ATOM 2624 O O . PRO A 1 328 ? 8.079 8.133 -8.107 1.00 89.94 328 PRO A O 1
ATOM 2627 N N . VAL A 1 329 ? 8.659 6.534 -6.620 1.00 92.69 329 VAL A N 1
ATOM 2628 C CA . VAL A 1 329 ? 9.799 5.998 -7.377 1.00 92.69 329 VAL A CA 1
ATOM 2629 C C . VAL A 1 329 ? 9.273 5.140 -8.519 1.00 92.69 329 VAL A C 1
ATOM 2631 O O . VAL A 1 329 ? 9.594 5.426 -9.675 1.00 92.69 329 VAL A O 1
ATOM 2634 N N . GLU A 1 330 ? 8.414 4.161 -8.212 1.00 91.62 330 GLU A N 1
ATOM 2635 C CA . GLU A 1 330 ? 7.811 3.271 -9.211 1.00 91.62 330 GLU A CA 1
ATOM 2636 C C . GLU A 1 330 ? 6.994 4.056 -10.245 1.00 91.62 330 GLU A C 1
ATOM 2638 O O . GLU A 1 330 ? 7.177 3.863 -11.448 1.00 91.62 330 GLU A O 1
ATOM 2643 N N . LEU A 1 331 ? 6.162 5.004 -9.798 1.00 95.31 331 LEU A N 1
ATOM 2644 C CA . LEU A 1 331 ? 5.362 5.846 -10.690 1.00 95.31 331 LEU A CA 1
ATOM 2645 C C . LEU A 1 331 ? 6.222 6.545 -11.757 1.00 95.31 331 LEU A C 1
ATOM 2647 O O . LEU A 1 331 ? 5.877 6.565 -12.939 1.00 95.31 331 LEU A O 1
ATOM 2651 N N . ARG A 1 332 ? 7.370 7.100 -11.355 1.00 97.25 332 ARG A N 1
ATOM 2652 C CA . ARG A 1 332 ? 8.292 7.775 -12.278 1.00 97.25 332 ARG A CA 1
ATOM 2653 C C . ARG A 1 332 ? 9.012 6.806 -13.208 1.00 97.25 332 ARG A C 1
ATOM 2655 O O . ARG A 1 332 ? 9.204 7.142 -14.371 1.00 97.25 332 ARG A O 1
ATOM 2662 N N . GLN A 1 333 ? 9.353 5.599 -12.748 1.00 95.94 333 GLN A N 1
ATOM 2663 C CA . GLN A 1 333 ? 9.886 4.560 -13.641 1.00 95.94 333 GLN A CA 1
ATOM 2664 C C . GLN A 1 333 ? 8.875 4.186 -14.722 1.00 95.94 333 GLN A C 1
ATOM 2666 O O . GLN A 1 333 ? 9.242 4.008 -15.885 1.00 95.94 333 GLN A O 1
ATOM 2671 N N . ARG A 1 334 ? 7.593 4.092 -14.352 1.00 95.69 334 ARG A N 1
ATOM 2672 C CA . ARG A 1 334 ? 6.506 3.806 -15.291 1.00 95.69 334 ARG A CA 1
ATOM 2673 C C . ARG A 1 334 ? 6.332 4.932 -16.295 1.00 95.69 334 ARG A C 1
ATOM 2675 O O . ARG A 1 334 ? 6.315 4.648 -17.488 1.00 95.69 334 ARG A O 1
ATOM 2682 N N . LEU A 1 335 ? 6.285 6.187 -15.846 1.00 98.19 335 LEU A N 1
ATOM 2683 C CA . LEU A 1 335 ? 6.268 7.343 -16.750 1.00 98.19 335 LEU A CA 1
ATOM 2684 C C . LEU A 1 335 ? 7.462 7.309 -17.709 1.00 98.19 335 LEU A C 1
ATOM 2686 O O . LEU A 1 335 ? 7.261 7.396 -18.918 1.00 98.19 335 LEU A O 1
ATOM 2690 N N . GLY A 1 336 ? 8.671 7.082 -17.188 1.00 97.44 336 GLY A N 1
ATOM 2691 C CA . GLY A 1 336 ? 9.884 6.936 -17.991 1.00 97.44 336 GLY A CA 1
ATOM 2692 C C . GLY A 1 336 ? 9.758 5.855 -19.066 1.00 97.44 336 GLY A C 1
ATOM 2693 O O . GLY A 1 336 ? 9.997 6.114 -20.241 1.00 97.44 336 GLY A O 1
ATOM 2694 N N . SER A 1 337 ? 9.282 4.670 -18.678 1.00 96.31 337 SER A N 1
ATOM 2695 C CA . SER A 1 337 ? 9.081 3.539 -19.592 1.00 96.31 337 SER A CA 1
ATOM 2696 C C . SER A 1 337 ? 8.033 3.840 -20.670 1.00 96.31 337 SER A C 1
ATOM 2698 O O . SER A 1 337 ? 8.252 3.533 -21.837 1.00 96.31 337 SER A O 1
ATOM 2700 N N . SER A 1 338 ? 6.907 4.475 -20.323 1.00 97.75 338 SER A N 1
ATOM 2701 C CA . SER A 1 338 ? 5.898 4.841 -21.327 1.00 97.75 338 SER A CA 1
ATOM 2702 C C . SER A 1 338 ? 6.381 5.917 -22.293 1.00 97.75 338 SER A C 1
ATOM 2704 O O . SER A 1 338 ? 6.136 5.790 -23.490 1.00 97.75 338 SER A O 1
ATOM 2706 N N . PHE A 1 339 ? 7.061 6.960 -21.807 1.00 98.38 339 PHE A N 1
ATOM 2707 C CA . PHE A 1 339 ? 7.622 7.990 -22.685 1.00 98.38 339 PHE A CA 1
ATOM 2708 C C . PHE A 1 339 ? 8.685 7.406 -23.620 1.00 98.38 339 PHE A C 1
ATOM 2710 O O . PHE A 1 339 ? 8.702 7.749 -24.799 1.00 98.38 339 PHE A O 1
ATOM 2717 N N . GLN A 1 340 ? 9.495 6.456 -23.137 1.00 97.06 340 GLN A N 1
ATOM 2718 C CA . GLN A 1 340 ? 10.465 5.741 -23.965 1.00 97.06 340 GLN A CA 1
ATOM 2719 C C . GLN A 1 340 ? 9.784 4.986 -25.116 1.00 97.06 340 GLN A C 1
ATOM 2721 O O . GLN A 1 340 ? 10.252 5.076 -26.246 1.00 97.06 340 GLN A O 1
ATOM 2726 N N . VAL A 1 341 ? 8.679 4.274 -24.860 1.00 96.50 341 VAL A N 1
ATOM 2727 C CA . VAL A 1 341 ? 7.966 3.522 -25.912 1.00 96.50 341 VAL A CA 1
ATOM 2728 C C . VAL A 1 341 ? 7.299 4.446 -26.935 1.00 96.50 341 VAL A C 1
ATOM 2730 O O . VAL A 1 341 ? 7.266 4.125 -28.118 1.00 96.50 341 VAL A O 1
ATOM 2733 N N . VAL A 1 342 ? 6.799 5.608 -26.506 1.00 97.12 342 VAL A N 1
ATOM 2734 C CA . VAL A 1 342 ? 6.194 6.606 -27.410 1.00 97.12 342 VAL A CA 1
ATOM 2735 C C . VAL A 1 342 ? 7.255 7.402 -28.195 1.00 97.12 342 VAL A C 1
ATOM 2737 O O . VAL A 1 342 ? 6.918 8.074 -29.164 1.00 97.12 342 VAL A O 1
ATOM 2740 N N . GLY A 1 343 ? 8.539 7.290 -27.835 1.00 96.44 343 GLY A N 1
ATOM 2741 C CA . GLY A 1 343 ? 9.660 7.947 -28.522 1.00 96.44 343 GLY A CA 1
ATOM 2742 C C . GLY A 1 343 ? 10.053 9.317 -27.956 1.00 96.44 343 GLY A C 1
ATOM 2743 O O . GLY A 1 343 ? 10.966 9.961 -28.467 1.00 96.44 343 GLY A O 1
ATOM 2744 N N . GLU A 1 344 ? 9.414 9.750 -26.872 1.00 97.88 344 GLU A N 1
ATOM 2745 C CA . GLU A 1 344 ? 9.699 10.995 -26.141 1.00 97.88 344 GLU A CA 1
ATOM 2746 C C . GLU A 1 344 ? 10.864 10.760 -25.155 1.00 97.88 344 GLU A C 1
ATOM 2748 O O . GLU A 1 344 ? 10.705 10.724 -23.929 1.00 97.88 344 GLU A O 1
ATOM 2753 N N . PHE A 1 345 ? 12.051 10.476 -25.702 1.00 97.88 345 PHE A N 1
ATOM 2754 C CA . PHE A 1 345 ? 13.205 9.984 -24.938 1.00 97.88 345 PHE A CA 1
ATOM 2755 C C . PHE A 1 345 ? 13.773 10.999 -23.933 1.00 97.88 345 PHE A C 1
ATOM 2757 O O . PHE A 1 345 ? 14.292 10.607 -22.889 1.00 97.88 345 PHE A O 1
ATOM 2764 N N . ASP A 1 346 ? 13.669 12.294 -24.218 1.00 97.81 346 ASP A N 1
ATOM 2765 C CA . ASP A 1 346 ? 14.072 13.378 -23.319 1.00 97.81 346 ASP A CA 1
ATOM 2766 C C . ASP A 1 346 ? 13.241 13.361 -22.025 1.00 97.81 346 ASP A C 1
ATOM 2768 O O . ASP A 1 346 ? 13.796 13.362 -20.920 1.00 97.81 346 ASP A O 1
ATOM 2772 N N . ARG A 1 347 ? 11.912 13.235 -22.150 1.00 97.88 347 ARG A N 1
ATOM 2773 C CA . ARG A 1 347 ? 10.995 13.083 -21.012 1.00 97.88 347 ARG A CA 1
ATOM 2774 C C . ARG A 1 347 ? 11.238 11.774 -20.279 1.00 97.88 347 ARG A C 1
ATOM 2776 O O . ARG A 1 347 ? 11.234 11.761 -19.048 1.00 97.88 347 ARG A O 1
ATOM 2783 N N . ALA A 1 348 ? 11.487 10.689 -21.011 1.00 98.25 348 ALA A N 1
ATOM 2784 C CA . ALA A 1 348 ? 11.803 9.397 -20.413 1.00 98.25 348 ALA A CA 1
ATOM 2785 C C . ALA A 1 348 ? 13.032 9.478 -19.490 1.00 98.25 348 ALA A C 1
ATOM 2787 O O . ALA A 1 348 ? 12.964 9.073 -18.327 1.00 98.25 348 ALA A O 1
ATOM 2788 N N . ILE A 1 349 ? 14.123 10.080 -19.979 1.00 98.25 349 ILE A N 1
ATOM 2789 C CA . ILE A 1 349 ? 15.354 10.313 -19.210 1.00 98.25 349 ILE A CA 1
ATOM 2790 C C . ILE A 1 349 ? 15.078 11.204 -17.995 1.00 98.25 349 ILE A C 1
ATOM 2792 O O . ILE A 1 349 ? 15.544 10.892 -16.897 1.00 98.25 349 ILE A O 1
ATOM 2796 N N . ALA A 1 350 ? 14.311 12.287 -18.157 1.00 98.19 350 ALA A N 1
ATOM 2797 C CA . ALA A 1 350 ? 13.975 13.189 -17.056 1.00 98.19 350 ALA A CA 1
ATOM 2798 C C . ALA A 1 350 ? 13.244 12.457 -15.915 1.00 98.19 350 ALA A C 1
ATOM 2800 O O . ALA A 1 350 ? 13.670 12.532 -14.760 1.00 98.19 350 ALA A O 1
ATOM 2801 N N . PHE A 1 351 ? 12.208 11.672 -16.230 1.00 98.19 351 PHE A N 1
ATOM 2802 C CA . PHE A 1 351 ? 11.470 10.904 -15.224 1.00 98.19 351 PHE A CA 1
ATOM 2803 C C . PHE A 1 351 ? 12.310 9.796 -14.577 1.00 98.19 351 PHE A C 1
ATOM 2805 O O . PHE A 1 351 ? 12.209 9.586 -13.366 1.00 98.19 351 PHE A O 1
ATOM 2812 N N . LEU A 1 352 ? 13.172 9.113 -15.335 1.00 98.00 352 LEU A N 1
ATOM 2813 C CA . LEU A 1 352 ? 14.088 8.114 -14.774 1.00 98.00 352 LEU A CA 1
ATOM 2814 C C . LEU A 1 352 ? 15.136 8.746 -13.844 1.00 98.00 352 LEU A C 1
ATOM 2816 O O . LEU A 1 352 ? 15.451 8.165 -12.806 1.00 98.00 352 LEU A O 1
ATOM 2820 N N . ARG A 1 353 ? 15.624 9.955 -14.151 1.00 98.12 353 ARG A N 1
ATOM 2821 C CA . ARG A 1 353 ? 16.511 10.721 -13.258 1.00 98.12 353 ARG A CA 1
ATOM 2822 C C . ARG A 1 353 ? 15.806 11.153 -11.976 1.00 98.12 353 ARG A C 1
ATOM 2824 O O . ARG A 1 353 ? 16.362 10.955 -10.897 1.00 98.12 353 ARG A O 1
ATOM 2831 N N . GLU A 1 354 ? 14.582 11.680 -12.072 1.00 97.75 354 GLU A N 1
ATOM 2832 C CA . GLU A 1 354 ? 13.768 11.987 -10.887 1.00 97.75 354 GLU A CA 1
ATOM 2833 C C . GLU A 1 354 ? 13.550 10.729 -10.027 1.00 97.75 354 GLU A C 1
ATOM 2835 O O . GLU A 1 354 ? 13.679 10.778 -8.805 1.00 97.75 354 GLU A O 1
ATOM 2840 N N . SER A 1 355 ? 13.247 9.591 -10.662 1.00 97.06 355 SER A N 1
ATOM 2841 C CA . SER A 1 355 ? 13.072 8.311 -9.971 1.00 97.06 355 SER A CA 1
ATOM 2842 C C . SER A 1 355 ? 14.349 7.887 -9.242 1.00 97.06 355 SER A C 1
ATOM 2844 O O . SER A 1 355 ? 14.296 7.533 -8.066 1.00 97.06 355 SER A O 1
ATOM 2846 N N . LEU A 1 356 ? 15.508 7.988 -9.905 1.00 97.31 356 LEU A N 1
ATOM 2847 C CA . LEU A 1 356 ? 16.798 7.585 -9.345 1.00 97.31 356 LEU A CA 1
ATOM 2848 C C . LEU A 1 356 ? 17.208 8.459 -8.155 1.00 97.31 356 LEU A C 1
ATOM 2850 O O . LEU A 1 356 ? 17.757 7.944 -7.183 1.00 97.31 356 LEU A O 1
ATOM 2854 N N . ALA A 1 357 ? 16.920 9.761 -8.213 1.00 96.69 357 ALA A N 1
ATOM 2855 C CA . ALA A 1 357 ? 17.209 10.701 -7.131 1.00 96.69 357 ALA A CA 1
ATOM 2856 C C . ALA A 1 357 ? 16.424 10.390 -5.844 1.00 96.69 357 ALA A C 1
ATOM 2858 O O . ALA A 1 357 ? 16.905 10.675 -4.750 1.00 96.69 357 ALA A O 1
ATOM 2859 N N . MET A 1 358 ? 15.235 9.791 -5.970 1.00 94.00 358 MET A N 1
ATOM 2860 C CA . MET A 1 358 ? 14.362 9.427 -4.847 1.00 94.00 358 MET A CA 1
ATOM 2861 C C . MET A 1 358 ? 14.469 7.951 -4.439 1.00 94.00 358 MET A C 1
ATOM 2863 O O . MET A 1 358 ? 13.851 7.539 -3.455 1.00 94.00 358 MET A O 1
ATOM 2867 N N . ALA A 1 359 ? 15.184 7.130 -5.211 1.00 92.12 359 ALA A N 1
ATOM 2868 C CA . ALA A 1 359 ? 15.178 5.687 -5.035 1.00 92.12 359 ALA A CA 1
ATOM 2869 C C . ALA A 1 359 ? 15.888 5.275 -3.732 1.00 92.12 359 ALA A C 1
ATOM 2871 O O . ALA A 1 359 ? 17.063 5.612 -3.556 1.00 92.12 359 ALA A O 1
ATOM 2872 N N . PRO A 1 360 ? 15.236 4.493 -2.848 1.00 89.75 360 PRO A N 1
ATOM 2873 C CA . PRO A 1 360 ? 15.937 3.847 -1.744 1.00 89.75 360 PRO A CA 1
ATOM 2874 C C . PRO A 1 360 ? 16.936 2.815 -2.291 1.00 89.75 360 PRO A C 1
ATOM 2876 O O . PRO A 1 360 ? 16.737 2.280 -3.385 1.00 89.75 360 PRO A O 1
ATOM 2879 N N . ASP A 1 361 ? 17.972 2.485 -1.516 1.00 87.31 361 ASP A N 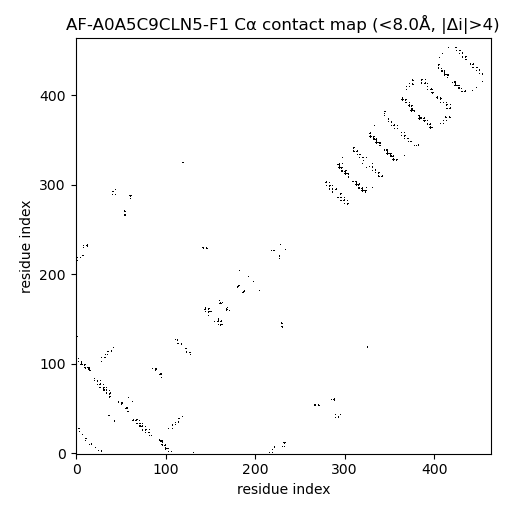1
ATOM 2880 C CA . ASP A 1 361 ? 19.107 1.658 -1.969 1.00 87.31 361 ASP A CA 1
ATOM 2881 C C . ASP A 1 361 ? 18.689 0.343 -2.637 1.00 87.31 361 ASP A C 1
ATOM 2883 O O . ASP A 1 361 ? 19.228 -0.029 -3.674 1.00 87.31 361 ASP A O 1
ATOM 2887 N N . HIS A 1 362 ? 17.657 -0.323 -2.116 1.00 81.94 362 HIS A N 1
ATOM 2888 C CA . HIS A 1 362 ? 17.155 -1.583 -2.671 1.00 81.94 362 HIS A CA 1
ATOM 2889 C C . HIS A 1 362 ? 16.456 -1.443 -4.041 1.00 81.94 362 HIS A C 1
ATOM 2891 O O . HIS A 1 362 ? 16.360 -2.424 -4.774 1.00 81.94 362 HIS A O 1
ATOM 2897 N N . LYS A 1 363 ? 15.963 -0.251 -4.415 1.00 86.94 363 LYS A N 1
ATOM 2898 C CA . LYS A 1 363 ? 15.359 0.024 -5.741 1.00 86.94 363 LYS A CA 1
ATOM 2899 C C . LYS A 1 363 ? 16.336 0.685 -6.706 1.00 86.94 363 LYS A C 1
ATOM 2901 O O . LYS A 1 363 ? 16.144 0.607 -7.921 1.00 86.94 363 LYS A O 1
ATOM 2906 N N . ARG A 1 364 ? 17.378 1.328 -6.177 1.00 91.56 364 ARG A N 1
ATOM 2907 C CA . ARG A 1 364 ? 18.333 2.137 -6.934 1.00 91.56 364 ARG A CA 1
ATOM 2908 C C . ARG A 1 364 ? 18.988 1.379 -8.103 1.00 91.56 364 ARG A C 1
ATOM 2910 O O . ARG A 1 364 ? 18.966 1.941 -9.197 1.00 91.56 364 ARG A O 1
ATOM 2917 N N . PRO A 1 365 ? 19.460 0.117 -7.962 1.00 91.81 365 PRO A N 1
ATOM 2918 C CA . PRO A 1 365 ? 20.022 -0.641 -9.081 1.00 91.81 365 PRO A CA 1
ATOM 2919 C C . PRO A 1 365 ? 19.066 -0.752 -10.267 1.00 91.81 365 PRO A C 1
ATOM 2921 O O . PRO A 1 365 ? 19.441 -0.456 -11.396 1.00 91.81 365 PRO A O 1
ATOM 2924 N N . ARG A 1 366 ? 17.795 -1.088 -10.021 1.00 90.81 366 ARG A N 1
ATOM 2925 C CA . ARG A 1 366 ? 16.792 -1.250 -11.082 1.00 90.81 366 ARG A CA 1
ATOM 2926 C C . ARG A 1 366 ? 16.556 0.045 -11.856 1.00 90.81 366 ARG A C 1
ATOM 2928 O O . ARG A 1 366 ? 16.487 0.010 -13.081 1.00 90.81 366 ARG A O 1
ATOM 2935 N N . VAL A 1 367 ? 16.439 1.174 -11.156 1.00 94.44 367 VAL A N 1
ATOM 2936 C CA . VAL A 1 367 ? 16.238 2.484 -11.795 1.00 94.44 367 VAL A CA 1
ATOM 2937 C C . VAL A 1 367 ? 17.490 2.900 -12.574 1.00 94.44 367 VAL A C 1
ATOM 2939 O O . VAL A 1 367 ? 17.391 3.332 -13.722 1.00 94.44 367 VAL A O 1
ATOM 2942 N N . ALA A 1 368 ? 18.672 2.726 -11.973 1.00 96.31 368 ALA A N 1
ATOM 2943 C CA . ALA A 1 368 ? 19.951 3.054 -12.594 1.00 96.31 368 ALA A CA 1
ATOM 2944 C C . ALA A 1 368 ? 20.208 2.215 -13.851 1.00 96.31 368 ALA A C 1
ATOM 2946 O O . ALA A 1 368 ? 20.634 2.768 -14.858 1.00 96.31 368 ALA A O 1
ATOM 2947 N N . GLY A 1 369 ? 19.890 0.917 -13.829 1.00 95.81 369 GLY A N 1
ATOM 2948 C CA . GLY A 1 369 ? 20.006 0.034 -14.990 1.00 95.81 369 GLY A CA 1
ATOM 2949 C C . GLY A 1 369 ? 19.091 0.446 -16.146 1.00 95.81 369 GLY A C 1
ATOM 2950 O O . GLY A 1 369 ? 19.540 0.493 -17.287 1.00 95.81 369 GLY A O 1
ATOM 2951 N N . GLN A 1 370 ? 17.835 0.816 -15.863 1.00 94.81 370 GLN A N 1
ATOM 2952 C CA . GLN A 1 370 ? 16.912 1.329 -16.887 1.00 94.81 370 GLN A CA 1
ATOM 2953 C C . GLN A 1 370 ? 17.423 2.627 -17.522 1.00 94.81 370 GLN A C 1
ATOM 2955 O O . GLN A 1 370 ? 17.432 2.756 -18.745 1.00 94.81 370 GLN A O 1
ATOM 2960 N N . LEU A 1 371 ? 17.883 3.575 -16.699 1.00 97.94 371 LEU A N 1
ATOM 2961 C CA . LEU A 1 371 ? 18.455 4.829 -17.186 1.00 97.94 371 LEU A CA 1
ATOM 2962 C C . LEU A 1 371 ? 19.751 4.594 -17.976 1.00 97.94 371 LEU A C 1
ATOM 2964 O O . LEU A 1 371 ? 19.936 5.201 -19.026 1.00 97.94 371 LEU A O 1
ATOM 2968 N N . ALA A 1 372 ? 20.624 3.698 -17.506 1.00 97.94 372 ALA A N 1
ATOM 2969 C CA . ALA A 1 372 ? 21.864 3.341 -18.187 1.00 97.94 372 ALA A CA 1
ATOM 2970 C C . ALA A 1 372 ? 21.596 2.775 -19.583 1.00 97.94 372 ALA A C 1
ATOM 2972 O O . ALA A 1 372 ? 22.184 3.248 -20.553 1.00 97.94 372 ALA A O 1
ATOM 2973 N N . LEU A 1 373 ? 20.669 1.818 -19.686 1.00 96.25 373 LEU A N 1
ATOM 2974 C CA . LEU A 1 373 ? 20.306 1.207 -20.959 1.00 96.25 373 LEU A CA 1
ATOM 2975 C C . LEU A 1 373 ? 19.753 2.250 -21.938 1.00 96.25 373 LEU A C 1
ATOM 2977 O O . LEU A 1 373 ? 20.190 2.306 -23.085 1.00 96.25 373 LEU A O 1
ATOM 2981 N N . LEU A 1 374 ? 18.858 3.131 -21.474 1.00 97.06 374 LEU A N 1
ATOM 2982 C CA . LEU A 1 374 ? 18.315 4.201 -22.310 1.00 97.06 374 LEU A CA 1
ATOM 2983 C C . LEU A 1 374 ? 19.408 5.174 -22.778 1.00 97.06 374 LEU A C 1
ATOM 2985 O O . LEU A 1 374 ? 19.430 5.534 -23.948 1.00 97.06 374 LEU A O 1
ATOM 2989 N N . LEU A 1 375 ? 20.342 5.573 -21.911 1.00 97.88 375 LEU A N 1
ATOM 2990 C CA . LEU A 1 375 ? 21.444 6.473 -22.282 1.00 97.88 375 LEU A CA 1
ATOM 2991 C C . LEU A 1 375 ? 22.469 5.826 -23.227 1.00 97.88 375 LEU A C 1
ATOM 2993 O O . LEU A 1 375 ? 23.108 6.544 -23.999 1.00 97.88 375 LEU A O 1
ATOM 2997 N N . ALA A 1 376 ? 22.633 4.502 -23.172 1.00 96.00 376 ALA A N 1
ATOM 2998 C CA . ALA A 1 376 ? 23.508 3.749 -24.069 1.00 96.00 376 ALA A CA 1
ATOM 2999 C C . ALA A 1 376 ? 22.880 3.565 -25.461 1.00 96.00 376 ALA A C 1
ATOM 3001 O O . ALA A 1 376 ? 23.543 3.778 -26.478 1.00 96.00 376 ALA A O 1
ATOM 3002 N N . GLU A 1 377 ? 21.598 3.194 -25.507 1.00 93.69 377 GLU A N 1
ATOM 3003 C CA . GLU A 1 377 ? 20.916 2.733 -26.723 1.00 93.69 377 GLU A CA 1
ATOM 3004 C C . GLU A 1 377 ? 19.942 3.759 -27.321 1.00 93.69 377 GLU A C 1
ATOM 3006 O O . GLU A 1 377 ? 19.276 3.453 -28.310 1.00 93.69 377 GLU A O 1
ATOM 3011 N N . CYS A 1 378 ? 19.852 4.977 -26.766 1.00 95.00 378 CYS A N 1
ATOM 3012 C CA . CYS A 1 378 ? 18.878 5.982 -27.202 1.00 95.00 378 CYS A CA 1
ATOM 3013 C C . CYS A 1 378 ? 18.885 6.154 -28.733 1.00 95.00 378 CYS A C 1
ATOM 3015 O O . CYS A 1 378 ? 19.940 6.449 -29.310 1.00 95.00 378 CYS A O 1
ATOM 3017 N N . PRO A 1 379 ? 17.741 6.022 -29.425 1.00 94.31 379 PRO A N 1
ATOM 3018 C CA . PRO A 1 379 ? 17.681 6.254 -30.865 1.00 94.31 379 PRO A CA 1
ATOM 3019 C C . PRO A 1 379 ? 18.100 7.673 -31.258 1.00 94.31 379 PRO A C 1
ATOM 3021 O O . PRO A 1 379 ? 18.712 7.851 -32.306 1.00 94.31 379 PRO A O 1
ATOM 3024 N N . ASN A 1 380 ? 17.837 8.666 -30.400 1.00 93.62 380 ASN A N 1
ATOM 3025 C CA . ASN A 1 380 ? 18.286 10.042 -30.589 1.00 93.62 380 ASN A CA 1
ATOM 3026 C C . ASN A 1 380 ? 19.759 10.204 -30.147 1.00 93.62 380 ASN A C 1
ATOM 3028 O O . ASN A 1 380 ? 20.036 10.153 -28.943 1.00 93.62 380 ASN A O 1
ATOM 3032 N N . PRO A 1 381 ? 20.710 10.457 -31.070 1.00 92.69 381 PRO A N 1
ATOM 3033 C CA . PRO A 1 381 ? 22.132 10.558 -30.741 1.00 92.69 381 PRO A CA 1
ATOM 3034 C C . PRO A 1 381 ? 22.464 11.686 -29.760 1.00 92.69 381 PRO A C 1
ATOM 3036 O O . PRO A 1 381 ? 23.380 11.532 -28.959 1.00 92.69 381 PRO A O 1
ATOM 3039 N N . ASN A 1 382 ? 21.698 12.783 -29.773 1.00 95.25 382 ASN A N 1
ATOM 3040 C CA . ASN A 1 382 ? 21.928 13.936 -28.894 1.00 95.25 382 ASN A CA 1
ATOM 3041 C C . ASN A 1 382 ? 21.626 13.633 -27.420 1.00 95.25 382 ASN A C 1
ATOM 3043 O O . ASN A 1 382 ? 22.057 14.367 -26.536 1.00 95.25 382 ASN A O 1
ATOM 3047 N N . LEU A 1 383 ? 20.866 12.568 -27.160 1.00 95.50 383 LEU A N 1
ATOM 3048 C CA . LEU A 1 383 ? 20.505 12.125 -25.817 1.00 95.50 383 LEU A CA 1
ATOM 3049 C C . LEU A 1 383 ? 21.358 10.942 -25.342 1.00 95.50 383 LEU A C 1
ATOM 3051 O O . LEU A 1 383 ? 21.218 10.517 -24.195 1.00 95.50 383 LEU A O 1
ATOM 3055 N N . ARG A 1 384 ? 22.239 10.402 -26.198 1.00 94.88 384 ARG A N 1
ATOM 3056 C CA . ARG A 1 384 ? 23.168 9.342 -25.797 1.00 94.88 384 ARG A CA 1
ATOM 3057 C C . ARG A 1 384 ? 24.223 9.905 -24.859 1.00 94.88 384 ARG A C 1
ATOM 3059 O O . ARG A 1 384 ? 24.815 10.949 -25.119 1.00 94.88 384 ARG A O 1
ATOM 3066 N N . ASN A 1 385 ? 24.512 9.166 -23.796 1.00 96.94 385 ASN A N 1
ATOM 3067 C CA . ASN A 1 385 ? 25.590 9.500 -22.876 1.00 96.94 385 ASN A CA 1
ATOM 3068 C C . ASN A 1 385 ? 26.286 8.229 -22.395 1.00 96.94 385 ASN A C 1
ATOM 3070 O O . ASN A 1 385 ? 26.007 7.717 -21.311 1.00 96.94 385 ASN A O 1
ATOM 3074 N N . ALA A 1 386 ? 27.219 7.732 -23.206 1.00 95.62 386 ALA A N 1
ATOM 3075 C CA . ALA A 1 386 ? 27.945 6.497 -22.925 1.00 95.62 386 ALA A CA 1
ATOM 3076 C C . ALA A 1 386 ? 28.724 6.551 -21.597 1.00 95.62 386 ALA A C 1
ATOM 3078 O O . ALA A 1 386 ? 28.767 5.573 -20.853 1.00 95.62 386 ALA A O 1
ATOM 3079 N N . ALA A 1 387 ? 29.303 7.708 -21.257 1.00 97.31 387 ALA A N 1
ATOM 3080 C CA . ALA A 1 387 ? 30.059 7.873 -20.018 1.00 97.31 387 ALA A CA 1
ATOM 3081 C C . ALA A 1 387 ? 29.161 7.761 -18.775 1.00 97.31 387 ALA A C 1
ATOM 3083 O O . ALA A 1 387 ? 29.538 7.130 -17.788 1.00 97.31 387 ALA A O 1
ATOM 3084 N N . GLU A 1 388 ? 27.972 8.365 -18.807 1.00 97.75 388 GLU A N 1
ATOM 3085 C CA . GLU A 1 388 ? 26.987 8.234 -17.728 1.00 97.75 388 GLU A CA 1
ATOM 3086 C C . GLU A 1 388 ? 26.381 6.826 -17.681 1.00 97.75 388 GLU A C 1
ATOM 3088 O O . GLU A 1 388 ? 26.272 6.260 -16.594 1.00 97.75 388 GLU A O 1
ATOM 3093 N N . ALA A 1 389 ? 26.073 6.231 -18.837 1.00 97.81 389 ALA A N 1
ATOM 3094 C CA . ALA A 1 389 ? 25.539 4.875 -18.938 1.00 97.81 389 ALA A CA 1
ATOM 3095 C C . ALA A 1 389 ? 26.471 3.829 -18.309 1.00 97.81 389 ALA A C 1
ATOM 3097 O O . ALA A 1 389 ? 26.011 2.952 -17.577 1.00 97.81 389 ALA A O 1
ATOM 3098 N N . VAL A 1 390 ? 27.784 3.942 -18.541 1.00 98.19 390 VAL A N 1
ATOM 3099 C CA . VAL A 1 390 ? 28.786 3.065 -17.918 1.00 98.19 390 VAL A CA 1
ATOM 3100 C C . VAL A 1 390 ? 28.796 3.232 -16.401 1.00 98.19 390 VAL A C 1
ATOM 3102 O O . VAL A 1 390 ? 28.640 2.241 -15.694 1.00 98.19 390 VAL A O 1
ATOM 3105 N N . ARG A 1 391 ? 28.898 4.468 -15.888 1.00 98.06 391 ARG A N 1
ATOM 3106 C CA . ARG A 1 391 ? 28.920 4.709 -14.432 1.00 98.06 391 ARG A CA 1
ATOM 3107 C C . ARG A 1 391 ? 27.674 4.158 -13.739 1.00 98.06 391 ARG A C 1
ATOM 3109 O O . ARG A 1 391 ? 27.775 3.538 -12.682 1.00 98.06 391 ARG A O 1
ATOM 3116 N N . LEU A 1 392 ? 26.500 4.395 -14.325 1.00 97.81 392 LEU A N 1
ATOM 3117 C CA . LEU A 1 392 ? 25.234 3.913 -13.781 1.00 97.81 392 LEU A CA 1
ATOM 3118 C C . LEU A 1 392 ? 25.171 2.383 -13.794 1.00 97.81 392 LEU A C 1
ATOM 3120 O O . LEU A 1 392 ? 24.851 1.799 -12.760 1.00 97.81 392 LEU A O 1
ATOM 3124 N N . ALA A 1 393 ? 25.525 1.738 -14.909 1.00 97.31 393 ALA A N 1
ATOM 3125 C CA . ALA A 1 393 ? 25.514 0.280 -15.023 1.00 97.31 393 ALA A CA 1
ATOM 3126 C C . ALA A 1 393 ? 26.514 -0.399 -14.071 1.00 97.31 393 ALA A C 1
ATOM 3128 O O . ALA A 1 393 ? 26.158 -1.386 -13.433 1.00 97.31 393 ALA A O 1
ATOM 3129 N N . GLU A 1 394 ? 27.723 0.151 -13.913 1.00 96.62 394 GLU A N 1
ATOM 3130 C CA . GLU A 1 394 ? 28.724 -0.357 -12.963 1.00 96.62 394 GLU A CA 1
ATOM 3131 C C . GLU A 1 394 ? 28.215 -0.258 -11.518 1.00 96.62 394 GLU A C 1
ATOM 3133 O O . GLU A 1 394 ? 28.301 -1.224 -10.765 1.00 96.62 394 GLU A O 1
ATOM 3138 N N . SER A 1 395 ? 27.606 0.874 -11.145 1.00 94.00 395 SER A N 1
ATOM 3139 C CA . SER A 1 395 ? 27.028 1.056 -9.803 1.00 94.00 395 SER A CA 1
ATOM 3140 C C . SER A 1 395 ? 25.784 0.199 -9.535 1.00 94.00 395 SER A C 1
ATOM 3142 O O . SER A 1 395 ? 25.447 -0.057 -8.381 1.00 94.00 395 SER A O 1
ATOM 3144 N N . ALA A 1 396 ? 25.083 -0.219 -10.592 1.00 93.69 396 ALA A N 1
ATOM 3145 C CA . ALA A 1 396 ? 23.857 -1.003 -10.510 1.00 93.69 396 ALA A CA 1
ATOM 3146 C C . ALA A 1 396 ? 24.105 -2.517 -10.514 1.00 93.69 396 ALA A C 1
ATOM 3148 O O . ALA A 1 396 ? 23.162 -3.273 -10.291 1.00 93.69 396 ALA A O 1
ATOM 3149 N N . LEU A 1 397 ? 25.332 -2.970 -10.785 1.00 94.88 397 LEU A N 1
ATOM 3150 C CA . LEU A 1 397 ? 25.651 -4.388 -10.901 1.00 94.88 397 LEU A CA 1
ATOM 3151 C C . LEU A 1 397 ? 25.577 -5.073 -9.523 1.00 94.88 397 LEU A C 1
ATOM 3153 O O . LEU A 1 397 ? 26.410 -4.790 -8.657 1.00 94.88 397 LEU A O 1
ATOM 3157 N N . PRO A 1 398 ? 24.619 -5.991 -9.288 1.00 89.44 398 PRO A N 1
ATOM 3158 C CA . PRO A 1 398 ? 24.574 -6.736 -8.039 1.00 89.44 398 PRO A CA 1
ATOM 3159 C C . PRO A 1 398 ? 25.755 -7.709 -7.940 1.00 89.44 398 PRO A C 1
ATOM 3161 O O . PRO A 1 398 ? 26.214 -8.263 -8.942 1.00 89.44 398 PRO A O 1
ATOM 3164 N N . ALA A 1 399 ? 26.210 -7.955 -6.709 1.00 87.94 399 ALA A N 1
ATOM 3165 C CA . ALA A 1 399 ? 27.293 -8.898 -6.442 1.00 87.94 399 ALA A CA 1
ATOM 3166 C C . ALA A 1 399 ? 26.913 -10.338 -6.814 1.00 87.94 399 ALA A C 1
ATOM 3168 O O . ALA A 1 399 ? 27.741 -11.050 -7.367 1.00 87.94 399 ALA A O 1
ATOM 3169 N N . GLU A 1 400 ? 25.672 -10.753 -6.542 1.00 85.25 400 GLU A N 1
ATOM 3170 C CA . GLU A 1 400 ? 25.124 -12.084 -6.831 1.00 85.25 400 GLU A CA 1
ATOM 3171 C C . GLU A 1 400 ? 23.598 -12.004 -7.030 1.00 85.25 400 GLU A C 1
ATOM 3173 O O . GLU A 1 400 ? 22.975 -10.969 -6.778 1.00 85.25 400 GLU A O 1
ATOM 3178 N N . GLY A 1 401 ? 22.985 -13.107 -7.468 1.00 86.81 401 GLY A N 1
ATOM 3179 C CA . GLY A 1 401 ? 21.531 -13.268 -7.526 1.00 86.81 401 GLY A CA 1
ATOM 3180 C C . GLY A 1 401 ? 20.949 -13.358 -8.941 1.00 86.81 401 GLY A C 1
ATOM 3181 O O . GLY A 1 401 ? 21.639 -13.119 -9.933 1.00 86.81 401 GLY A O 1
ATOM 3182 N N . PRO A 1 402 ? 19.648 -13.681 -9.056 1.00 87.94 402 PRO A N 1
ATOM 3183 C CA . PRO A 1 402 ? 19.021 -14.061 -10.324 1.00 87.94 402 PRO A CA 1
ATOM 3184 C C . PRO A 1 402 ? 18.906 -12.917 -11.339 1.00 87.94 402 PRO A C 1
ATOM 3186 O O . PRO A 1 402 ? 18.682 -13.168 -12.518 1.00 87.94 402 PRO A O 1
ATOM 3189 N N . LEU A 1 403 ? 19.046 -11.663 -10.900 1.00 89.81 403 LEU A N 1
ATOM 3190 C CA . LEU A 1 403 ? 19.008 -10.490 -11.778 1.00 89.81 403 LEU A CA 1
ATOM 3191 C C . LEU A 1 403 ? 20.390 -10.096 -12.309 1.00 89.81 403 LEU A C 1
ATOM 3193 O O . LEU A 1 403 ? 20.464 -9.299 -13.240 1.00 89.81 403 LEU A O 1
ATOM 3197 N N . ARG A 1 404 ? 21.482 -10.635 -11.752 1.00 93.94 404 ARG A N 1
ATOM 3198 C CA . ARG A 1 404 ? 22.846 -10.279 -12.165 1.00 93.94 404 ARG A CA 1
ATOM 3199 C C . ARG A 1 404 ? 23.097 -10.437 -13.672 1.00 93.94 404 ARG A C 1
ATOM 3201 O O . ARG A 1 404 ? 23.639 -9.487 -14.239 1.00 93.94 404 ARG A O 1
ATOM 3208 N N . PRO A 1 405 ? 22.646 -11.510 -14.356 1.00 96.19 405 PRO A N 1
ATOM 3209 C CA . PRO A 1 405 ? 22.859 -11.644 -15.797 1.00 96.19 405 PRO A CA 1
ATOM 3210 C C . PRO A 1 405 ? 22.241 -10.499 -16.607 1.00 96.19 405 PRO A C 1
ATOM 3212 O O . PRO A 1 405 ? 22.843 -10.019 -17.563 1.00 96.19 405 PRO A O 1
ATOM 3215 N N . LEU A 1 406 ? 21.068 -10.008 -16.193 1.00 94.94 406 LEU A N 1
ATOM 3216 C CA . LEU A 1 406 ? 20.410 -8.866 -16.831 1.00 94.94 406 LEU A CA 1
ATOM 3217 C C . LEU A 1 406 ? 21.242 -7.585 -16.677 1.00 94.94 406 LEU A C 1
ATOM 3219 O O . LEU A 1 406 ? 21.416 -6.839 -17.636 1.00 94.94 406 LEU A O 1
ATOM 3223 N N . PHE A 1 407 ? 21.782 -7.328 -15.484 1.00 96.38 407 PHE A N 1
ATOM 3224 C CA . PHE A 1 407 ? 22.630 -6.155 -15.244 1.00 96.38 407 PHE A CA 1
ATOM 3225 C C . PHE A 1 407 ? 23.986 -6.247 -15.949 1.00 96.38 407 PHE A C 1
ATOM 3227 O O . PHE A 1 407 ? 24.511 -5.222 -16.382 1.00 96.38 407 PHE A O 1
ATOM 3234 N N . LEU A 1 408 ? 24.529 -7.454 -16.122 1.00 97.12 408 LEU A N 1
ATOM 3235 C CA . LEU A 1 408 ? 25.709 -7.679 -16.954 1.00 97.12 408 LEU A CA 1
ATOM 3236 C C . LEU A 1 408 ? 25.420 -7.374 -18.434 1.00 97.12 408 LEU A C 1
ATOM 3238 O O . LEU A 1 408 ? 26.250 -6.739 -19.078 1.00 97.12 408 LEU A O 1
ATOM 3242 N N . ASP A 1 409 ? 24.251 -7.744 -18.970 1.00 96.38 409 ASP A N 1
ATOM 3243 C CA . ASP A 1 409 ? 23.866 -7.376 -20.346 1.00 96.38 409 ASP A CA 1
ATOM 3244 C C . ASP A 1 409 ? 23.730 -5.853 -20.518 1.00 96.38 409 ASP A C 1
ATOM 3246 O O . ASP A 1 409 ? 24.243 -5.282 -21.482 1.00 96.38 409 ASP A O 1
ATOM 3250 N N . ILE A 1 410 ? 23.127 -5.165 -19.541 1.00 96.75 410 ILE A N 1
ATOM 3251 C CA . ILE A 1 410 ? 23.055 -3.693 -19.529 1.00 96.75 410 ILE A CA 1
ATOM 3252 C C . ILE A 1 410 ? 24.464 -3.086 -19.506 1.00 96.75 410 ILE A C 1
ATOM 3254 O O . ILE A 1 410 ? 24.756 -2.176 -20.279 1.00 96.75 410 ILE A O 1
ATOM 3258 N N . LEU A 1 411 ? 25.363 -3.601 -18.662 1.00 97.44 411 LEU A N 1
ATOM 3259 C CA . LEU A 1 411 ? 26.748 -3.133 -18.597 1.00 97.44 411 LEU A CA 1
ATOM 3260 C C . LEU A 1 411 ? 27.502 -3.385 -19.909 1.00 97.44 411 LEU A C 1
ATOM 3262 O O . LEU A 1 411 ? 28.260 -2.524 -20.357 1.00 97.44 411 LEU A O 1
ATOM 3266 N N . ALA A 1 412 ? 27.269 -4.527 -20.556 1.00 96.62 412 ALA A N 1
ATOM 3267 C CA . ALA A 1 412 ? 27.833 -4.822 -21.865 1.00 96.62 412 ALA A CA 1
ATOM 3268 C C . ALA A 1 412 ? 27.348 -3.828 -22.933 1.00 96.62 412 ALA A C 1
ATOM 3270 O O . ALA A 1 412 ? 28.165 -3.325 -23.707 1.00 96.62 412 ALA A O 1
ATOM 3271 N N . SER A 1 413 ? 26.054 -3.486 -22.933 1.00 95.19 413 SER A N 1
ATOM 3272 C CA . SER A 1 413 ? 25.491 -2.437 -23.792 1.00 95.19 413 SER A CA 1
ATOM 3273 C C . SER A 1 413 ? 26.139 -1.072 -23.530 1.00 95.19 413 SER A C 1
ATOM 3275 O O . SER A 1 413 ? 26.604 -0.400 -24.456 1.00 95.19 413 SER A O 1
ATOM 3277 N N . SER A 1 414 ? 26.287 -0.693 -22.258 1.00 97.31 414 SER A N 1
ATOM 3278 C CA . SER A 1 414 ? 26.959 0.552 -21.880 1.00 97.31 414 SER A CA 1
ATOM 3279 C C . SER A 1 414 ? 28.414 0.590 -22.359 1.00 97.31 414 SER A C 1
ATOM 3281 O O . SER A 1 414 ? 28.832 1.590 -22.947 1.00 97.31 414 SER A O 1
ATOM 3283 N N . TYR A 1 415 ? 29.179 -0.496 -22.198 1.00 96.75 415 TYR A N 1
ATOM 3284 C CA . TYR A 1 415 ? 30.543 -0.594 -22.732 1.00 96.75 415 TYR A CA 1
ATOM 3285 C C . TYR A 1 415 ? 30.593 -0.521 -24.258 1.00 96.75 415 TYR A C 1
ATOM 3287 O O . TYR A 1 415 ? 31.464 0.163 -24.802 1.00 96.75 415 TYR A O 1
ATOM 3295 N N . GLN A 1 416 ? 29.648 -1.153 -24.955 1.00 93.94 416 GLN A N 1
ATOM 3296 C CA . GLN A 1 416 ? 29.541 -1.067 -26.410 1.00 93.94 416 GLN A CA 1
ATOM 3297 C C . GLN A 1 416 ? 29.316 0.382 -26.860 1.00 93.94 416 GLN A C 1
ATOM 3299 O O . GLN A 1 416 ? 30.029 0.860 -27.744 1.00 93.94 416 GLN A O 1
ATOM 3304 N N . SER A 1 417 ? 28.383 1.098 -26.219 1.00 93.50 417 SER A N 1
ATOM 3305 C CA . SER A 1 417 ? 28.083 2.506 -26.527 1.00 93.50 417 SER A CA 1
ATOM 3306 C C . SER A 1 417 ? 29.287 3.433 -26.301 1.00 93.50 417 SER A C 1
ATOM 3308 O O . SER A 1 417 ? 29.455 4.416 -27.018 1.00 93.50 417 SER A O 1
ATOM 3310 N N . ALA A 1 418 ? 30.173 3.083 -25.361 1.00 94.50 418 ALA A N 1
ATOM 3311 C CA . ALA A 1 418 ? 31.423 3.789 -25.080 1.00 94.50 418 ALA A CA 1
ATOM 3312 C C . ALA A 1 418 ? 32.595 3.385 -26.000 1.00 94.50 418 ALA A C 1
ATOM 3314 O O . ALA A 1 418 ? 33.713 3.857 -25.805 1.00 94.50 418 ALA A O 1
ATOM 3315 N N . GLY A 1 419 ? 32.388 2.475 -26.960 1.00 91.94 419 GLY A N 1
ATOM 3316 C CA . GLY A 1 419 ? 33.443 1.945 -27.831 1.00 91.94 419 GLY A CA 1
ATOM 3317 C C . GLY A 1 419 ? 34.378 0.922 -27.167 1.00 91.94 419 GLY A C 1
ATOM 3318 O O . GLY A 1 419 ? 35.309 0.435 -27.815 1.00 91.94 419 GLY A O 1
ATOM 3319 N N . ARG A 1 420 ? 34.117 0.534 -25.911 1.00 94.25 420 ARG A N 1
ATOM 3320 C CA . ARG A 1 420 ? 34.883 -0.444 -25.112 1.00 94.25 420 ARG A CA 1
ATOM 3321 C C . ARG A 1 420 ? 34.531 -1.883 -25.519 1.00 94.25 420 ARG A C 1
ATOM 3323 O O . ARG A 1 420 ? 34.053 -2.689 -24.727 1.00 94.25 420 ARG A O 1
ATOM 3330 N N . THR A 1 421 ? 34.758 -2.209 -26.791 1.00 90.62 421 THR A N 1
ATOM 3331 C CA . THR A 1 421 ? 34.251 -3.431 -27.454 1.00 90.62 421 THR A CA 1
ATOM 3332 C C . THR A 1 421 ? 34.726 -4.729 -26.787 1.00 90.62 421 THR A C 1
ATOM 3334 O O . THR A 1 421 ? 33.922 -5.631 -26.563 1.00 90.62 421 THR A O 1
ATOM 3337 N N . LYS A 1 422 ? 36.006 -4.808 -26.394 1.00 92.25 422 LYS A N 1
ATOM 3338 C CA . LYS A 1 422 ? 36.565 -5.989 -25.705 1.00 92.25 422 LYS A CA 1
ATOM 3339 C C . LYS A 1 422 ? 35.882 -6.252 -24.361 1.00 92.25 422 LYS A C 1
ATOM 3341 O O . LYS A 1 422 ? 35.605 -7.395 -24.006 1.00 92.25 422 LYS A O 1
ATOM 3346 N N . GLU A 1 423 ? 35.601 -5.188 -23.617 1.00 95.06 423 GLU A N 1
ATOM 3347 C CA . GLU A 1 423 ? 34.936 -5.278 -22.317 1.00 95.06 423 GLU A CA 1
ATOM 3348 C C . GLU A 1 423 ? 33.455 -5.609 -22.487 1.00 95.06 423 GLU A C 1
ATOM 3350 O O . GLU A 1 423 ? 32.942 -6.454 -21.762 1.00 95.06 423 GLU A O 1
ATOM 3355 N N . ALA A 1 424 ? 32.795 -5.043 -23.502 1.00 95.00 424 ALA A N 1
ATOM 3356 C CA . ALA A 1 424 ? 31.426 -5.400 -23.860 1.00 95.00 424 ALA A CA 1
ATOM 3357 C C . ALA A 1 424 ? 31.282 -6.902 -24.161 1.00 95.00 424 ALA A C 1
ATOM 3359 O O . ALA A 1 424 ? 30.416 -7.560 -23.587 1.00 95.00 424 ALA A O 1
ATOM 3360 N N . GLN A 1 425 ? 32.162 -7.472 -24.993 1.00 94.81 425 GLN A N 1
ATOM 3361 C CA . GLN A 1 425 ? 32.141 -8.904 -25.318 1.00 94.81 425 GLN A CA 1
ATOM 3362 C C . GLN A 1 425 ? 32.410 -9.788 -24.098 1.00 94.81 425 GLN A C 1
ATOM 3364 O O . GLN A 1 425 ? 31.695 -10.768 -23.876 1.00 94.81 425 GLN A O 1
ATOM 3369 N N . LYS A 1 426 ? 33.415 -9.438 -23.282 1.00 96.31 426 LYS A N 1
ATOM 3370 C CA . LYS A 1 426 ? 33.734 -10.176 -22.052 1.00 96.31 426 LYS A CA 1
ATOM 3371 C C . LYS A 1 426 ? 32.535 -10.196 -21.101 1.00 96.31 426 LYS A C 1
ATOM 3373 O O . LYS A 1 426 ? 32.158 -11.261 -20.616 1.00 96.31 426 LYS A O 1
ATOM 3378 N N . THR A 1 427 ? 31.919 -9.038 -20.870 1.00 96.81 427 THR A N 1
ATOM 3379 C CA . THR A 1 427 ? 30.774 -8.897 -19.964 1.00 96.81 427 THR A CA 1
ATOM 3380 C C . THR A 1 427 ? 29.532 -9.611 -20.501 1.00 96.81 427 THR A C 1
ATOM 3382 O O . THR A 1 427 ? 28.890 -10.339 -19.749 1.00 96.81 427 THR A O 1
ATOM 3385 N N . ALA A 1 428 ? 29.221 -9.495 -21.797 1.00 96.38 428 ALA A N 1
ATOM 3386 C CA . ALA A 1 428 ? 28.089 -10.198 -22.406 1.00 96.38 428 ALA A CA 1
ATOM 3387 C C . ALA A 1 428 ? 28.276 -11.727 -22.414 1.00 96.38 428 ALA A C 1
ATOM 3389 O O . ALA A 1 428 ? 27.317 -12.471 -22.221 1.00 96.38 428 ALA A O 1
ATOM 3390 N N . THR A 1 429 ? 29.509 -12.219 -22.573 1.00 97.06 429 THR A N 1
ATOM 3391 C CA . THR A 1 429 ? 29.809 -13.660 -22.482 1.00 97.06 429 THR A CA 1
ATOM 3392 C C . THR A 1 429 ? 29.536 -14.190 -21.075 1.00 97.06 429 THR A C 1
ATOM 3394 O O . THR A 1 429 ? 28.895 -15.231 -20.923 1.00 97.06 429 THR A O 1
ATOM 3397 N N . LEU A 1 430 ? 29.964 -13.446 -20.048 1.00 96.81 430 LEU A N 1
ATOM 3398 C CA . LEU A 1 430 ? 29.663 -13.775 -18.656 1.00 96.81 430 LEU A CA 1
ATOM 3399 C C . LEU A 1 430 ? 28.149 -13.746 -18.393 1.00 96.81 430 LEU A C 1
ATOM 3401 O O . LEU A 1 430 ? 27.612 -14.695 -17.827 1.00 96.81 430 LEU A O 1
ATOM 3405 N N . ALA A 1 431 ? 27.455 -12.709 -18.874 1.00 96.69 431 ALA A N 1
ATOM 3406 C CA . ALA A 1 431 ? 26.002 -12.587 -18.763 1.00 96.69 431 ALA A CA 1
ATOM 3407 C C . ALA A 1 431 ? 25.281 -13.810 -19.353 1.00 96.69 431 ALA A C 1
ATOM 3409 O O . ALA A 1 431 ? 24.401 -14.386 -18.716 1.00 96.69 431 ALA A O 1
ATOM 3410 N N . LEU A 1 432 ? 25.686 -14.249 -20.550 1.00 97.25 432 LEU A N 1
ATOM 3411 C CA . LEU A 1 432 ? 25.106 -15.414 -21.217 1.00 97.25 432 LEU A CA 1
ATOM 3412 C C . LEU A 1 432 ? 25.366 -16.712 -20.443 1.00 97.25 432 LEU A C 1
ATOM 3414 O O . LEU A 1 432 ? 24.478 -17.559 -20.346 1.00 97.25 432 LEU A O 1
ATOM 3418 N N . GLN A 1 433 ? 26.573 -16.884 -19.901 1.00 96.81 433 GLN A N 1
ATOM 3419 C CA . GLN A 1 433 ? 26.921 -18.057 -19.103 1.00 96.81 433 GLN A CA 1
ATOM 3420 C C . GLN A 1 433 ? 26.060 -18.144 -17.838 1.00 96.81 433 GLN A C 1
ATOM 3422 O O . GLN A 1 433 ? 25.478 -19.197 -17.573 1.00 96.81 433 GLN A O 1
ATOM 3427 N N . GLU A 1 434 ? 25.944 -17.048 -17.087 1.00 96.38 434 GLU A N 1
ATOM 3428 C CA . GLU A 1 434 ? 25.137 -17.011 -15.864 1.00 96.38 434 GLU A CA 1
ATOM 3429 C C . GLU A 1 434 ? 23.637 -17.177 -16.166 1.00 96.38 434 GLU A C 1
ATOM 3431 O O . GLU A 1 434 ? 22.952 -17.952 -15.499 1.00 96.38 434 GLU A O 1
ATOM 3436 N N . ALA A 1 435 ? 23.122 -16.529 -17.219 1.00 96.12 435 ALA A N 1
ATOM 3437 C CA . ALA A 1 435 ? 21.727 -16.679 -17.641 1.00 96.12 435 ALA A CA 1
ATOM 3438 C C . ALA A 1 435 ? 21.384 -18.137 -18.002 1.00 96.12 435 ALA A C 1
ATOM 3440 O O . ALA A 1 435 ? 20.310 -18.624 -17.643 1.00 96.12 435 ALA A O 1
ATOM 3441 N N . ARG A 1 436 ? 22.304 -18.860 -18.662 1.00 95.94 436 ARG A N 1
ATOM 3442 C CA . ARG A 1 436 ? 22.140 -20.291 -18.984 1.00 95.94 436 ARG A CA 1
ATOM 3443 C C . ARG A 1 436 ? 22.097 -21.158 -17.735 1.00 95.94 436 ARG A C 1
ATOM 3445 O O . ARG A 1 436 ? 21.250 -22.040 -17.647 1.00 95.94 436 ARG A O 1
ATOM 3452 N N . GLN A 1 437 ? 22.983 -20.902 -16.773 1.00 94.75 437 GLN A N 1
ATOM 3453 C CA . GLN A 1 437 ? 22.999 -21.631 -15.501 1.00 94.75 437 GLN A CA 1
ATOM 3454 C C . GLN A 1 437 ? 21.693 -21.445 -14.718 1.00 94.75 437 GLN A C 1
ATOM 3456 O O . GLN A 1 437 ? 21.233 -22.373 -14.060 1.00 94.75 437 GLN A O 1
ATOM 3461 N N . LEU A 1 438 ? 21.076 -20.267 -14.830 1.00 93.25 438 LEU A N 1
ATOM 3462 C CA . LEU A 1 438 ? 19.799 -19.938 -14.196 1.00 93.25 438 LEU A CA 1
ATOM 3463 C C . LEU A 1 438 ? 18.563 -20.350 -15.020 1.00 93.25 438 LEU A C 1
ATOM 3465 O O . LEU A 1 438 ? 17.443 -20.085 -14.587 1.00 93.25 438 LEU A O 1
ATOM 3469 N N . GLY A 1 439 ? 18.734 -20.966 -16.197 1.00 93.75 439 GLY A N 1
ATOM 3470 C CA . GLY A 1 439 ? 17.623 -21.390 -17.060 1.00 93.75 439 GLY A CA 1
ATOM 3471 C C . GLY A 1 439 ? 16.821 -20.236 -17.680 1.00 93.75 439 GLY A C 1
ATOM 3472 O O . GLY A 1 439 ? 15.645 -20.394 -17.997 1.00 93.75 439 GLY A O 1
ATOM 3473 N N . GLN A 1 440 ? 17.422 -19.053 -17.842 1.00 93.25 440 GLN A N 1
ATOM 3474 C CA . GLN A 1 440 ? 16.747 -17.848 -18.339 1.00 93.25 440 GLN A CA 1
ATOM 3475 C C . GLN A 1 440 ? 16.769 -17.785 -19.876 1.00 93.25 440 GLN A C 1
ATOM 3477 O O . GLN A 1 440 ? 17.493 -16.984 -20.470 1.00 93.25 440 GLN A O 1
ATOM 3482 N N . GLU A 1 441 ? 15.986 -18.640 -20.538 1.00 93.62 441 GLU A N 1
ATOM 3483 C CA . GLU A 1 441 ? 16.046 -18.850 -21.997 1.00 93.62 441 GLU A CA 1
ATOM 3484 C C . GLU A 1 441 ? 15.852 -17.573 -22.830 1.00 93.62 441 GLU A C 1
ATOM 3486 O O . GLU A 1 441 ? 16.636 -17.306 -23.742 1.00 93.62 441 GLU A O 1
ATOM 3491 N N . GLN A 1 442 ? 14.856 -16.747 -22.495 1.00 92.88 442 GLN A N 1
ATOM 3492 C CA . GLN A 1 442 ? 14.588 -15.493 -23.214 1.00 92.88 442 GLN A CA 1
ATOM 3493 C C . GLN A 1 442 ? 15.761 -14.510 -23.115 1.00 92.88 442 GLN A C 1
ATOM 3495 O O . GLN A 1 442 ? 16.154 -13.895 -24.106 1.00 92.88 442 GLN A O 1
ATOM 3500 N N . LEU A 1 443 ? 16.364 -14.395 -21.929 1.00 91.81 443 LEU A N 1
ATOM 3501 C CA . LEU A 1 443 ? 17.521 -13.528 -21.728 1.00 91.81 443 LEU A CA 1
ATOM 3502 C C . LEU A 1 443 ? 18.749 -14.070 -22.472 1.00 91.81 443 LEU A C 1
ATOM 3504 O O . LEU A 1 443 ? 19.485 -13.300 -23.081 1.00 91.81 443 LEU A O 1
ATOM 3508 N N . CYS A 1 444 ? 18.937 -15.393 -22.501 1.00 95.38 444 CYS A N 1
ATOM 3509 C CA . CYS A 1 444 ? 20.006 -16.018 -23.280 1.00 95.38 444 CYS A CA 1
ATOM 3510 C C . CYS A 1 444 ? 19.899 -15.677 -24.771 1.00 95.38 444 CYS A C 1
ATOM 3512 O O . CYS A 1 444 ? 20.910 -15.362 -25.397 1.00 95.38 444 CYS A O 1
ATOM 3514 N N . GLN A 1 445 ? 18.688 -15.727 -25.334 1.00 93.62 445 GLN A N 1
ATOM 3515 C CA . GLN A 1 445 ? 18.443 -15.362 -26.732 1.00 93.62 445 GLN A CA 1
ATOM 3516 C C . GLN A 1 445 ? 18.793 -13.892 -26.992 1.00 93.62 445 GLN A C 1
ATOM 3518 O O . GLN A 1 445 ? 19.489 -13.592 -27.964 1.00 93.62 445 GLN A O 1
ATOM 3523 N N . HIS A 1 446 ? 18.380 -12.991 -26.095 1.00 93.00 446 HIS A N 1
ATOM 3524 C CA . HIS A 1 446 ? 18.685 -11.564 -26.197 1.00 93.00 446 HIS A CA 1
ATOM 3525 C C . HIS A 1 446 ? 20.197 -11.282 -26.161 1.00 93.00 446 HIS A C 1
ATOM 3527 O O . HIS A 1 446 ? 20.735 -10.627 -27.055 1.00 93.00 446 HIS A O 1
ATOM 3533 N N . ILE A 1 447 ? 20.909 -11.841 -25.176 1.00 94.56 447 ILE A N 1
ATOM 3534 C CA . ILE A 1 447 ? 22.357 -11.636 -25.016 1.00 94.56 447 ILE A CA 1
ATOM 3535 C C . ILE A 1 447 ? 23.131 -12.241 -26.196 1.00 94.56 447 ILE A C 1
ATOM 3537 O O . ILE A 1 447 ? 24.084 -11.640 -26.696 1.00 94.56 447 ILE A O 1
ATOM 3541 N N . ALA A 1 448 ? 22.719 -13.417 -26.683 1.00 93.50 448 ALA A N 1
ATOM 3542 C CA . ALA A 1 448 ? 23.348 -14.053 -27.838 1.00 93.50 448 ALA A CA 1
ATOM 3543 C C . ALA A 1 448 ? 23.221 -13.195 -29.109 1.00 93.50 448 ALA A C 1
ATOM 3545 O O . ALA A 1 448 ? 24.187 -13.070 -29.864 1.00 93.50 448 ALA A O 1
ATOM 3546 N N . ALA A 1 449 ? 22.067 -12.555 -29.326 1.00 91.44 449 ALA A N 1
ATOM 3547 C CA . ALA A 1 449 ? 21.881 -11.629 -30.440 1.00 91.44 449 ALA A CA 1
ATOM 3548 C C . ALA A 1 449 ? 22.841 -10.428 -30.354 1.00 91.44 449 ALA A C 1
ATOM 3550 O O . ALA A 1 449 ? 23.471 -10.076 -31.353 1.00 91.44 449 ALA A O 1
ATOM 3551 N N . ARG A 1 450 ? 23.024 -9.847 -29.159 1.00 88.69 450 ARG A N 1
ATOM 3552 C CA . ARG A 1 450 ? 23.986 -8.754 -28.931 1.00 88.69 450 ARG A CA 1
ATOM 3553 C C . ARG A 1 450 ? 25.429 -9.189 -29.183 1.00 88.69 450 ARG A C 1
ATOM 3555 O O . ARG A 1 450 ? 26.180 -8.466 -29.834 1.00 88.69 450 ARG A O 1
ATOM 3562 N N . LEU A 1 451 ? 25.826 -10.367 -28.700 1.00 91.81 451 LEU A N 1
ATOM 3563 C CA . LEU A 1 451 ? 27.168 -10.910 -28.938 1.00 91.81 451 LEU A CA 1
ATOM 3564 C C . LEU A 1 451 ? 27.461 -11.054 -30.434 1.00 91.81 451 LEU A C 1
ATOM 3566 O O . LEU A 1 451 ? 28.516 -10.618 -30.888 1.00 91.81 451 LEU A O 1
ATOM 3570 N N . ASN A 1 452 ? 26.501 -11.561 -31.211 1.00 90.00 452 ASN A N 1
ATOM 3571 C CA . ASN A 1 452 ? 26.646 -11.659 -32.663 1.00 90.00 452 ASN A CA 1
ATOM 3572 C C . ASN A 1 452 ? 26.860 -10.281 -33.314 1.00 90.00 452 ASN A C 1
ATOM 3574 O O . ASN A 1 452 ? 27.739 -10.136 -34.165 1.00 90.00 452 ASN A O 1
ATOM 3578 N N . GLN A 1 453 ? 26.116 -9.254 -32.884 1.00 85.88 453 GLN A N 1
ATOM 3579 C CA . GLN A 1 453 ? 26.303 -7.880 -33.369 1.00 85.88 453 GLN A CA 1
ATOM 3580 C C . GLN A 1 453 ? 27.686 -7.318 -33.008 1.00 85.88 453 GLN A C 1
ATOM 3582 O O . GLN A 1 453 ? 28.333 -6.680 -33.840 1.00 85.88 453 GLN A O 1
ATOM 3587 N N . LEU A 1 454 ? 28.166 -7.570 -31.785 1.00 84.81 454 LEU A N 1
ATOM 3588 C CA . LEU A 1 454 ? 29.487 -7.131 -31.328 1.00 84.81 454 LEU A CA 1
ATOM 3589 C C . LEU A 1 454 ? 30.612 -7.738 -32.176 1.00 84.81 454 LEU A C 1
ATOM 3591 O O . LEU A 1 454 ? 31.517 -7.009 -32.585 1.00 84.81 454 LEU A O 1
ATOM 3595 N N . THR A 1 455 ? 30.540 -9.039 -32.467 1.00 83.38 455 THR A N 1
ATOM 3596 C CA . THR A 1 455 ? 31.532 -9.755 -33.285 1.00 83.38 455 THR A CA 1
ATOM 3597 C C . THR A 1 455 ? 31.512 -9.298 -34.745 1.00 83.38 455 THR A C 1
ATOM 3599 O O . THR A 1 455 ? 32.570 -9.084 -35.337 1.00 83.38 455 THR A O 1
ATOM 3602 N N . GLN A 1 456 ? 30.327 -9.075 -35.325 1.00 81.06 456 GLN A N 1
ATOM 3603 C CA . GLN A 1 456 ? 30.210 -8.545 -36.689 1.00 81.06 456 GLN A CA 1
ATOM 3604 C C . GLN A 1 456 ? 30.795 -7.132 -36.810 1.00 81.06 456 GLN A C 1
ATOM 3606 O O . GLN A 1 456 ? 31.527 -6.861 -37.760 1.00 81.06 456 GLN A O 1
ATOM 3611 N N . SER A 1 457 ? 30.542 -6.253 -35.830 1.00 75.69 457 SER A N 1
ATOM 3612 C CA . SER A 1 457 ? 31.086 -4.885 -35.846 1.00 75.69 457 SER A CA 1
ATOM 3613 C C . SER A 1 457 ? 32.616 -4.849 -35.730 1.00 75.69 457 SER A C 1
ATOM 3615 O O . SER A 1 457 ? 33.264 -3.939 -36.245 1.00 75.69 457 SER A O 1
ATOM 3617 N N . GLU A 1 458 ? 33.206 -5.835 -35.049 1.00 72.56 458 GLU A N 1
ATOM 3618 C CA . GLU A 1 458 ? 34.657 -5.964 -34.930 1.00 72.56 458 GLU A CA 1
ATOM 3619 C C . GLU A 1 458 ? 35.276 -6.466 -36.239 1.00 72.56 458 GLU A C 1
ATOM 3621 O O . GLU A 1 458 ? 36.238 -5.871 -36.724 1.00 72.56 458 GLU A O 1
ATOM 3626 N N . SER A 1 459 ? 34.670 -7.476 -36.872 1.00 71.12 459 SER A N 1
ATOM 3627 C CA . SER A 1 459 ? 35.103 -7.985 -38.180 1.00 71.12 459 SER A CA 1
ATOM 3628 C C . SER A 1 459 ? 35.019 -6.920 -39.282 1.00 71.12 459 SER A C 1
ATOM 3630 O O . SER A 1 459 ? 35.940 -6.809 -40.093 1.00 71.12 459 SER A O 1
ATOM 3632 N N . SER A 1 460 ? 33.985 -6.071 -39.277 1.00 68.56 460 SER A N 1
ATOM 3633 C CA . SER A 1 460 ? 33.862 -4.964 -40.236 1.00 68.56 460 SER A CA 1
ATOM 3634 C C . SER A 1 460 ? 34.864 -3.831 -39.997 1.00 68.56 460 SER A C 1
ATOM 3636 O O . SER A 1 460 ? 35.212 -3.132 -40.937 1.00 68.56 460 SER A O 1
ATOM 3638 N N . ARG A 1 461 ? 35.337 -3.628 -38.756 1.00 62.72 461 ARG A N 1
ATOM 3639 C CA . ARG A 1 461 ? 36.402 -2.649 -38.453 1.00 62.72 461 ARG A CA 1
ATOM 3640 C C . ARG A 1 461 ? 37.803 -3.165 -38.783 1.00 62.72 461 ARG A C 1
ATOM 3642 O O . ARG A 1 461 ? 38.719 -2.362 -38.904 1.00 62.72 461 ARG A O 1
ATOM 3649 N N . GLN A 1 462 ? 37.976 -4.484 -38.856 1.00 59.00 462 GLN A N 1
ATOM 3650 C CA . GLN A 1 462 ? 39.251 -5.143 -39.156 1.00 59.00 462 GLN A CA 1
ATOM 3651 C C . GLN A 1 462 ? 39.406 -5.516 -40.640 1.00 59.00 462 GLN A C 1
ATOM 3653 O O . GLN A 1 462 ? 40.488 -5.936 -41.044 1.00 59.00 462 GLN A O 1
ATOM 3658 N N . SER A 1 463 ? 38.350 -5.365 -41.444 1.00 46.72 463 SER A N 1
ATOM 3659 C CA . SER A 1 463 ? 38.401 -5.551 -42.897 1.00 46.72 463 SER A CA 1
ATOM 3660 C C . SER A 1 463 ? 38.867 -4.238 -43.558 1.00 46.72 463 SER A C 1
ATOM 3662 O O . SER A 1 463 ? 38.263 -3.207 -43.258 1.00 46.72 463 SER A O 1
ATOM 3664 N N . PRO A 1 464 ? 39.949 -4.251 -44.363 1.00 44.50 464 PRO A N 1
ATOM 3665 C CA . PRO A 1 464 ? 40.610 -3.052 -44.892 1.00 44.50 464 PRO A CA 1
ATOM 3666 C C . PRO A 1 464 ? 39.800 -2.270 -45.930 1.00 44.50 464 PRO A C 1
ATOM 3668 O O . PRO A 1 464 ? 38.986 -2.894 -46.651 1.00 44.50 464 PRO A O 1
#

pLDDT: mean 81.87, std 15.3, range [37.22, 98.5]

Mean predicted aligned error: 11.58 Å

Radius of gyration: 30.43 Å; Cα contacts (8 Å, |Δi|>4): 455; chains: 1; bounding box: 72×42×89 Å

Solvent-accessible surface area (backbone atoms only — not comparable to full-atom values): 24177 Å² total; per-residue (Å²): 111,66,71,42,30,52,38,53,51,38,26,44,60,44,68,31,73,67,81,82,45,52,64,43,50,43,44,30,54,50,24,42,52,48,17,47,45,40,64,25,67,70,52,40,52,50,48,49,50,49,40,39,77,54,43,43,80,75,74,59,67,62,45,53,64,48,51,18,50,53,22,42,53,46,21,54,51,30,44,51,53,40,52,53,49,51,52,49,35,58,76,68,72,46,58,75,36,66,68,24,54,54,50,51,51,52,49,53,52,46,50,48,46,46,58,67,78,44,87,47,62,65,58,36,48,53,53,51,51,49,54,50,48,52,58,47,54,54,51,49,48,54,34,43,28,46,44,19,69,75,37,40,88,84,38,58,67,56,33,58,57,31,39,101,41,74,69,35,50,50,52,51,52,50,50,53,51,50,51,52,42,58,75,33,77,70,26,56,73,75,60,78,52,100,42,71,67,48,56,51,52,48,52,53,49,52,51,49,53,54,48,45,66,61,47,53,70,55,74,52,39,65,84,40,67,71,54,24,63,38,70,65,36,75,92,79,68,95,59,78,76,74,76,86,69,80,61,58,71,61,48,52,51,52,46,52,52,49,51,52,53,51,51,50,49,51,44,35,59,61,38,68,75,66,80,64,90,59,57,55,63,53,22,51,50,40,27,72,50,36,74,75,38,9,59,28,25,37,50,30,14,50,44,28,43,78,69,67,39,29,77,60,14,46,55,29,38,50,49,9,59,72,52,39,53,94,54,62,36,60,54,23,44,51,46,12,54,32,28,45,74,75,64,44,49,68,60,12,50,52,29,28,50,57,16,42,76,66,35,55,78,92,50,28,33,64,40,29,36,55,46,11,40,47,20,29,64,37,88,53,70,91,65,42,34,26,71,58,7,35,55,31,15,63,75,26,47,55,95,68,65,94,60,28,31,60,36,30,41,39,33,14,47,7,26,43,54,60,67,39,50,72,58,13,52,56,34,30,52,51,15,34,53,52,20,55,77,70,67,37,62,70,59,31,54,53,41,51,53,52,50,53,52,54,53,51,57,49,52,63,71,71,53,130

Nearest PDB structures (foldseek):
  6q6g-assembly1_K  TM=7.406E-01  e=2.213E-02  Homo sapiens
  3hym-assembly10_H  TM=6.657E-01  e=4.837E-02  Homo sapiens
  9gaw-assembly1_K  TM=6.111E-01  e=3.480E-02  Homo sapiens
  5l9t-assembly1_Y  TM=3.510E-01  e=2.213E-02  Homo sapiens
  6gmh-assembly1_Q  TM=2.276E-01  e=9.344E-02  Homo sapiens

Secondary structure (DSSP, 8-state):
-HHHHHHHHHHHTTT--HHHHHHHHHHHHHHHHHHHHHT-HHHHHHHHHHHHHHTPPPPPTTHHHHHHHHHHHHHHHHHHHHHHHHHHHHHTT----HHHHHHHHHHHHHHHHHHHH---HHHHHHHHHHHHHHHHHHHHHHHHHHHHHHTTTT-TTHHHHT-S-HHHHHHHHHHHHHHHHHHSHHHHHH----SHHHHHHHHHHHHHHHHHHHHHHHHT-TTSHHHHHHHT------S-PPP---SHHHHHHHHHHHHHHHHHHHHHHHHGGG----HHHHHHHHHHHSTT-HHHHHHHHHHHHHTT-HHHHHHHHHHHHHH--S-HHHHHHHHHHHHHHHT-HHHHHHHHHHHHHH--TTTHHHHHHHHHHHHHH-SSGGG--HHHHHHHHHHH--SSSTTHHHHHHHHHHHHHHTT-HHHHHHHHHHHHHHHHHTT-HHHHHHHHHHHHHHHHHHHHHH--